Protein AF-0000000086188823 (afdb_homodimer)

pLDDT: mean 97.51, std 2.46, range [82.12, 98.94]

Sequence (562 aa):
MTLRVPFAPLPIDQSDVDYDLGPDSFVRPGVPAGRTVEFTIDDPAAYPGTTRTVWVHLPAQPGSKPLSCMVFQDGWWYLDPDASVRGAIVLDNLIHDGAIPPMVGVFVDPGVFPDRSDPTARKNRNAEYDAADSRYADFLVDEVLPRVSEFAKLSGDPRRRGLCGGSSGGNGSFTAAWQRPDAFGRVLALVSSFAQMPGGNPYPRLLAAGERRPLRIFLQASHRDLGWNEPEDNWLAENLEVAAALARSGADFRFVLGDGGHASDHGAALLPDALRWLWRAMTLRVPFAPLPIDQSDVDYDLGPDSFVRPGVPAGRTVEFTIDDPAAYPGTTRTVWVHLPAQPGSKPLSCMVFQDGWWYLDPDASVRGAIVLDNLIHDGAIPPMVGVFVDPGVFPDRSDPTARKNRNAEYDAADSRYADFLVDEVLPRVSEFAKLSGDPRRRGLCGGSSGGNGSFTAAWQRPDAFGRVLALVSSFAQMPGGNPYPRLLAAGERRPLRIFLQASHRDLGWNEPEDNWLAENLEVAAALARSGADFRFVLGDGGHASDHGAALLPDALRWLWRA

Organism: NCBI:txid1656884

Secondary structure (DSSP, 8-state):
-PEEEPP-PPPS--SSEEE---GGGS--TTPPP-EEEEEEEES-SSSTT-EEEEEEEE-S---SSPBEEEEEESHHHHH-TTSS--HHHHHHHHHHTTSS-SEEEEEEPPPB-TT-SSHHHHB-HHHHHS-SSSHHHHHIIIIIHHHHTTTSPBP--GGGEEEEEETHHHHHHHHHHHH-TTT--EEEEES--GGGSTT---HHHHHHTT---S-EEEEEEETT-TTTTSSSS-HHHHHHHHHHHHHHHT-EEEEEEESSSS-SHHHHHHHHHHHHHHT--/-PEEEPP-PPPS--SSEEE---GGGS--TTPPP-EEEEEEEES-SSSTT-EEEEEEEE-S---SSPBEEEEEESHHHHH-TTSS--HHHHHHHHHHTTSS--EEEEEEPPPB-TT-SSHHHHB-HHHHHS-SSSHHHHHIIIIIHHHHTTTSPBP--GGGEEEEEETHHHHHHHHHHHH-TTT--EEEEES--GGGSTT---HHHHHHTT---S-EEEEEEETT-TTTTSSSS-HHHHHHHHHHHHHHHT-EEEEEEESSSS-SHHHHHHHHHHHHHHT--

Foldseek 3Di:
DDDDDDDDDDDPDQADDFDDADPLLDADPPQDAWDKDKDKDAQDPLDGQWIWMKIKTAAPDQDDDAAFEEEEEQQVQCCDSPHQQVPRSNLSSCCSVVLFPGHMYMRIYFIFRPVDPDPVNGGCLLVQQQEQAQSNLCCCQPPVVVVNVVVGGHDQQQLRYAYEYEASSLSSRVNNCLHPVSRHAEYEHELYQQLSHVVHNCQLVCLVVQDDGNHAYEYEHECAEPCNPPPGSRSRVSSVSNVVSCVVNVHNYHYYYHGHYRDCRVVSNCVNVSNSSRRPD/DDDDDDDDDDDPDQADDFDDADPLLDADPPQDAWDKDKDKDAQDPLDGQWIWMKIKTAAPDQDDDAAFEEEEEQQVQCCDSPHQQVPRSNLSSCCRVVLFPGHMYMRIYFIFRPPDPDPVNGGCLLVQLQEQAQSNLCCCVPPVVVVNVVVGGHDQQQLRYAYEYEASSLSSRVNNCLHPVSRHAEYEHELYQQLSHVVHNCQLVCLVVQDDGNHAYEYEHECAEPCNPPPGSRSRVSSVSNVVSCVVNVHNYHYYYHGHYRDCRVVSNCVNVSNSSRRPD

InterPro domains:
  IPR000801 Esterase-like [PF00756] (48-191)
  IPR029058 Alpha/Beta hydrolase fold [G3DSA:3.40.50.1820] (23-281)
  IPR029058 Alpha/Beta hydrolase fold [SSF53474] (26-280)
  IPR050583 Mycobacterial A85 antigen [PTHR48098] (28-280)

Structure (mmCIF, N/CA/C/O backbone):
data_AF-0000000086188823-model_v1
#
loop_
_entity.id
_entity.type
_entity.pdbx_description
1 polymer 'Esterase family protein'
#
loop_
_atom_site.group_PDB
_atom_site.id
_atom_site.type_symbol
_atom_site.label_atom_id
_atom_site.label_alt_id
_atom_site.label_comp_id
_atom_site.label_asym_id
_atom_site.label_entity_id
_atom_site.label_seq_id
_atom_site.pdbx_PDB_ins_code
_atom_site.Cartn_x
_atom_site.Cartn_y
_atom_site.Cartn_z
_atom_site.occupancy
_atom_site.B_iso_or_equiv
_atom_site.auth_seq_id
_atom_site.auth_comp_id
_atom_site.auth_asym_id
_atom_site.auth_atom_id
_atom_site.pdbx_PDB_model_num
ATOM 1 N N . MET A 1 1 ? -15.477 -8.453 15.969 1 82.12 1 MET A N 1
ATOM 2 C CA . MET A 1 1 ? -16.203 -8.602 14.703 1 82.12 1 MET A CA 1
ATOM 3 C C . MET A 1 1 ? -15.273 -8.344 13.516 1 82.12 1 MET A C 1
ATOM 5 O O . MET A 1 1 ? -14.453 -7.426 13.555 1 82.12 1 MET A O 1
ATOM 9 N N . THR A 1 2 ? -15.375 -9.141 12.477 1 89.69 2 THR A N 1
ATOM 10 C CA . THR A 1 2 ? -14.578 -8.992 11.266 1 89.69 2 THR A CA 1
ATOM 11 C C . THR A 1 2 ? -15.055 -7.801 10.445 1 89.69 2 THR A C 1
ATOM 13 O O . THR A 1 2 ? -16.25 -7.648 10.203 1 89.69 2 THR A O 1
ATOM 16 N N . LEU A 1 3 ? -14.18 -6.852 10.203 1 93.5 3 LEU A N 1
ATOM 17 C CA . LEU A 1 3 ? -14.516 -5.727 9.336 1 93.5 3 LEU A CA 1
ATOM 18 C C . LEU A 1 3 ? -14.406 -6.121 7.871 1 93.5 3 LEU A C 1
ATOM 20 O O . LEU A 1 3 ? -13.383 -6.656 7.438 1 93.5 3 LEU A O 1
ATOM 24 N N . ARG A 1 4 ? -15.375 -5.875 7.133 1 94.19 4 ARG A N 1
ATOM 25 C CA . ARG A 1 4 ? -15.398 -6.199 5.707 1 94.19 4 ARG A CA 1
ATOM 26 C C . ARG A 1 4 ? -15.102 -4.961 4.863 1 94.19 4 ARG A C 1
ATOM 28 O O . ARG A 1 4 ? -15.711 -3.906 5.07 1 94.19 4 ARG A O 1
ATOM 35 N N . VAL A 1 5 ? -14.172 -5.027 4.066 1 95.31 5 VAL A N 1
ATOM 36 C CA . VAL A 1 5 ? -13.883 -3.984 3.086 1 95.31 5 VAL A CA 1
ATOM 37 C C . VAL A 1 5 ? -14.609 -4.285 1.778 1 95.31 5 VAL A C 1
ATOM 39 O O . VAL A 1 5 ? -14.383 -5.332 1.163 1 95.31 5 VAL A O 1
ATOM 42 N N . PRO A 1 6 ? -15.461 -3.377 1.305 1 94.69 6 PRO A N 1
ATOM 43 C CA . PRO A 1 6 ? -16.172 -3.637 0.054 1 94.69 6 PRO A CA 1
ATOM 44 C C . PRO A 1 6 ? -15.242 -3.742 -1.149 1 94.69 6 PRO A C 1
ATOM 46 O O . PRO A 1 6 ? -14.188 -3.102 -1.175 1 94.69 6 PRO A O 1
ATOM 49 N N . PHE A 1 7 ? -15.719 -4.559 -2.084 1 94.56 7 PHE A N 1
ATOM 50 C CA . PHE A 1 7 ? -14.945 -4.711 -3.311 1 94.56 7 PHE A CA 1
ATOM 51 C C . PHE A 1 7 ? -14.875 -3.393 -4.074 1 94.56 7 PHE A C 1
ATOM 53 O O . PHE A 1 7 ? -15.891 -2.707 -4.234 1 94.56 7 PHE A O 1
ATOM 60 N N . ALA A 1 8 ? -13.711 -3.01 -4.512 1 93.06 8 ALA A N 1
ATOM 61 C CA . ALA A 1 8 ? -13.453 -1.948 -5.477 1 93.06 8 ALA A CA 1
ATOM 62 C C . ALA A 1 8 ? -12.461 -2.41 -6.543 1 93.06 8 ALA A C 1
ATOM 64 O O . ALA A 1 8 ? -11.398 -2.945 -6.219 1 93.06 8 ALA A O 1
ATOM 65 N N . PRO A 1 9 ? -12.812 -2.162 -7.824 1 94.12 9 PRO A N 1
ATOM 66 C CA . PRO A 1 9 ? -11.883 -2.596 -8.867 1 94.12 9 PRO A CA 1
ATOM 67 C C . PRO A 1 9 ? -10.555 -1.844 -8.82 1 94.12 9 PRO A C 1
ATOM 69 O O . PRO A 1 9 ? -10.531 -0.653 -8.5 1 94.12 9 PRO A O 1
ATOM 72 N N . LEU A 1 10 ? -9.469 -2.523 -9.125 1 95.38 10 LEU A N 1
ATOM 73 C CA . LEU A 1 10 ? -8.156 -1.907 -9.281 1 95.38 10 LEU A CA 1
ATOM 74 C C . LEU A 1 10 ? -8.008 -1.262 -10.656 1 95.38 10 LEU A C 1
ATOM 76 O O . LEU A 1 10 ? -8.352 -1.873 -11.672 1 95.38 10 LEU A O 1
ATOM 80 N N . PRO A 1 11 ? -7.543 -0.025 -10.672 1 95.31 11 PRO A N 1
ATOM 81 C CA . PRO A 1 11 ? -7.23 0.528 -11.992 1 95.31 11 PRO A CA 1
ATOM 82 C C . PRO A 1 11 ? -6.141 -0.253 -12.711 1 95.31 11 PRO A C 1
ATOM 84 O O . PRO A 1 11 ? -5.078 -0.518 -12.141 1 95.31 11 PRO A O 1
ATOM 87 N N . ILE A 1 12 ? -6.363 -0.621 -13.93 1 94.81 12 ILE A N 1
ATOM 88 C CA . ILE A 1 12 ? -5.352 -1.32 -14.711 1 94.81 12 ILE A CA 1
ATOM 89 C C . ILE A 1 12 ? -4.32 -0.321 -15.234 1 94.81 12 ILE A C 1
ATOM 91 O O . ILE A 1 12 ? -3.113 -0.542 -15.109 1 94.81 12 ILE A O 1
ATOM 95 N N . ASP A 1 13 ? -4.777 0.768 -15.766 1 94.19 13 ASP A N 1
ATOM 96 C CA . ASP A 1 13 ? -3.932 1.894 -16.156 1 94.19 13 ASP A CA 1
ATOM 97 C C . ASP A 1 13 ? -3.814 2.906 -15.016 1 94.19 13 ASP A C 1
ATOM 99 O O . ASP A 1 13 ? -4.82 3.471 -14.57 1 94.19 13 ASP A O 1
ATOM 103 N N . GLN A 1 14 ? -2.604 3.139 -14.531 1 95.25 14 GLN A N 1
ATOM 104 C CA . GLN A 1 14 ? -2.383 3.977 -13.352 1 95.25 14 GLN A CA 1
ATOM 105 C C . GLN A 1 14 ? -1.943 5.383 -13.75 1 95.25 14 GLN A C 1
ATOM 107 O O . GLN A 1 14 ? -1.54 6.176 -12.906 1 95.25 14 GLN A O 1
ATOM 112 N N . SER A 1 15 ? -2 5.762 -15.062 1 92.19 15 SER A N 1
ATOM 113 C CA . SER A 1 15 ? -1.448 7.031 -15.523 1 92.19 15 SER A CA 1
ATOM 114 C C . SER A 1 15 ? -2.336 8.203 -15.117 1 92.19 15 SER A C 1
ATOM 116 O O . SER A 1 15 ? -1.861 9.336 -14.977 1 92.19 15 SER A O 1
ATOM 118 N N . ASP A 1 16 ? -3.6 7.977 -14.992 1 94.19 16 ASP A N 1
ATOM 119 C CA . ASP A 1 16 ? -4.559 9.016 -14.641 1 94.19 16 ASP A CA 1
ATOM 120 C C . ASP A 1 16 ? -5.66 8.469 -13.742 1 94.19 16 ASP A C 1
ATOM 122 O O . ASP A 1 16 ? -6.734 8.094 -14.219 1 94.19 16 ASP A O 1
ATOM 126 N N . VAL A 1 17 ? -5.422 8.422 -12.445 1 96.62 17 VAL A N 1
ATOM 127 C CA . VAL A 1 17 ? -6.32 7.848 -11.445 1 96.62 17 VAL A CA 1
ATOM 128 C C . VAL A 1 17 ? -6.773 8.938 -10.477 1 96.62 17 VAL A C 1
ATOM 130 O O . VAL A 1 17 ? -5.957 9.734 -10 1 96.62 17 VAL A O 1
ATOM 133 N N . ASP A 1 18 ? -8.055 9.047 -10.219 1 95.31 18 ASP A N 1
ATOM 134 C CA . ASP A 1 18 ? -8.641 9.938 -9.227 1 95.31 18 ASP A CA 1
ATOM 135 C C . ASP A 1 18 ? -9.492 9.156 -8.219 1 95.31 18 ASP A C 1
ATOM 137 O O . ASP A 1 18 ? -10.125 8.156 -8.578 1 95.31 18 ASP A O 1
ATOM 141 N N . TYR A 1 19 ? -9.492 9.586 -7.027 1 97 19 TYR A N 1
ATOM 142 C CA . TYR A 1 19 ? -10.258 8.93 -5.973 1 97 19 TYR A CA 1
ATOM 143 C C . TYR A 1 19 ? -11.484 9.75 -5.602 1 97 19 TYR A C 1
ATOM 145 O O . TYR A 1 19 ? -11.398 10.969 -5.426 1 97 19 TYR A O 1
ATOM 153 N N . ASP A 1 20 ? -12.602 9.086 -5.488 1 96.94 20 ASP A N 1
ATOM 154 C CA . ASP A 1 20 ? -13.82 9.758 -5.047 1 96.94 20 ASP A CA 1
ATOM 155 C C . ASP A 1 20 ? -13.773 10.055 -3.551 1 96.94 20 ASP A C 1
ATOM 157 O O . ASP A 1 20 ? -13.297 9.242 -2.764 1 96.94 20 ASP A O 1
ATOM 161 N N . LEU A 1 21 ? -14.242 11.266 -3.232 1 98 21 LEU A N 1
ATOM 162 C CA . LEU A 1 21 ? -14.367 11.625 -1.827 1 98 21 LEU A CA 1
ATOM 163 C C . LEU A 1 21 ? -15.539 10.891 -1.182 1 98 21 LEU A C 1
ATOM 165 O O . LEU A 1 21 ? -16.484 10.484 -1.87 1 98 21 LEU A O 1
ATOM 169 N N . GLY A 1 22 ? -15.445 10.664 0.105 1 97.44 22 GLY A N 1
ATOM 170 C CA . GLY A 1 22 ? -16.547 10.109 0.884 1 97.44 22 GLY A CA 1
ATOM 171 C C . GLY A 1 22 ? -17.453 11.164 1.478 1 97.44 22 GLY A C 1
ATOM 172 O O . GLY A 1 22 ? -17.219 12.359 1.298 1 97.44 22 GLY A O 1
ATOM 173 N N . PRO A 1 23 ? -18.438 10.773 2.176 1 97.69 23 PRO A N 1
ATOM 174 C CA . PRO A 1 23 ? -19.453 11.703 2.67 1 97.69 23 PRO A CA 1
ATOM 175 C C . PRO A 1 23 ? -18.906 12.703 3.682 1 97.69 23 PRO A C 1
ATOM 177 O O . PRO A 1 23 ? -19.422 13.812 3.799 1 97.69 23 PRO A O 1
ATOM 180 N N . ASP A 1 24 ? -17.859 12.375 4.395 1 98.56 24 ASP A N 1
ATOM 181 C CA . ASP A 1 24 ? -17.344 13.227 5.461 1 98.56 24 ASP A CA 1
ATOM 182 C C . ASP A 1 24 ? -16.531 14.391 4.895 1 98.56 24 ASP A C 1
ATOM 184 O O . ASP A 1 24 ? -16.109 15.281 5.641 1 98.56 24 ASP A O 1
ATOM 188 N N . SER A 1 25 ? -16.359 14.414 3.572 1 98.69 25 SER A N 1
ATOM 189 C CA . SER A 1 25 ? -15.609 15.484 2.934 1 98.69 25 SER A CA 1
ATOM 190 C C . SER A 1 25 ? -16.547 16.578 2.408 1 98.69 25 SER A C 1
ATOM 192 O O . SER A 1 25 ? -16.094 17.531 1.777 1 98.69 25 SER A O 1
ATOM 194 N N . PHE A 1 26 ? -17.812 16.406 2.66 1 98.62 26 PHE A N 1
ATOM 195 C CA . PHE A 1 26 ? -18.812 17.375 2.209 1 98.62 26 PHE A CA 1
ATOM 196 C C . PHE A 1 26 ? -19.609 17.938 3.387 1 98.62 26 PHE A C 1
ATOM 198 O O . PHE A 1 26 ? -19.734 17.266 4.418 1 98.62 26 PHE A O 1
ATOM 205 N N . VAL A 1 27 ? -20.047 19.172 3.156 1 98.5 27 VAL A N 1
ATOM 206 C CA . VAL A 1 27 ? -20.922 19.75 4.168 1 98.5 27 VAL A CA 1
ATOM 207 C C . VAL A 1 27 ? -22.141 18.844 4.371 1 98.5 27 VAL A C 1
ATOM 209 O O . VAL A 1 27 ? -22.766 18.406 3.402 1 98.5 27 VAL A O 1
ATOM 212 N N . ARG A 1 28 ? -22.469 18.531 5.625 1 98.19 28 ARG A N 1
ATOM 213 C CA . ARG A 1 28 ? -23.594 17.672 5.969 1 98.19 28 ARG A CA 1
ATOM 214 C C . ARG A 1 28 ? -24.703 18.469 6.652 1 98.19 28 ARG A C 1
ATOM 216 O O . ARG A 1 28 ? -24.422 19.297 7.535 1 98.19 28 ARG A O 1
ATOM 223 N N . PRO A 1 29 ? -25.922 18.125 6.242 1 97.12 29 PRO A N 1
ATOM 224 C CA . PRO A 1 29 ? -27.031 18.766 6.957 1 97.12 29 PRO A CA 1
ATOM 225 C C . PRO A 1 29 ? -27.031 18.453 8.453 1 97.12 29 PRO A C 1
ATOM 227 O O . PRO A 1 29 ? -26.781 17.312 8.844 1 97.12 29 PRO A O 1
ATOM 230 N N . GLY A 1 30 ? -27.172 19.5 9.258 1 97.25 30 GLY A N 1
ATOM 231 C CA . GLY A 1 30 ? -27.281 19.297 10.695 1 97.25 30 GLY A CA 1
ATOM 232 C C . GLY A 1 30 ? -25.953 19.422 11.414 1 97.25 30 GLY A C 1
ATOM 233 O O . GLY A 1 30 ? -25.906 19.516 12.641 1 97.25 30 GLY A O 1
ATOM 234 N N . VAL A 1 31 ? -24.875 19.453 10.68 1 98.12 31 VAL A N 1
ATOM 235 C CA . VAL A 1 31 ? -23.562 19.641 11.305 1 98.12 31 VAL A CA 1
ATOM 236 C C . VAL A 1 31 ? -23.25 21.125 11.422 1 98.12 31 VAL A C 1
ATOM 238 O O . VAL A 1 31 ? -23.156 21.828 10.406 1 98.12 31 VAL A O 1
ATOM 241 N N . PRO A 1 32 ? -23.125 21.594 12.648 1 97.75 32 PRO A N 1
ATOM 242 C CA . PRO A 1 32 ? -22.766 23.016 12.781 1 97.75 32 PRO A CA 1
ATOM 243 C C . PRO A 1 32 ? -21.391 23.328 12.227 1 97.75 32 PRO A C 1
ATOM 245 O O . PRO A 1 32 ? -20.438 22.578 12.469 1 97.75 32 PRO A O 1
ATOM 248 N N . ALA A 1 33 ? -21.297 24.344 11.484 1 97.62 33 ALA A N 1
ATOM 249 C CA . ALA A 1 33 ? -20.016 24.781 10.945 1 97.62 33 ALA A CA 1
ATOM 250 C C . ALA A 1 33 ? -19.203 25.516 11.992 1 97.62 33 ALA A C 1
ATOM 252 O O . ALA A 1 33 ? -19.734 26.312 12.758 1 97.62 33 ALA A O 1
ATOM 253 N N . GLY A 1 34 ? -17.875 25.203 12.031 1 98.31 34 GLY A N 1
ATOM 254 C CA . GLY A 1 34 ? -16.969 26.031 12.82 1 98.31 34 GLY A CA 1
ATOM 255 C C . GLY A 1 34 ? -16.766 27.422 12.227 1 98.31 34 GLY A C 1
ATOM 256 O O . GLY A 1 34 ? -17.438 27.781 11.258 1 98.31 34 GLY A O 1
ATOM 257 N N . ARG A 1 35 ? -15.953 28.188 12.922 1 97.81 35 ARG A N 1
ATOM 258 C CA . ARG A 1 35 ? -15.602 29.531 12.484 1 97.81 35 ARG A CA 1
ATOM 259 C C . ARG A 1 35 ? -14.109 29.641 12.188 1 97.81 35 ARG A C 1
ATOM 261 O O . ARG A 1 35 ? -13.281 29.156 12.953 1 97.81 35 ARG A O 1
ATOM 268 N N . THR A 1 36 ? -13.875 30.266 11.031 1 98.69 36 THR A N 1
ATOM 269 C CA . THR A 1 36 ? -12.484 30.438 10.641 1 98.69 36 THR A CA 1
ATOM 270 C C . THR A 1 36 ? -12.055 31.891 10.742 1 98.69 36 THR A C 1
ATOM 272 O O . THR A 1 36 ? -12.766 32.781 10.289 1 98.69 36 THR A O 1
ATOM 275 N N . VAL A 1 37 ? -10.93 32.188 11.391 1 98.56 37 VAL A N 1
ATOM 276 C CA . VAL A 1 37 ? -10.305 33.5 11.438 1 98.56 37 VAL A CA 1
ATOM 277 C C . VAL A 1 37 ? -8.922 33.438 10.797 1 98.56 37 VAL A C 1
ATOM 279 O O . VAL A 1 37 ? -8.367 32.344 10.602 1 98.56 37 VAL A O 1
ATOM 282 N N . GLU A 1 38 ? -8.422 34.5 10.344 1 98.44 38 GLU A N 1
ATOM 283 C CA . GLU A 1 38 ? -7.125 34.562 9.68 1 98.44 38 GLU A CA 1
ATOM 284 C C . GLU A 1 38 ? -6.223 35.594 10.312 1 98.44 38 GLU A C 1
ATOM 286 O O . GLU A 1 38 ? -6.703 36.625 10.828 1 98.44 38 GLU A O 1
ATOM 291 N N . PHE A 1 39 ? -4.973 35.406 10.305 1 98.56 39 PHE A N 1
ATOM 292 C CA . PHE A 1 39 ? -3.963 36.406 10.641 1 98.56 39 PHE A CA 1
ATOM 293 C C . PHE A 1 39 ? -2.703 36.188 9.805 1 98.56 39 PHE A C 1
ATOM 295 O O . PHE A 1 39 ? -2.557 35.156 9.141 1 98.56 39 PHE A O 1
ATOM 302 N N . THR A 1 40 ? -1.885 37.219 9.781 1 98.5 40 THR A N 1
ATOM 303 C CA . THR A 1 40 ? -0.612 37.156 9.07 1 98.5 40 THR A CA 1
ATOM 304 C C . THR A 1 40 ? 0.556 37.156 10.055 1 98.5 40 THR A C 1
ATOM 306 O O . THR A 1 40 ? 0.471 37.781 11.117 1 98.5 40 THR A O 1
ATOM 309 N N . ILE A 1 41 ? 1.535 36.438 9.734 1 98.5 41 ILE A N 1
ATOM 310 C CA . ILE A 1 41 ? 2.811 36.531 10.438 1 98.5 41 ILE A CA 1
ATOM 311 C C . ILE A 1 41 ? 3.865 37.156 9.516 1 98.5 41 ILE A C 1
ATOM 313 O O . ILE A 1 41 ? 4.242 36.562 8.508 1 98.5 41 ILE A O 1
ATOM 317 N N . ASP A 1 42 ? 4.305 38.312 9.93 1 98.06 42 ASP A N 1
ATOM 318 C CA . ASP A 1 42 ? 5.312 39.031 9.164 1 98.06 42 ASP A CA 1
ATOM 319 C C . ASP A 1 42 ? 6.68 38.938 9.844 1 98.06 42 ASP A C 1
ATOM 321 O O . ASP A 1 42 ? 6.785 39.094 11.055 1 98.06 42 ASP A O 1
ATOM 325 N N . ASP A 1 43 ? 7.598 38.656 9.07 1 98.06 43 ASP A N 1
ATOM 326 C CA . ASP A 1 43 ? 8.992 38.656 9.492 1 98.06 43 ASP A CA 1
ATOM 327 C C . ASP A 1 43 ? 9.195 37.812 10.758 1 98.06 43 ASP A C 1
ATOM 329 O O . ASP A 1 43 ? 9.727 38.312 11.75 1 98.06 43 ASP A O 1
ATOM 333 N N . PRO A 1 44 ? 8.688 36.625 10.711 1 98.19 44 PRO A N 1
ATOM 334 C CA . PRO A 1 44 ? 8.93 35.781 11.883 1 98.19 44 PRO A CA 1
ATOM 335 C C . PRO A 1 44 ? 10.414 35.594 12.172 1 98.19 44 PRO A C 1
ATOM 337 O O . PRO A 1 44 ? 11.234 35.594 11.25 1 98.19 44 PRO A O 1
ATOM 340 N N . ALA A 1 45 ? 10.766 35.375 13.445 1 98.44 45 ALA A N 1
ATOM 341 C CA . ALA A 1 45 ? 12.148 35.156 13.867 1 98.44 45 ALA A CA 1
ATOM 342 C C . ALA A 1 45 ? 12.758 33.969 13.164 1 98.44 45 ALA A C 1
ATOM 344 O O . ALA A 1 45 ? 13.93 34 12.773 1 98.44 45 ALA A O 1
ATOM 345 N N . ALA A 1 46 ? 12.039 32.906 12.953 1 98.31 46 ALA A N 1
ATOM 346 C CA . ALA A 1 46 ? 12.539 31.656 12.367 1 98.31 46 ALA A CA 1
ATOM 347 C C . ALA A 1 46 ? 12.852 31.859 10.883 1 98.31 46 ALA A C 1
ATOM 349 O O . ALA A 1 46 ? 13.766 31.219 10.352 1 98.31 46 ALA A O 1
ATOM 350 N N . TYR A 1 47 ? 12.086 32.656 10.227 1 98.31 47 TYR A N 1
ATOM 351 C CA . TYR A 1 47 ? 12.258 32.875 8.789 1 98.31 47 TYR A CA 1
ATOM 352 C C . TYR A 1 47 ? 12.203 34.375 8.461 1 98.31 47 TYR A C 1
ATOM 354 O O . TYR A 1 47 ? 11.266 34.812 7.797 1 98.31 47 TYR A O 1
ATOM 362 N N . PRO A 1 48 ? 13.289 35.031 8.758 1 97.94 48 PRO A N 1
ATOM 363 C CA . PRO A 1 48 ? 13.297 36.469 8.578 1 97.94 48 PRO A CA 1
ATOM 364 C C . PRO A 1 48 ? 13.023 36.906 7.133 1 97.94 48 PRO A C 1
ATOM 366 O O . PRO A 1 48 ? 13.508 36.25 6.199 1 97.94 48 PRO A O 1
ATOM 369 N N . GLY A 1 49 ? 12.203 37.906 7.012 1 97.5 49 GLY A N 1
ATOM 370 C CA . GLY A 1 49 ? 11.914 38.5 5.711 1 97.5 49 GLY A CA 1
ATOM 371 C C . GLY A 1 49 ? 10.703 37.875 5.035 1 97.5 49 GLY A C 1
ATOM 372 O O . GLY A 1 49 ? 10.188 38.406 4.059 1 97.5 49 GLY A O 1
ATOM 373 N N . THR A 1 50 ? 10.188 36.781 5.594 1 98.38 50 THR A N 1
ATOM 374 C CA . THR A 1 50 ? 9.047 36.125 4.984 1 98.38 50 THR A CA 1
ATOM 375 C C . THR A 1 50 ? 7.738 36.625 5.605 1 98.38 50 THR A C 1
ATOM 377 O O . THR A 1 50 ? 7.75 37.219 6.676 1 98.38 50 THR A O 1
ATOM 380 N N . THR A 1 51 ? 6.711 36.5 4.895 1 98.12 51 THR A N 1
ATOM 381 C CA . THR A 1 51 ? 5.348 36.656 5.383 1 98.12 51 THR A CA 1
ATOM 382 C C . THR A 1 51 ? 4.484 35.438 5.027 1 98.12 51 THR A C 1
ATOM 384 O O . THR A 1 51 ? 4.793 34.719 4.086 1 98.12 51 THR A O 1
ATOM 387 N N . ARG A 1 52 ? 3.543 35.156 5.859 1 98.44 52 ARG A N 1
ATOM 388 C CA . ARG A 1 52 ? 2.611 34.062 5.543 1 98.44 52 ARG A CA 1
ATOM 389 C C . ARG A 1 52 ? 1.259 34.312 6.207 1 98.44 52 ARG A C 1
ATOM 391 O O . ARG A 1 52 ? 1.153 35.094 7.156 1 98.44 52 ARG A O 1
ATOM 398 N N . THR A 1 53 ? 0.3 33.719 5.652 1 98.69 53 THR A N 1
ATOM 399 C CA . THR A 1 53 ? -1.05 33.719 6.207 1 98.69 53 THR A CA 1
ATOM 400 C C . THR A 1 53 ? -1.31 32.469 7.004 1 98.69 53 THR A C 1
ATOM 402 O O . THR A 1 53 ? -0.837 31.375 6.633 1 98.69 53 THR A O 1
ATOM 405 N N . VAL A 1 54 ? -1.999 32.562 8.133 1 98.88 54 VAL A N 1
ATOM 406 C CA . VAL A 1 54 ? -2.477 31.453 8.945 1 98.88 54 VAL A CA 1
ATOM 407 C C . VAL A 1 54 ? -3.982 31.578 9.164 1 98.88 54 VAL A C 1
ATOM 409 O O . VAL A 1 54 ? -4.484 32.656 9.477 1 98.88 54 VAL A O 1
ATOM 412 N N . TRP A 1 55 ? -4.711 30.516 8.891 1 98.94 55 TRP A N 1
ATOM 413 C CA . TRP A 1 55 ? -6.133 30.438 9.211 1 98.94 55 TRP A CA 1
ATOM 414 C C . TRP A 1 55 ? -6.371 29.516 10.406 1 98.94 55 TRP A C 1
ATOM 416 O O . TRP A 1 55 ? -5.734 28.469 10.523 1 98.94 55 TRP A O 1
ATOM 426 N N . VAL A 1 56 ? -7.195 29.953 11.32 1 98.88 56 VAL A N 1
ATOM 427 C CA . VAL A 1 56 ? -7.578 29.188 12.5 1 98.88 56 VAL A CA 1
ATOM 428 C C . VAL A 1 56 ? -9.062 28.828 12.422 1 98.88 56 VAL A C 1
ATOM 430 O O . VAL A 1 56 ? -9.922 29.703 12.438 1 98.88 56 VAL A O 1
ATOM 433 N N . HIS A 1 57 ? -9.32 27.547 12.297 1 98.88 57 HIS A N 1
ATOM 434 C CA . HIS A 1 57 ? -10.688 27.031 12.258 1 98.88 57 HIS A CA 1
ATOM 435 C C . HIS A 1 57 ? -11.125 26.516 13.625 1 98.88 57 HIS A C 1
ATOM 437 O O . HIS A 1 57 ? -10.625 25.484 14.078 1 98.88 57 HIS A O 1
ATOM 443 N N . LEU A 1 58 ? -12.008 27.203 14.258 1 98.56 58 LEU A N 1
ATOM 444 C CA . LEU A 1 58 ? -12.516 26.875 15.586 1 98.56 58 LEU A CA 1
ATOM 445 C C . LEU A 1 58 ? -13.75 25.984 15.484 1 98.56 58 LEU A C 1
ATOM 447 O O . LEU A 1 58 ? -14.609 26.203 14.625 1 98.56 58 LEU A O 1
ATOM 451 N N . PRO A 1 59 ? -13.781 24.906 16.312 1 98.12 59 PRO A N 1
ATOM 452 C CA . PRO A 1 59 ? -14.992 24.078 16.297 1 98.12 59 PRO A CA 1
ATOM 453 C C . PRO A 1 59 ? -16.234 24.844 16.75 1 98.12 59 PRO A C 1
ATOM 455 O O . PRO A 1 59 ? -16.125 25.812 17.5 1 98.12 59 PRO A O 1
ATOM 458 N N . ALA A 1 60 ? -17.359 24.422 16.328 1 96.69 60 ALA A N 1
ATOM 459 C CA . ALA A 1 60 ? -18.625 25.109 16.609 1 96.69 60 ALA A CA 1
ATOM 460 C C . ALA A 1 60 ? -18.906 25.141 18.109 1 96.69 60 ALA A C 1
ATOM 462 O O . ALA A 1 60 ? -19.438 26.125 18.625 1 96.69 60 ALA A O 1
ATOM 463 N N . GLN A 1 61 ? -18.5 24.078 18.812 1 90.62 61 GLN A N 1
ATOM 464 C CA . GLN A 1 61 ? -18.719 23.969 20.25 1 90.62 61 GLN A CA 1
ATOM 465 C C . GLN A 1 61 ? -17.422 23.562 20.969 1 90.62 61 GLN A C 1
ATOM 467 O O . GLN A 1 61 ? -17.266 22.422 21.375 1 90.62 61 GLN A O 1
ATOM 472 N N . PRO A 1 62 ? -16.5 24.484 21.109 1 85.94 62 PRO A N 1
ATOM 473 C CA . PRO A 1 62 ? -15.188 24.156 21.656 1 85.94 62 PRO A CA 1
ATOM 474 C C . PRO A 1 62 ? -15.258 23.703 23.109 1 85.94 62 PRO A C 1
ATOM 476 O O . PRO A 1 62 ? -14.375 22.969 23.578 1 85.94 62 PRO A O 1
ATOM 479 N N . GLY A 1 63 ? -16.219 23.938 23.812 1 85.81 63 GLY A N 1
ATOM 480 C CA . GLY A 1 63 ? -16.281 23.609 25.219 1 85.81 63 GLY A CA 1
ATOM 481 C C . GLY A 1 63 ? -15.312 24.422 26.062 1 85.81 63 GLY A C 1
ATOM 482 O O . GLY A 1 63 ? -14.844 25.484 25.625 1 85.81 63 GLY A O 1
ATOM 483 N N . SER A 1 64 ? -15.039 23.953 27.391 1 89.44 64 SER A N 1
ATOM 484 C CA . SER A 1 64 ? -14.242 24.734 28.328 1 89.44 64 SER A CA 1
ATOM 485 C C . SER A 1 64 ? -12.836 24.156 28.484 1 89.44 64 SER A C 1
ATOM 487 O O . SER A 1 64 ? -11.938 24.828 29 1 89.44 64 SER A O 1
ATOM 489 N N . LYS A 1 65 ? -12.68 22.953 28 1 92.38 65 LYS A N 1
ATOM 490 C CA . LYS A 1 65 ? -11.383 22.297 28.141 1 92.38 65 LYS A CA 1
ATOM 491 C C . LYS A 1 65 ? -10.438 22.719 27.016 1 92.38 65 LYS A C 1
ATOM 493 O O . LYS A 1 65 ? -10.883 23.109 25.938 1 92.38 65 LYS A O 1
ATOM 498 N N . PRO A 1 66 ? -9.133 22.703 27.328 1 97.81 66 PRO A N 1
ATOM 499 C CA . PRO A 1 66 ? -8.188 22.969 26.25 1 97.81 66 PRO A CA 1
ATOM 500 C C . PRO A 1 66 ? -8.406 22.062 25.031 1 97.81 66 PRO A C 1
ATOM 502 O O . PRO A 1 66 ? -8.68 20.859 25.203 1 97.81 66 PRO A O 1
ATOM 505 N N . LEU A 1 67 ? -8.281 22.641 23.922 1 98.5 67 LEU A N 1
ATOM 506 C CA . LEU A 1 67 ? -8.609 21.953 22.688 1 98.5 67 LEU A CA 1
ATOM 507 C C . LEU A 1 67 ? -7.387 21.25 22.109 1 98.5 67 LEU A C 1
ATOM 509 O O . LEU A 1 67 ? -6.262 21.734 22.266 1 98.5 67 LEU A O 1
ATOM 513 N N . SER A 1 68 ? -7.602 20.109 21.484 1 98.5 68 SER A N 1
ATOM 514 C CA . SER A 1 68 ? -6.602 19.547 20.578 1 98.5 68 SER A CA 1
ATOM 515 C C . SER A 1 68 ? -6.402 20.438 19.359 1 98.5 68 SER A C 1
ATOM 517 O O . SER A 1 68 ? -7.18 21.359 19.125 1 98.5 68 SER A O 1
ATOM 519 N N . CYS A 1 69 ? -5.293 20.188 18.625 1 97.94 69 CYS A N 1
ATOM 520 C CA . CYS A 1 69 ? -5.051 20.984 17.438 1 97.94 69 CYS A CA 1
ATOM 521 C C . CYS A 1 69 ? -4.422 20.141 16.328 1 97.94 69 CYS A C 1
ATOM 523 O O . CYS A 1 69 ? -3.625 19.25 16.609 1 97.94 69 CYS A O 1
ATOM 525 N N . MET A 1 70 ? -4.859 20.375 15.172 1 98.75 70 MET A N 1
ATOM 526 C CA . MET A 1 70 ? -4.27 19.812 13.953 1 98.75 70 MET A CA 1
ATOM 527 C C . MET A 1 70 ? -3.752 20.938 13.047 1 98.75 70 MET A C 1
ATOM 529 O O . MET A 1 70 ? -4.52 21.797 12.625 1 98.75 70 MET A O 1
ATOM 533 N N . VAL A 1 71 ? -2.463 20.906 12.766 1 98.94 71 VAL A N 1
ATOM 534 C CA . VAL A 1 71 ? -1.855 21.906 11.875 1 98.94 71 VAL A CA 1
ATOM 535 C C . VAL A 1 71 ? -1.765 21.328 10.461 1 98.94 71 VAL A C 1
ATOM 537 O O . VAL A 1 71 ? -1.21 20.25 10.25 1 98.94 71 VAL A O 1
ATOM 540 N N . PHE A 1 72 ? -2.342 22.047 9.562 1 98.94 72 PHE A N 1
ATOM 541 C CA . PHE A 1 72 ? -2.295 21.688 8.148 1 98.94 72 PHE A CA 1
ATOM 542 C C . PHE A 1 72 ? -1.316 22.594 7.395 1 98.94 72 PHE A C 1
ATOM 544 O O . PHE A 1 72 ? -1.423 23.812 7.449 1 98.94 72 PHE A O 1
ATOM 551 N N . GLN A 1 73 ? -0.368 21.922 6.695 1 98.88 73 GLN A N 1
ATOM 552 C CA . GLN A 1 73 ? 0.52 22.672 5.816 1 98.88 73 GLN A CA 1
ATOM 553 C C . GLN A 1 73 ? -0.185 23.062 4.516 1 98.88 73 GLN A C 1
ATOM 555 O O . GLN A 1 73 ? -1.202 22.453 4.16 1 98.88 73 GLN A O 1
ATOM 560 N N . ASP A 1 74 ? 0.408 24.125 3.861 1 98.69 74 ASP A N 1
ATOM 561 C CA . ASP A 1 74 ? -0.254 24.656 2.676 1 98.69 74 ASP A CA 1
ATOM 562 C C . ASP A 1 74 ? -1.705 25.016 2.977 1 98.69 74 ASP A C 1
ATOM 564 O O . ASP A 1 74 ? -2.623 24.547 2.305 1 98.69 74 ASP A O 1
ATOM 568 N N . GLY A 1 75 ? -1.843 25.984 3.91 1 98.69 75 GLY A N 1
ATOM 569 C CA . GLY A 1 75 ? -3.133 26.266 4.512 1 98.69 75 GLY A CA 1
ATOM 570 C C . GLY A 1 75 ? -4.188 26.672 3.498 1 98.69 75 GLY A C 1
ATOM 571 O O . GLY A 1 75 ? -5.332 26.219 3.574 1 98.69 75 GLY A O 1
ATOM 572 N N . TRP A 1 76 ? -3.809 27.453 2.549 1 97.25 76 TRP A N 1
ATOM 573 C CA . TRP A 1 76 ? -4.754 27.953 1.553 1 97.25 76 TRP A CA 1
ATOM 574 C C . TRP A 1 76 ? -5.426 26.797 0.821 1 97.25 76 TRP A C 1
ATOM 576 O O . TRP A 1 76 ? -6.633 26.828 0.566 1 97.25 76 TRP A O 1
ATOM 586 N N . TRP A 1 77 ? -4.652 25.828 0.496 1 97.62 77 TRP A N 1
ATOM 587 C CA . TRP A 1 77 ? -5.141 24.703 -0.299 1 97.62 77 TRP A CA 1
ATOM 588 C C . TRP A 1 77 ? -5.926 23.719 0.566 1 97.62 77 TRP A C 1
ATOM 590 O O . TRP A 1 77 ? -6.98 23.234 0.157 1 97.62 77 TRP A O 1
ATOM 600 N N . TYR A 1 78 ? -5.504 23.438 1.754 1 98.69 78 TYR A N 1
ATOM 601 C CA . TYR A 1 78 ? -6.109 22.438 2.623 1 98.69 78 TYR A CA 1
ATOM 602 C C . TYR A 1 78 ? -7.402 22.953 3.242 1 98.69 78 TYR A C 1
ATOM 604 O O . TYR A 1 78 ? -8.266 22.172 3.637 1 98.69 78 TYR A O 1
ATOM 612 N N . LEU A 1 79 ? -7.527 24.281 3.283 1 98.75 79 LEU A N 1
ATOM 613 C CA . LEU A 1 79 ? -8.719 24.906 3.844 1 98.75 79 LEU A CA 1
ATOM 614 C C . LEU A 1 79 ? -9.797 25.078 2.775 1 98.75 79 LEU A C 1
ATOM 616 O O . LEU A 1 79 ? -10.992 25.062 3.08 1 98.75 79 LEU A O 1
ATOM 620 N N . ASP A 1 80 ? -9.445 25.281 1.525 1 98.5 80 ASP A N 1
ATOM 621 C CA . ASP A 1 80 ? -10.359 25.594 0.437 1 98.5 80 ASP A CA 1
ATOM 622 C C . ASP A 1 80 ? -11.484 24.562 0.34 1 98.5 80 ASP A C 1
ATOM 624 O O . ASP A 1 80 ? -11.234 23.391 0.049 1 98.5 80 ASP A O 1
ATOM 628 N N . PRO A 1 81 ? -12.766 25 0.554 1 97.44 81 PRO A N 1
ATOM 629 C CA . PRO A 1 81 ? -13.891 24.078 0.509 1 97.44 81 PRO A CA 1
ATOM 630 C C . PRO A 1 81 ? -14.156 23.531 -0.895 1 97.44 81 PRO A C 1
ATOM 632 O O . PRO A 1 81 ? -14.93 22.594 -1.061 1 97.44 81 PRO A O 1
ATOM 635 N N . ASP A 1 82 ? -13.5 24.125 -1.875 1 97.12 82 ASP A N 1
ATOM 636 C CA . ASP A 1 82 ? -13.711 23.719 -3.26 1 97.12 82 ASP A CA 1
ATOM 637 C C . ASP A 1 82 ? -12.539 22.891 -3.779 1 97.12 82 ASP A C 1
ATOM 639 O O . ASP A 1 82 ? -12.57 22.391 -4.906 1 97.12 82 ASP A O 1
ATOM 643 N N . ALA A 1 83 ? -11.492 22.75 -2.961 1 96.75 83 ALA A N 1
ATOM 644 C CA . ALA A 1 83 ? -10.336 21.938 -3.332 1 96.75 83 ALA A CA 1
ATOM 645 C C . ALA A 1 83 ? -10.492 20.5 -2.83 1 96.75 83 ALA A C 1
ATOM 647 O O . ALA A 1 83 ? -11.57 20.094 -2.396 1 96.75 83 ALA A O 1
ATOM 648 N N . SER A 1 84 ? -9.508 19.734 -2.955 1 95.44 84 SER A N 1
ATOM 649 C CA . SER A 1 84 ? -9.609 18.297 -2.74 1 95.44 84 SER A CA 1
ATOM 650 C C . SER A 1 84 ? -9.68 17.953 -1.253 1 95.44 84 SER A C 1
ATOM 652 O O . SER A 1 84 ? -10.477 17.109 -0.837 1 95.44 84 SER A O 1
ATOM 654 N N . VAL A 1 85 ? -8.953 18.656 -0.364 1 97.06 85 VAL A N 1
ATOM 655 C CA . VAL A 1 85 ? -8.711 18.203 1 1 97.06 85 VAL A CA 1
ATOM 656 C C . VAL A 1 85 ? -9.859 18.641 1.905 1 97.06 85 VAL A C 1
ATOM 658 O O . VAL A 1 85 ? -10.352 17.859 2.723 1 97.06 85 VAL A O 1
ATOM 661 N N . ARG A 1 86 ? -10.297 19.922 1.818 1 98.56 86 ARG A N 1
ATOM 662 C CA . ARG A 1 86 ? -11.469 20.453 2.494 1 98.56 86 ARG A CA 1
ATOM 663 C C . ARG A 1 86 ? -11.375 20.25 4.004 1 98.56 86 ARG A C 1
ATOM 665 O O . ARG A 1 86 ? -12.328 19.781 4.629 1 98.56 86 ARG A O 1
ATOM 672 N N . GLY A 1 87 ? -10.211 20.625 4.578 1 98.81 87 GLY A N 1
ATOM 673 C CA . GLY A 1 87 ? -9.828 20.297 5.941 1 98.81 87 GLY A CA 1
ATOM 674 C C . GLY A 1 87 ? -10.844 20.75 6.973 1 98.81 87 GLY A C 1
ATOM 675 O O . GLY A 1 87 ? -11.195 20 7.883 1 98.81 87 GLY A O 1
ATOM 676 N N . ALA A 1 88 ? -11.383 21.969 6.828 1 98.88 88 ALA A N 1
ATOM 677 C CA . ALA A 1 88 ? -12.32 22.5 7.812 1 98.88 88 ALA A CA 1
ATOM 678 C C . ALA A 1 88 ? -13.633 21.703 7.812 1 98.88 88 ALA A C 1
ATOM 680 O O . ALA A 1 88 ? -14.188 21.422 8.875 1 98.88 88 ALA A O 1
ATOM 681 N N . ILE A 1 89 ? -14.141 21.344 6.641 1 98.88 89 ILE A N 1
ATOM 682 C CA . ILE A 1 89 ? -15.375 20.578 6.508 1 98.88 89 ILE A CA 1
ATOM 683 C C . ILE A 1 89 ? -15.211 19.203 7.152 1 98.88 89 ILE A C 1
ATOM 685 O O . ILE A 1 89 ? -16.078 18.75 7.902 1 98.88 89 ILE A O 1
ATOM 689 N N . VAL A 1 90 ? -14.117 18.562 6.895 1 98.94 90 VAL A N 1
ATOM 690 C CA . VAL A 1 90 ? -13.836 17.234 7.441 1 98.94 90 VAL A CA 1
ATOM 691 C C . VAL A 1 90 ? -13.773 17.312 8.969 1 98.94 90 VAL A C 1
ATOM 693 O O . VAL A 1 90 ? -14.367 16.484 9.656 1 98.94 90 VAL A O 1
ATOM 696 N N . LEU A 1 91 ? -13.07 18.344 9.516 1 98.88 91 LEU A N 1
ATOM 697 C CA . LEU A 1 91 ? -12.977 18.5 10.961 1 98.88 91 LEU A CA 1
ATOM 698 C C . LEU A 1 91 ? -14.352 18.719 11.578 1 98.88 91 LEU A C 1
ATOM 700 O O . LEU A 1 91 ? -14.688 18.078 12.578 1 98.88 91 LEU A O 1
ATOM 704 N N . ASP A 1 92 ? -15.164 19.578 10.977 1 98.81 92 ASP A N 1
ATOM 705 C CA . ASP A 1 92 ? -16.5 19.828 11.5 1 98.81 92 ASP A CA 1
ATOM 706 C C . ASP A 1 92 ? -17.312 18.547 11.578 1 98.81 92 ASP A C 1
ATOM 708 O O . ASP A 1 92 ? -17.938 18.25 12.594 1 98.81 92 ASP A O 1
ATOM 712 N N . ASN A 1 93 ? -17.281 17.797 10.484 1 98.81 93 ASN A N 1
ATOM 713 C CA . ASN A 1 93 ? -18.047 16.562 10.422 1 98.81 93 ASN A CA 1
ATOM 714 C C . ASN A 1 93 ? -17.594 15.562 11.484 1 98.81 93 ASN A C 1
ATOM 716 O O . ASN A 1 93 ? -18.422 14.984 12.195 1 98.81 93 ASN A O 1
ATOM 720 N N . LEU A 1 94 ? -16.312 15.344 11.617 1 98.75 94 LEU A N 1
ATOM 721 C CA . LEU A 1 94 ? -15.781 14.32 12.516 1 98.75 94 LEU A CA 1
ATOM 722 C C . LEU A 1 94 ? -15.961 14.734 13.969 1 98.75 94 LEU A C 1
ATOM 724 O O . LEU A 1 94 ? -16.219 13.891 14.836 1 98.75 94 LEU A O 1
ATOM 728 N N . ILE A 1 95 ? -15.773 16.047 14.281 1 98.38 95 ILE A N 1
ATOM 729 C CA . ILE A 1 95 ? -15.992 16.531 15.633 1 98.38 95 ILE A CA 1
ATOM 730 C C . ILE A 1 95 ? -17.453 16.359 16.031 1 98.38 95 ILE A C 1
ATOM 732 O O . ILE A 1 95 ? -17.766 15.891 17.125 1 98.38 95 ILE A O 1
ATOM 736 N N . HIS A 1 96 ? -18.375 16.672 15.109 1 98.12 96 HIS A N 1
ATOM 737 C CA . HIS A 1 96 ? -19.797 16.531 15.367 1 98.12 96 HIS A CA 1
ATOM 738 C C . HIS A 1 96 ? -20.172 15.094 15.68 1 98.12 96 HIS A C 1
ATOM 740 O O . HIS A 1 96 ? -21 14.836 16.562 1 98.12 96 HIS A O 1
ATOM 746 N N . ASP A 1 97 ? -19.562 14.133 14.992 1 97.69 97 ASP A N 1
ATOM 747 C CA . ASP A 1 97 ? -19.859 12.711 15.156 1 97.69 97 ASP A CA 1
ATOM 748 C C . ASP A 1 97 ? -19.172 12.156 16.406 1 97.69 97 ASP A C 1
ATOM 750 O O . ASP A 1 97 ? -19.391 11 16.781 1 97.69 97 ASP A O 1
ATOM 754 N N . GLY A 1 98 ? -18.312 12.93 17.047 1 97.25 98 GLY A N 1
ATOM 755 C CA . GLY A 1 98 ? -17.531 12.43 18.172 1 97.25 98 GLY A CA 1
ATOM 756 C C . GLY A 1 98 ? -16.453 11.461 17.766 1 97.25 98 GLY A C 1
ATOM 757 O O . GLY A 1 98 ? -15.953 10.688 18.594 1 97.25 98 GLY A O 1
ATOM 758 N N . ALA A 1 99 ? -16.125 11.469 16.453 1 97.75 99 ALA A N 1
ATOM 759 C CA . ALA A 1 99 ? -15.133 10.539 15.906 1 97.75 99 ALA A CA 1
ATOM 760 C C . ALA A 1 99 ? -13.711 10.984 16.234 1 97.75 99 ALA A C 1
ATOM 762 O O . ALA A 1 99 ? -12.781 10.18 16.25 1 97.75 99 ALA A O 1
ATOM 763 N N . ILE A 1 100 ? -13.5 12.305 16.422 1 98.25 100 ILE A N 1
ATOM 764 C CA . ILE A 1 100 ? -12.266 12.906 16.922 1 98.25 100 ILE A CA 1
ATOM 765 C C . ILE A 1 100 ? -12.586 13.906 18.031 1 98.25 100 ILE A C 1
ATOM 767 O O . ILE A 1 100 ? -13.734 14.336 18.172 1 98.25 100 ILE A O 1
ATOM 771 N N . PRO A 1 101 ? -11.586 14.227 18.875 1 97.44 101 PRO A N 1
ATOM 772 C CA . PRO A 1 101 ? -11.867 15.219 19.922 1 97.44 101 PRO A CA 1
ATOM 773 C C . PRO A 1 101 ? -12.117 16.609 19.344 1 97.44 101 PRO A C 1
ATOM 775 O O . PRO A 1 101 ? -11.734 16.891 18.203 1 97.44 101 PRO A O 1
ATOM 778 N N . PRO A 1 102 ? -12.859 17.391 20.156 1 97.38 102 PRO A N 1
ATOM 779 C CA . PRO A 1 102 ? -12.891 18.797 19.734 1 97.38 102 PRO A CA 1
ATOM 780 C C . PRO A 1 102 ? -11.492 19.375 19.5 1 97.38 102 PRO A C 1
ATOM 782 O O . PRO A 1 102 ? -10.594 19.172 20.312 1 97.38 102 PRO A O 1
ATOM 785 N N . MET A 1 103 ? -11.367 20.047 18.344 1 98.19 103 MET A N 1
ATOM 786 C CA . MET A 1 103 ? -10.023 20.531 18.047 1 98.19 103 MET A CA 1
ATOM 787 C C . MET A 1 103 ? -10.078 21.781 17.156 1 98.19 103 MET A C 1
ATOM 789 O O . MET A 1 103 ? -11.078 22.016 16.469 1 98.19 103 MET A O 1
ATOM 793 N N . VAL A 1 104 ? -8.969 22.531 17.203 1 98.75 104 VAL A N 1
ATOM 794 C CA . VAL A 1 104 ? -8.719 23.641 16.297 1 98.75 104 VAL A CA 1
ATOM 795 C C . VAL A 1 104 ? -7.945 23.156 15.078 1 98.75 104 VAL A C 1
ATOM 797 O O . VAL A 1 104 ? -6.969 22.422 15.203 1 98.75 104 VAL A O 1
ATOM 800 N N . GLY A 1 105 ? -8.508 23.484 13.875 1 98.88 105 GLY A N 1
ATOM 801 C CA . GLY A 1 105 ? -7.684 23.359 12.68 1 98.88 105 GLY A CA 1
ATOM 802 C C . GLY A 1 105 ? -6.828 24.594 12.422 1 98.88 105 GLY A C 1
ATOM 803 O O . GLY A 1 105 ? -7.34 25.719 12.375 1 98.88 105 GLY A O 1
ATOM 804 N N . VAL A 1 106 ? -5.516 24.422 12.328 1 98.94 106 VAL A N 1
ATOM 805 C CA . VAL A 1 106 ? -4.59 25.516 12.023 1 98.94 106 VAL A CA 1
ATOM 806 C C . VAL A 1 106 ? -4.02 25.328 10.617 1 98.94 106 VAL A C 1
ATOM 808 O O . VAL A 1 106 ? -3.295 24.359 10.359 1 98.94 106 VAL A O 1
ATOM 811 N N . PHE A 1 107 ? -4.359 26.203 9.75 1 98.94 107 PHE A N 1
ATOM 812 C CA . PHE A 1 107 ? -3.932 26.141 8.359 1 98.94 107 PHE A CA 1
ATOM 813 C C . PHE A 1 107 ? -2.846 27.156 8.07 1 98.94 107 PHE A C 1
ATOM 815 O O . PHE A 1 107 ? -3.113 28.359 8.047 1 98.94 107 PHE A O 1
ATOM 822 N N . VAL A 1 108 ? -1.64 26.672 7.805 1 98.94 108 VAL A N 1
ATOM 823 C CA . VAL A 1 108 ? -0.471 27.531 7.738 1 98.94 108 VAL A CA 1
ATOM 824 C C . VAL A 1 108 ? 0.077 27.562 6.312 1 98.94 108 VAL A C 1
ATOM 826 O O . VAL A 1 108 ? 0.407 26.516 5.75 1 98.94 108 VAL A O 1
ATOM 829 N N . ASP A 1 109 ? 0.223 28.703 5.746 1 98.75 109 ASP A N 1
ATOM 830 C CA . ASP A 1 109 ? 0.914 28.844 4.469 1 98.75 109 ASP A CA 1
ATOM 831 C C . ASP A 1 109 ? 2.43 28.859 4.66 1 98.75 109 ASP A C 1
ATOM 833 O O . ASP A 1 109 ? 2.926 29.312 5.695 1 98.75 109 ASP A O 1
ATOM 837 N N . PRO A 1 110 ? 3.125 28.375 3.609 1 98.5 110 PRO A N 1
ATOM 838 C CA . PRO A 1 110 ? 4.566 28.625 3.646 1 98.5 110 PRO A CA 1
ATOM 839 C C . PRO A 1 110 ? 4.902 30.109 3.461 1 98.5 110 PRO A C 1
ATOM 841 O O . PRO A 1 110 ? 4.066 30.875 2.982 1 98.5 110 PRO A O 1
ATOM 844 N N . GLY A 1 111 ? 6.164 30.422 3.861 1 98.25 111 GLY A N 1
ATOM 845 C CA . GLY A 1 111 ? 6.59 31.812 3.758 1 98.25 111 GLY A CA 1
ATOM 846 C C . GLY A 1 111 ? 6.844 32.25 2.328 1 98.25 111 GLY A C 1
ATOM 847 O O . GLY A 1 111 ? 7.184 31.438 1.472 1 98.25 111 GLY A O 1
ATOM 848 N N . VAL A 1 112 ? 6.578 33.5 2.139 1 97.75 112 VAL A N 1
ATOM 849 C CA . VAL A 1 112 ? 6.977 34.125 0.887 1 97.75 112 VAL A CA 1
ATOM 850 C C . VAL A 1 112 ? 7.824 35.375 1.183 1 97.75 112 VAL A C 1
ATOM 852 O O . VAL A 1 112 ? 7.605 36.031 2.188 1 97.75 112 VAL A O 1
ATOM 855 N N . PHE A 1 113 ? 8.805 35.625 0.317 1 97.75 113 PHE A N 1
ATOM 856 C CA . PHE A 1 113 ? 9.57 36.875 0.341 1 97.75 113 PHE A CA 1
ATOM 857 C C . PHE A 1 113 ? 8.93 37.906 -0.558 1 97.75 113 PHE A C 1
ATOM 859 O O . PHE A 1 113 ? 9.18 37.938 -1.764 1 97.75 113 PHE A O 1
ATOM 866 N N . PRO A 1 114 ? 8.234 38.812 0.066 1 94.5 114 PRO A N 1
ATOM 867 C CA . PRO A 1 114 ? 7.48 39.75 -0.77 1 94.5 114 PRO A CA 1
ATOM 868 C C . PRO A 1 114 ? 8.383 40.688 -1.571 1 94.5 114 PRO A C 1
ATOM 870 O O . PRO A 1 114 ? 7.957 41.219 -2.59 1 94.5 114 PRO A O 1
ATOM 873 N N . ASP A 1 115 ? 9.586 40.875 -1.165 1 93.44 115 ASP A N 1
ATOM 874 C CA . ASP A 1 115 ? 10.469 41.875 -1.77 1 93.44 115 ASP A CA 1
ATOM 875 C C . ASP A 1 115 ? 11.219 41.281 -2.959 1 93.44 115 ASP A C 1
ATOM 877 O O . ASP A 1 115 ? 11.93 42 -3.666 1 93.44 115 ASP A O 1
ATOM 881 N N . ARG A 1 116 ? 11.047 40 -3.107 1 93.5 116 ARG A N 1
ATOM 882 C CA . ARG A 1 116 ? 11.742 39.344 -4.227 1 93.5 116 ARG A CA 1
ATOM 883 C C . ARG A 1 116 ? 10.922 39.438 -5.508 1 93.5 116 ARG A C 1
ATOM 885 O O . ARG A 1 116 ? 9.703 39.219 -5.488 1 93.5 116 ARG A O 1
ATOM 892 N N . SER A 1 117 ? 11.57 39.938 -6.629 1 90.38 117 SER A N 1
ATOM 893 C CA . SER A 1 117 ? 10.883 40.156 -7.895 1 90.38 117 SER A CA 1
ATOM 894 C C . SER A 1 117 ? 10.617 38.844 -8.617 1 90.38 117 SER A C 1
ATOM 896 O O . SER A 1 117 ? 9.555 38.656 -9.211 1 90.38 117 SER A O 1
ATOM 898 N N . ASP A 1 118 ? 11.531 37.969 -8.5 1 91.62 118 ASP A N 1
ATOM 899 C CA . ASP A 1 118 ? 11.391 36.656 -9.125 1 91.62 118 ASP A CA 1
ATOM 900 C C . ASP A 1 118 ? 10.375 35.781 -8.383 1 91.62 118 ASP A C 1
ATOM 902 O O . ASP A 1 118 ? 10.578 35.469 -7.207 1 91.6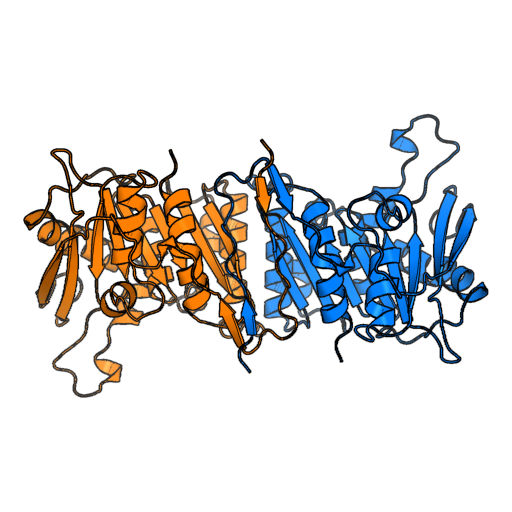2 118 ASP A O 1
ATOM 906 N N . PRO A 1 119 ? 9.312 35.469 -9.047 1 88 119 PRO A N 1
ATOM 907 C CA . PRO A 1 119 ? 8.273 34.688 -8.375 1 88 119 PRO A CA 1
ATOM 908 C C . PRO A 1 119 ? 8.812 33.375 -7.773 1 88 119 PRO A C 1
ATOM 910 O O . PRO A 1 119 ? 8.352 32.969 -6.711 1 88 119 PRO A O 1
ATOM 913 N N . THR A 1 120 ? 9.656 32.719 -8.453 1 87.88 120 THR A N 1
ATOM 914 C CA . THR A 1 120 ? 10.234 31.484 -7.953 1 87.88 120 THR A CA 1
ATOM 915 C C . THR A 1 120 ? 11.086 31.734 -6.711 1 87.88 120 THR A C 1
ATOM 917 O O . THR A 1 120 ? 11.078 30.953 -5.77 1 87.88 120 THR A O 1
ATOM 920 N N . ALA A 1 121 ? 11.711 32.812 -6.695 1 89 121 ALA A N 1
ATOM 921 C CA . ALA A 1 121 ? 12.586 33.188 -5.578 1 89 121 ALA A CA 1
ATOM 922 C C . ALA A 1 121 ? 11.773 33.688 -4.391 1 89 121 ALA A C 1
ATOM 924 O O . ALA A 1 121 ? 12.273 33.75 -3.268 1 89 121 ALA A O 1
ATOM 925 N N . ARG A 1 122 ? 10.547 33.938 -4.652 1 92.69 122 ARG A N 1
ATOM 926 C CA . ARG A 1 122 ? 9.68 34.438 -3.592 1 92.69 122 ARG A CA 1
ATOM 927 C C . ARG A 1 122 ? 9.219 33.312 -2.686 1 92.69 122 ARG A C 1
ATOM 929 O O . ARG A 1 122 ? 8.93 33.531 -1.508 1 92.69 122 ARG A O 1
ATOM 936 N N . LYS A 1 123 ? 9.117 32.188 -3.27 1 95.75 123 LYS A N 1
ATOM 937 C CA . LYS A 1 123 ? 8.555 31.062 -2.523 1 95.75 123 LYS A CA 1
ATOM 938 C C . LYS A 1 123 ? 9.586 30.484 -1.561 1 95.75 123 LYS A C 1
ATOM 940 O O . LYS A 1 123 ? 10.711 30.156 -1.96 1 95.75 123 LYS A O 1
ATOM 945 N N . ASN A 1 124 ? 9.227 30.328 -0.32 1 97.75 124 ASN A N 1
ATOM 946 C CA . ASN A 1 124 ? 10.125 29.75 0.678 1 97.75 124 ASN A CA 1
ATOM 947 C C . ASN A 1 124 ? 9.688 28.344 1.077 1 97.75 124 ASN A C 1
ATOM 949 O O . ASN A 1 124 ? 10.266 27.734 1.984 1 97.75 124 ASN A O 1
ATOM 953 N N . ARG A 1 125 ? 8.742 27.734 0.437 1 98.06 125 ARG A N 1
ATOM 954 C CA . ARG A 1 125 ? 8.047 26.5 0.791 1 98.06 125 ARG A CA 1
ATOM 955 C C . ARG A 1 125 ? 9.023 25.344 0.946 1 98.06 125 ARG A C 1
ATOM 957 O O . ARG A 1 125 ? 9.078 24.703 2.002 1 98.06 125 ARG A O 1
ATOM 964 N N . ASN A 1 126 ? 9.812 25.109 -0.073 1 97.12 126 ASN A N 1
ATOM 965 C CA . ASN A 1 126 ? 10.711 23.953 -0.025 1 97.12 126 ASN A CA 1
ATOM 966 C C . ASN A 1 126 ? 11.828 24.156 0.996 1 97.12 126 ASN A C 1
ATOM 968 O O . ASN A 1 126 ? 12.273 23.203 1.632 1 97.12 126 ASN A O 1
ATOM 972 N N . ALA A 1 127 ? 12.289 25.391 1.123 1 96.94 127 ALA A N 1
ATOM 973 C CA . ALA A 1 127 ? 13.312 25.703 2.119 1 96.94 127 ALA A CA 1
ATOM 974 C C . ALA A 1 127 ? 12.812 25.422 3.531 1 96.94 127 ALA A C 1
ATOM 976 O O . ALA A 1 127 ? 13.578 25 4.402 1 96.94 127 ALA A O 1
ATOM 977 N N . GLU A 1 128 ? 11.562 25.625 3.738 1 98.56 128 GLU A N 1
ATOM 978 C CA . GLU A 1 128 ? 10.953 25.406 5.047 1 98.56 128 GLU A CA 1
ATOM 979 C C . GLU A 1 128 ? 10.578 23.938 5.238 1 98.56 128 GLU A C 1
ATOM 981 O O . GLU A 1 128 ? 10.969 23.328 6.234 1 98.56 128 GLU A O 1
ATOM 986 N N . TYR A 1 129 ? 9.891 23.344 4.266 1 98.75 129 TYR A N 1
ATOM 987 C CA . TYR A 1 129 ? 9.219 22.062 4.445 1 98.75 129 TYR A CA 1
ATOM 988 C C . TYR A 1 129 ? 10.188 20.906 4.223 1 98.75 129 TYR A C 1
ATOM 990 O O . TYR A 1 129 ? 10.031 19.828 4.809 1 98.75 129 TYR A O 1
ATOM 998 N N . ASP A 1 130 ? 11.211 21.062 3.426 1 98.44 130 ASP A N 1
ATOM 999 C CA . ASP A 1 130 ? 12.047 19.922 3.047 1 98.44 130 ASP A CA 1
ATOM 1000 C C . ASP A 1 130 ? 13.344 19.906 3.85 1 98.44 130 ASP A C 1
ATOM 1002 O O . ASP A 1 130 ? 14.172 19.016 3.682 1 98.44 130 ASP A O 1
ATOM 1006 N N . ALA A 1 131 ? 13.523 20.875 4.773 1 97.94 131 ALA A N 1
ATOM 1007 C CA . ALA A 1 131 ? 14.727 20.922 5.598 1 97.94 131 ALA A CA 1
ATOM 1008 C C . ALA A 1 131 ? 14.781 19.75 6.566 1 97.94 131 ALA A C 1
ATOM 1010 O O . ALA A 1 131 ? 13.742 19.281 7.047 1 97.94 131 ALA A O 1
ATOM 1011 N N . ALA A 1 132 ? 15.984 19.297 6.891 1 97.25 132 ALA A N 1
ATOM 1012 C CA . ALA A 1 132 ? 16.203 18.203 7.836 1 97.25 132 ALA A CA 1
ATOM 1013 C C . ALA A 1 132 ? 16.609 18.734 9.203 1 97.25 132 ALA A C 1
ATOM 1015 O O . ALA A 1 132 ? 17.594 18.266 9.797 1 97.25 132 ALA A O 1
ATOM 1016 N N . ASP A 1 133 ? 15.93 19.734 9.664 1 97.94 133 ASP A N 1
ATOM 1017 C CA . ASP A 1 133 ? 16.25 20.312 10.961 1 97.94 133 ASP A CA 1
ATOM 1018 C C . ASP A 1 133 ? 14.984 20.75 11.695 1 97.94 133 ASP A C 1
ATOM 1020 O O . ASP A 1 133 ? 13.875 20.453 11.258 1 97.94 133 ASP A O 1
ATOM 1024 N N . SER A 1 134 ? 15.109 21.375 12.859 1 98.5 134 SER A N 1
ATOM 1025 C CA . SER A 1 134 ? 13.984 21.672 13.734 1 98.5 134 SER A CA 1
ATOM 1026 C C . SER A 1 134 ? 13.406 23.047 13.445 1 98.5 134 SER A C 1
ATOM 1028 O O . SER A 1 134 ? 12.398 23.438 14.039 1 98.5 134 SER A O 1
ATOM 1030 N N . ARG A 1 135 ? 13.93 23.781 12.516 1 98.75 135 ARG A N 1
ATOM 1031 C CA . ARG A 1 135 ? 13.586 25.188 12.352 1 98.75 135 ARG A CA 1
ATOM 1032 C C . ARG A 1 135 ? 12.094 25.375 12.109 1 98.75 135 ARG A C 1
ATOM 1034 O O . ARG A 1 135 ? 11.461 26.234 12.711 1 98.75 135 ARG A O 1
ATOM 1041 N N . TYR A 1 136 ? 11.57 24.609 11.242 1 98.88 136 TYR A N 1
ATOM 1042 C CA . TYR A 1 136 ? 10.148 24.734 10.938 1 98.88 136 TYR A CA 1
ATOM 1043 C C . TYR A 1 136 ? 9.297 24.359 12.148 1 98.88 136 TYR A C 1
ATOM 1045 O O . TYR A 1 136 ? 8.297 25.016 12.438 1 98.88 136 TYR A O 1
ATOM 1053 N N . ALA A 1 137 ? 9.672 23.281 12.828 1 98.81 137 ALA A N 1
ATOM 1054 C CA . ALA A 1 137 ? 8.961 22.891 14.047 1 98.81 137 ALA A CA 1
ATOM 1055 C C . ALA A 1 137 ? 9.008 24.016 15.086 1 98.81 137 ALA A C 1
ATOM 1057 O O . ALA A 1 137 ? 8 24.312 15.727 1 98.81 137 ALA A O 1
ATOM 1058 N N . ASP A 1 138 ? 10.164 24.594 15.227 1 98.81 138 ASP A N 1
ATOM 1059 C CA . ASP A 1 138 ? 10.32 25.703 16.172 1 98.81 138 ASP A CA 1
ATOM 1060 C C . ASP A 1 138 ? 9.43 26.875 15.781 1 98.81 138 ASP A C 1
ATOM 1062 O O . ASP A 1 138 ? 8.812 27.5 16.641 1 98.81 138 ASP A O 1
ATOM 1066 N N . PHE A 1 139 ? 9.383 27.156 14.516 1 98.88 139 PHE A N 1
ATOM 1067 C CA . PHE A 1 139 ? 8.508 28.203 14.016 1 98.88 139 PHE A CA 1
ATOM 1068 C C . PHE A 1 139 ? 7.059 27.938 14.391 1 98.88 139 PHE A C 1
ATOM 1070 O O . PHE A 1 139 ? 6.371 28.828 14.906 1 98.88 139 PHE A O 1
ATOM 1077 N N . LEU A 1 140 ? 6.586 26.703 14.203 1 98.94 140 LEU A N 1
ATOM 1078 C CA . LEU A 1 140 ? 5.211 26.344 14.539 1 98.94 140 LEU A CA 1
ATOM 1079 C C . LEU A 1 140 ? 4.957 26.484 16.031 1 98.94 140 LEU A C 1
ATOM 1081 O O . LEU A 1 140 ? 3.951 27.062 16.453 1 98.94 140 LEU A O 1
ATOM 1085 N N . VAL A 1 141 ? 5.891 26.047 16.859 1 98.75 141 VAL A N 1
ATOM 1086 C CA . VAL A 1 141 ? 5.703 25.922 18.297 1 98.75 141 VAL A CA 1
ATOM 1087 C C . VAL A 1 141 ? 5.855 27.297 18.953 1 98.75 141 VAL A C 1
ATOM 1089 O O . VAL A 1 141 ? 5.09 27.656 19.859 1 98.75 141 VAL A O 1
ATOM 1092 N N . ASP A 1 142 ? 6.805 28.047 18.438 1 98.56 142 ASP A N 1
ATOM 1093 C CA . ASP A 1 142 ? 7.191 29.25 19.172 1 98.56 142 ASP A CA 1
ATOM 1094 C C . ASP A 1 142 ? 6.508 30.5 18.594 1 98.56 142 ASP A C 1
ATOM 1096 O O . ASP A 1 142 ? 6.402 31.516 19.266 1 98.56 142 ASP A O 1
ATOM 1100 N N . GLU A 1 143 ? 6.051 30.375 17.344 1 98.81 143 GLU A N 1
ATOM 1101 C CA . GLU A 1 143 ? 5.566 31.625 16.734 1 98.81 143 GLU A CA 1
ATOM 1102 C C . GLU A 1 143 ? 4.145 31.453 16.203 1 98.81 143 GLU A C 1
ATOM 1104 O O . GLU A 1 143 ? 3.352 32.406 16.25 1 98.81 143 GLU A O 1
ATOM 1109 N N . VAL A 1 144 ? 3.764 30.297 15.758 1 98.88 144 VAL A N 1
ATOM 1110 C CA . VAL A 1 144 ? 2.43 30.109 15.195 1 98.88 144 VAL A CA 1
ATOM 1111 C C . VAL A 1 144 ? 1.44 29.781 16.312 1 98.88 144 VAL A C 1
ATOM 1113 O O . VAL A 1 144 ? 0.439 30.484 16.484 1 98.88 144 VAL A O 1
ATOM 1116 N N . LEU A 1 145 ? 1.716 28.766 17.141 1 98.75 145 LEU A N 1
ATOM 1117 C CA . LEU A 1 145 ? 0.769 28.234 18.125 1 98.75 145 LEU A CA 1
ATOM 1118 C C . LEU A 1 145 ? 0.466 29.281 19.203 1 98.75 145 LEU A C 1
ATOM 1120 O O . LEU A 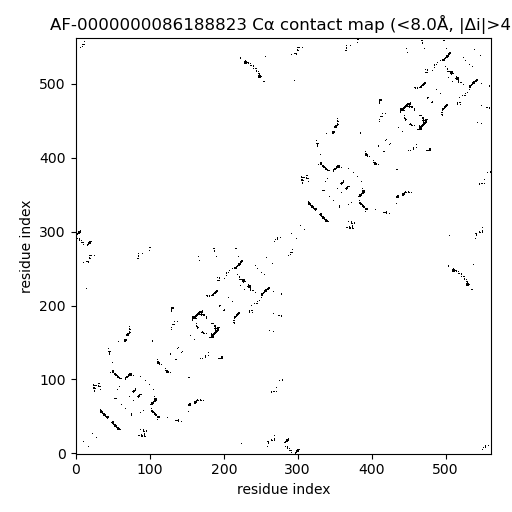1 145 ? -0.674 29.406 19.656 1 98.75 145 LEU A O 1
ATOM 1124 N N . PRO A 1 146 ? 1.466 30.109 19.609 1 98.5 146 PRO A N 1
ATOM 1125 C CA . PRO A 1 146 ? 1.117 31.172 20.562 1 98.5 146 PRO A CA 1
ATOM 1126 C C . PRO A 1 146 ? 0.098 32.156 19.984 1 98.5 146 PRO A C 1
ATOM 1128 O O . PRO A 1 146 ? -0.796 32.625 20.703 1 98.5 146 PRO A O 1
ATOM 1131 N N . ARG A 1 147 ? 0.22 32.531 18.688 1 98.56 147 ARG A N 1
ATOM 1132 C CA . ARG A 1 147 ? -0.767 33.375 18.062 1 98.56 147 ARG A CA 1
ATOM 1133 C C . ARG A 1 147 ? -2.129 32.719 17.984 1 98.56 147 ARG A C 1
ATOM 1135 O O . ARG A 1 147 ? -3.162 33.344 18.188 1 98.56 147 ARG A O 1
ATOM 1142 N N . VAL A 1 148 ? -2.164 31.406 17.672 1 98.69 148 VAL A N 1
ATOM 1143 C CA . VAL A 1 148 ? -3.402 30.641 17.609 1 98.69 148 VAL A CA 1
ATOM 1144 C C . VAL A 1 148 ? -4.07 30.625 18.984 1 98.69 148 VAL A C 1
ATOM 1146 O O . VAL A 1 148 ? -5.297 30.688 19.094 1 98.69 148 VAL A O 1
ATOM 1149 N N . SER A 1 149 ? -3.318 30.609 20.031 1 97.75 149 SER A N 1
ATOM 1150 C CA . SER A 1 149 ? -3.811 30.5 21.406 1 97.75 149 SER A CA 1
ATOM 1151 C C . SER A 1 149 ? -4.543 31.766 21.828 1 97.75 149 SER A C 1
ATOM 1153 O O . SER A 1 149 ? -5.227 31.781 22.859 1 97.75 149 SER A O 1
ATOM 1155 N N . GLU A 1 150 ? -4.371 32.812 21.062 1 97.25 150 GLU A N 1
ATOM 1156 C CA . GLU A 1 150 ? -5.137 34.031 21.312 1 97.25 150 GLU A CA 1
ATOM 1157 C C . GLU A 1 150 ? -6.609 33.844 20.969 1 97.25 150 GLU A C 1
ATOM 1159 O O . GLU A 1 150 ? -7.465 34.594 21.438 1 97.25 150 GLU A O 1
ATOM 1164 N N . PHE A 1 151 ? -6.902 32.844 20.172 1 96.25 151 PHE A N 1
ATOM 1165 C CA . PHE A 1 151 ? -8.266 32.625 19.703 1 96.25 151 PHE A CA 1
ATOM 1166 C C . PHE A 1 151 ? -8.914 31.469 20.469 1 96.25 151 PHE A C 1
ATOM 1168 O O . PHE A 1 151 ? -10.141 31.375 20.547 1 96.25 151 PHE A O 1
ATOM 1175 N N . ALA A 1 152 ? -8.148 30.531 20.969 1 95.81 152 ALA A N 1
ATOM 1176 C CA . ALA A 1 152 ? -8.633 29.344 21.672 1 95.81 152 ALA A CA 1
ATOM 1177 C C . ALA A 1 152 ? -7.574 28.797 22.609 1 95.81 152 ALA A C 1
ATOM 1179 O O . ALA A 1 152 ? -6.379 28.844 22.312 1 95.81 152 ALA A O 1
ATOM 1180 N N . LYS A 1 153 ? -8.031 28.172 23.75 1 96.88 153 LYS A N 1
ATOM 1181 C CA . LYS A 1 153 ? -7.117 27.484 24.641 1 96.88 153 LYS A CA 1
ATOM 1182 C C . LYS A 1 153 ? -6.68 26.141 24.062 1 96.88 153 LYS A C 1
ATOM 1184 O O . LYS A 1 153 ? -7.504 25.25 23.859 1 96.88 153 LYS A O 1
ATOM 1189 N N . LEU A 1 154 ? -5.461 26.016 23.812 1 98.12 154 LEU A N 1
ATOM 1190 C CA . LEU A 1 154 ? -4.926 24.797 23.234 1 98.12 154 LEU A CA 1
ATOM 1191 C C . LEU A 1 154 ? -4.273 23.922 24.297 1 98.12 154 LEU A C 1
ATOM 1193 O O . LEU A 1 154 ? -3.623 24.422 25.203 1 98.12 154 LEU A O 1
ATOM 1197 N N . SER A 1 155 ? -4.441 22.625 24.141 1 97.94 155 SER A N 1
ATOM 1198 C CA . SER A 1 155 ? -3.701 21.688 24.984 1 97.94 155 SER A CA 1
ATOM 1199 C C . SER A 1 155 ? -2.205 21.734 24.688 1 97.94 155 SER A C 1
ATOM 1201 O O . SER A 1 155 ? -1.8 21.875 23.531 1 97.94 155 SER A O 1
ATOM 1203 N N . GLY A 1 156 ? -1.376 21.578 25.719 1 97.44 156 GLY A N 1
ATOM 1204 C CA . GLY A 1 156 ? 0.066 21.484 25.547 1 97.44 156 GLY A CA 1
ATOM 1205 C C . GLY A 1 156 ? 0.555 20.047 25.438 1 97.44 156 GLY A C 1
ATOM 1206 O O . GLY A 1 156 ? 1.746 19.812 25.219 1 97.44 156 GLY A O 1
ATOM 1207 N N . ASP A 1 157 ? -0.341 19.047 25.594 1 98.31 157 ASP A N 1
ATOM 1208 C CA . ASP A 1 157 ? -0.01 17.641 25.469 1 98.31 157 ASP A CA 1
ATOM 1209 C C . ASP A 1 157 ? 0.328 17.281 24.031 1 98.31 157 ASP A C 1
ATOM 1211 O O . ASP A 1 157 ? -0.507 17.422 23.125 1 98.31 157 ASP A O 1
ATOM 1215 N N . PRO A 1 158 ? 1.588 16.828 23.766 1 98.56 158 PRO A N 1
ATOM 1216 C CA . PRO A 1 158 ? 1.945 16.469 22.391 1 98.56 158 PRO A CA 1
ATOM 1217 C C . PRO A 1 158 ? 0.979 15.469 21.766 1 98.56 158 PRO A C 1
ATOM 1219 O O . PRO A 1 158 ? 0.776 15.484 20.547 1 98.56 158 PRO A O 1
ATOM 1222 N N . ARG A 1 159 ? 0.328 14.664 22.641 1 98.25 159 ARG A N 1
ATOM 1223 C CA . ARG A 1 159 ? -0.61 13.664 22.125 1 98.25 159 ARG A CA 1
ATOM 1224 C C . ARG A 1 159 ? -1.896 14.32 21.641 1 98.25 159 ARG A C 1
ATOM 1226 O O . ARG A 1 159 ? -2.721 13.68 20.984 1 98.25 159 ARG A O 1
ATOM 1233 N N . ARG A 1 160 ? -2.016 15.523 21.812 1 98.69 160 ARG A N 1
ATOM 1234 C CA . ARG A 1 160 ? -3.207 16.266 21.422 1 98.69 160 ARG A CA 1
ATOM 1235 C C . ARG A 1 160 ? -2.877 17.312 20.359 1 98.69 160 ARG A C 1
ATOM 1237 O O . ARG A 1 160 ? -3.676 18.203 20.094 1 98.69 160 ARG A O 1
ATOM 1244 N N . ARG A 1 161 ? -1.683 17.234 19.75 1 98.81 161 ARG A N 1
ATOM 1245 C CA . ARG A 1 161 ? -1.264 18.094 18.641 1 98.81 161 ARG A CA 1
ATOM 1246 C C . ARG A 1 161 ? -0.776 17.266 17.453 1 98.81 161 ARG A C 1
ATOM 1248 O O . ARG A 1 161 ? 0.054 16.375 17.625 1 98.81 161 ARG A O 1
ATOM 1255 N N . GLY A 1 162 ? -1.371 17.516 16.312 1 98.88 162 GLY A N 1
ATOM 1256 C CA . GLY A 1 162 ? -0.998 16.797 15.102 1 98.88 162 GLY A CA 1
ATOM 1257 C C . GLY A 1 162 ? -0.588 17.719 13.961 1 98.88 162 GLY A C 1
ATOM 1258 O O . GLY A 1 162 ? -0.865 18.922 13.992 1 98.88 162 GLY A O 1
ATOM 1259 N N . LEU A 1 163 ? 0.144 17.188 13.039 1 98.94 163 LEU A N 1
ATOM 1260 C CA . LEU A 1 163 ? 0.559 17.859 11.805 1 98.94 163 LEU A CA 1
ATOM 1261 C C . LEU A 1 163 ? 0.085 17.078 10.586 1 98.94 163 LEU A C 1
ATOM 1263 O O . LEU A 1 163 ? 0.095 15.844 10.586 1 98.94 163 LEU A O 1
ATOM 1267 N N . CYS A 1 164 ? -0.312 17.797 9.562 1 98.88 164 CYS A N 1
ATOM 1268 C CA . CYS A 1 164 ? -0.77 17.203 8.312 1 98.88 164 CYS A CA 1
ATOM 1269 C C . CYS A 1 164 ? -0.214 17.953 7.113 1 98.88 164 CYS A C 1
ATOM 1271 O O . CYS A 1 164 ? -0.146 19.188 7.125 1 98.88 164 CYS A O 1
ATOM 1273 N N . GLY A 1 165 ? 0.144 17.219 6.098 1 98.81 165 GLY A N 1
ATOM 1274 C CA . GLY A 1 165 ? 0.5 17.859 4.836 1 98.81 165 GLY A CA 1
ATOM 1275 C C . GLY A 1 165 ? 0.824 16.859 3.74 1 98.81 165 GLY A C 1
ATOM 1276 O O . GLY A 1 165 ? 0.894 15.648 3.994 1 98.81 165 GLY A O 1
ATOM 1277 N N . GLY A 1 166 ? 0.941 17.375 2.537 1 98.69 166 GLY A N 1
ATOM 1278 C CA . GLY A 1 166 ? 1.291 16.562 1.374 1 98.69 166 GLY A CA 1
ATOM 1279 C C . GLY A 1 166 ? 2.559 17.047 0.687 1 98.69 166 GLY A C 1
ATOM 1280 O O . GLY A 1 166 ? 2.928 18.219 0.785 1 98.69 166 GLY A O 1
ATOM 1281 N N . SER A 1 167 ? 3.191 16.047 -0.005 1 98.56 167 SER A N 1
ATOM 1282 C CA . SER A 1 167 ? 4.414 16.375 -0.727 1 98.56 167 SER A CA 1
ATOM 1283 C C . SER A 1 167 ? 5.457 16.984 0.205 1 98.56 167 SER A C 1
ATOM 1285 O O . SER A 1 167 ? 5.797 16.391 1.234 1 98.56 167 SER A O 1
ATOM 1287 N N . SER A 1 168 ? 5.902 18.234 -0.072 1 98.75 168 SER A N 1
ATOM 1288 C CA . SER A 1 168 ? 6.805 18.922 0.85 1 98.75 168 SER A CA 1
ATOM 1289 C C . SER A 1 168 ? 6.141 19.156 2.201 1 98.75 168 SER A C 1
ATOM 1291 O O . SER A 1 168 ? 6.797 19.078 3.242 1 98.75 168 SER A O 1
ATOM 1293 N N . GLY A 1 169 ? 4.848 19.422 2.189 1 98.81 169 GLY A N 1
ATOM 1294 C CA . GLY A 1 169 ? 4.117 19.578 3.436 1 98.81 169 GLY A CA 1
ATOM 1295 C C . GLY A 1 169 ? 4.09 18.312 4.273 1 98.81 169 GLY A C 1
ATOM 1296 O O . GLY A 1 169 ? 4.055 18.375 5.504 1 98.81 169 GLY A O 1
ATOM 1297 N N . GLY A 1 170 ? 3.969 17.156 3.555 1 98.88 170 GLY A N 1
ATOM 1298 C CA . GLY A 1 170 ? 4.066 15.883 4.254 1 98.88 170 GLY A CA 1
ATOM 1299 C C . GLY A 1 170 ? 5.426 15.656 4.891 1 98.88 170 GLY A C 1
ATOM 1300 O O . GLY A 1 170 ? 5.512 15.266 6.055 1 98.88 170 GLY A O 1
ATOM 1301 N N . ASN A 1 171 ? 6.477 15.961 4.105 1 98.81 171 ASN A N 1
ATOM 1302 C CA . ASN A 1 171 ? 7.836 15.883 4.633 1 98.81 171 ASN A CA 1
ATOM 1303 C C . ASN A 1 171 ? 8.039 16.828 5.812 1 98.81 171 ASN A C 1
ATOM 1305 O O . ASN A 1 171 ? 8.617 16.438 6.832 1 98.81 171 ASN A O 1
ATOM 1309 N N . GLY A 1 172 ? 7.586 18.031 5.656 1 98.88 172 GLY A N 1
ATOM 1310 C CA . GLY A 1 172 ? 7.684 19.016 6.715 1 98.88 172 GLY A CA 1
ATOM 1311 C C . GLY A 1 172 ? 6.965 18.609 7.984 1 98.88 172 GLY A C 1
ATOM 1312 O O . GLY A 1 172 ? 7.477 18.797 9.086 1 98.88 172 GLY A O 1
ATOM 1313 N N . SER A 1 173 ? 5.77 18.047 7.852 1 98.94 173 SER A N 1
ATOM 1314 C CA . SER A 1 173 ? 4.996 17.562 8.992 1 98.94 173 SER A CA 1
ATOM 1315 C C . SER A 1 173 ? 5.727 16.438 9.711 1 98.94 173 SER A C 1
ATOM 1317 O O . SER A 1 173 ? 5.84 16.438 10.938 1 98.94 173 SER A O 1
ATOM 1319 N N . PHE A 1 174 ? 6.211 15.461 8.945 1 98.94 174 PHE A N 1
ATOM 1320 C CA . PHE A 1 174 ? 6.945 14.336 9.516 1 98.94 174 PHE A CA 1
ATOM 1321 C C . PHE A 1 174 ? 8.195 14.82 10.242 1 98.94 174 PHE A C 1
ATOM 1323 O O . PHE A 1 174 ? 8.422 14.469 11.406 1 98.94 174 PHE A O 1
ATOM 1330 N N . THR A 1 175 ? 8.961 15.672 9.602 1 98.94 175 THR A N 1
ATOM 1331 C CA . THR A 1 175 ? 10.219 16.156 10.156 1 98.94 175 THR A CA 1
ATOM 1332 C C . THR A 1 175 ? 9.977 17.016 11.391 1 98.94 175 THR A C 1
ATOM 1334 O O . THR A 1 175 ? 10.695 16.922 12.383 1 98.94 175 THR A O 1
ATOM 1337 N N . ALA A 1 176 ? 8.969 17.844 11.312 1 98.94 176 ALA A N 1
ATOM 1338 C CA . ALA A 1 176 ? 8.656 18.703 12.453 1 98.94 176 ALA A CA 1
ATOM 1339 C C . ALA A 1 176 ? 8.32 17.859 13.688 1 98.94 176 ALA A C 1
ATOM 1341 O O . ALA A 1 176 ? 8.844 18.125 14.781 1 98.94 176 ALA A O 1
ATOM 1342 N N . ALA A 1 177 ? 7.473 16.875 13.516 1 98.88 177 ALA A N 1
ATOM 1343 C CA . ALA A 1 177 ? 7.117 16.016 14.641 1 98.88 177 ALA A CA 1
ATOM 1344 C C . ALA A 1 177 ? 8.328 15.227 15.125 1 98.88 177 ALA A C 1
ATOM 1346 O O . ALA A 1 177 ? 8.5 15.023 16.328 1 98.88 177 ALA A O 1
ATOM 1347 N N . TRP A 1 178 ? 9.133 14.766 14.203 1 98.81 178 TRP A N 1
ATOM 1348 C CA . TRP A 1 178 ? 10.344 14.016 14.539 1 98.81 178 TRP A CA 1
ATOM 1349 C C . TRP A 1 178 ? 11.297 14.859 15.375 1 98.81 178 TRP A C 1
ATOM 1351 O O . TRP A 1 178 ? 11.875 14.367 16.344 1 98.81 178 TRP A O 1
ATOM 1361 N N . GLN A 1 179 ? 11.383 16.141 15.039 1 98.69 179 GLN A N 1
ATOM 1362 C CA . GLN A 1 179 ? 12.344 17.047 15.68 1 98.69 179 GLN A CA 1
ATOM 1363 C C . GLN A 1 179 ? 11.805 17.578 17 1 98.69 179 GLN A C 1
ATOM 1365 O O . GLN A 1 179 ? 12.578 17.859 17.922 1 98.69 179 GLN A O 1
ATOM 1370 N N . ARG A 1 180 ? 10.539 17.703 17.094 1 98.62 180 ARG A N 1
ATOM 1371 C CA . ARG A 1 180 ? 9.922 18.234 18.312 1 98.62 180 ARG A CA 1
ATOM 1372 C C . ARG A 1 180 ? 8.789 17.328 18.781 1 98.62 180 ARG A C 1
ATOM 1374 O O . ARG A 1 180 ? 7.637 17.75 18.859 1 98.62 180 ARG A O 1
ATOM 1381 N N . PRO A 1 181 ? 9.211 16.078 19.156 1 98.62 181 PRO A N 1
ATOM 1382 C CA . PRO A 1 181 ? 8.18 15.172 19.656 1 98.62 181 PRO A CA 1
ATOM 1383 C C . PRO A 1 181 ? 7.586 15.641 20.984 1 98.62 181 PRO A C 1
ATOM 1385 O O . PRO A 1 181 ? 6.566 15.109 21.438 1 98.62 181 PRO A O 1
ATOM 1388 N N . ASP A 1 182 ? 8.156 16.609 21.578 1 98.5 182 ASP A N 1
ATOM 1389 C CA . ASP A 1 182 ? 7.633 17.219 22.797 1 98.5 182 ASP A CA 1
ATOM 1390 C C . ASP A 1 182 ? 6.465 18.156 22.484 1 98.5 182 ASP A C 1
ATOM 1392 O O . ASP A 1 182 ? 5.727 18.547 23.391 1 98.5 182 ASP A O 1
ATOM 1396 N N . ALA A 1 183 ? 6.324 18.5 21.25 1 98.75 183 ALA A N 1
ATOM 1397 C CA . ALA A 1 183 ? 5.277 19.453 20.875 1 98.75 183 ALA A CA 1
ATOM 1398 C C . ALA A 1 183 ? 4.184 18.75 20.062 1 98.75 183 ALA A C 1
ATOM 1400 O O . ALA A 1 183 ? 3.01 19.125 20.156 1 98.75 183 ALA A O 1
ATOM 1401 N N . PHE A 1 184 ? 4.625 17.875 19.219 1 98.88 184 PHE A N 1
ATOM 1402 C CA . PHE A 1 184 ? 3.689 17.203 18.328 1 98.88 184 PHE A CA 1
ATOM 1403 C C . PHE A 1 184 ? 3.801 15.688 18.469 1 98.88 184 PHE A C 1
ATO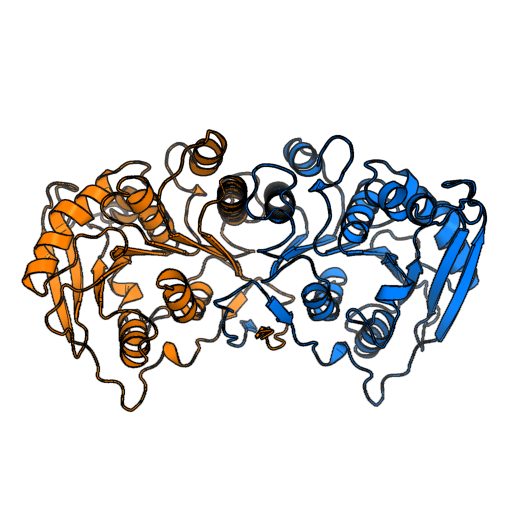M 1405 O O . PHE A 1 184 ? 4.902 15.133 18.438 1 98.88 184 PHE A O 1
ATOM 1412 N N . GLY A 1 185 ? 2.65 14.977 18.562 1 98.81 185 GLY A N 1
ATOM 1413 C CA . GLY A 1 185 ? 2.684 13.539 18.75 1 98.81 185 GLY A CA 1
ATOM 1414 C C . GLY A 1 185 ? 1.992 12.781 17.625 1 98.81 185 GLY A C 1
ATOM 1415 O O . GLY A 1 185 ? 2.041 11.547 17.594 1 98.81 185 GLY A O 1
ATOM 1416 N N . ARG A 1 186 ? 1.322 13.492 16.672 1 98.88 186 ARG A N 1
ATOM 1417 C CA . ARG A 1 186 ? 0.559 12.852 15.609 1 98.88 186 ARG A CA 1
ATOM 1418 C C . ARG A 1 186 ? 0.894 13.461 14.25 1 98.88 186 ARG A C 1
ATOM 1420 O O . ARG A 1 186 ? 1.067 14.672 14.133 1 98.88 186 ARG A O 1
ATOM 1427 N N . VAL A 1 187 ? 1.057 12.594 13.25 1 98.88 187 VAL A N 1
ATOM 1428 C CA . VAL A 1 187 ? 1.438 13.078 11.93 1 98.88 187 VAL A CA 1
ATOM 1429 C C . VAL A 1 187 ? 0.614 12.359 10.859 1 98.88 187 VAL A C 1
ATOM 1431 O O . VAL A 1 187 ? 0.461 11.133 10.906 1 98.88 187 VAL A O 1
ATOM 1434 N N . LEU A 1 188 ? 0.056 13.086 10.031 1 98.94 188 LEU A N 1
ATOM 1435 C CA . LEU A 1 188 ? -0.521 12.633 8.773 1 98.94 188 LEU A CA 1
ATOM 1436 C C . LEU A 1 188 ? 0.289 13.148 7.586 1 98.94 188 LEU A C 1
ATOM 1438 O O . LEU A 1 188 ? 0.166 14.312 7.207 1 98.94 188 LEU A O 1
ATOM 1442 N N . ALA A 1 189 ? 1.12 12.32 6.98 1 98.94 189 ALA A N 1
ATOM 1443 C CA . ALA A 1 189 ? 2.029 12.703 5.902 1 98.94 189 ALA A CA 1
ATOM 1444 C C . ALA A 1 189 ? 1.628 12.039 4.59 1 98.94 189 ALA A C 1
ATOM 1446 O O . ALA A 1 189 ? 1.657 10.812 4.473 1 98.94 189 ALA A O 1
ATOM 1447 N N . LEU A 1 190 ? 1.298 12.844 3.578 1 98.81 190 LEU A N 1
ATOM 1448 C CA . LEU A 1 190 ? 0.735 12.383 2.314 1 98.81 190 LEU A CA 1
ATOM 1449 C C . LEU A 1 190 ? 1.715 12.602 1.168 1 98.81 190 LEU A C 1
ATOM 1451 O O . LEU A 1 190 ? 2.139 13.734 0.921 1 98.81 190 LEU A O 1
ATOM 1455 N N . VAL A 1 191 ? 2.062 11.523 0.438 1 98.69 191 VAL A N 1
ATOM 1456 C CA . VAL A 1 191 ? 2.996 11.555 -0.685 1 98.69 191 VAL A CA 1
ATOM 1457 C C . VAL A 1 191 ? 4.199 12.43 -0.332 1 98.69 191 VAL A C 1
ATOM 1459 O O . VAL A 1 191 ? 4.559 13.336 -1.086 1 98.69 191 VAL A O 1
ATOM 1462 N N . SER A 1 192 ? 4.855 12.117 0.753 1 98.88 192 SER A N 1
ATOM 1463 C CA . SER A 1 192 ? 5.891 12.961 1.342 1 98.88 192 SER A CA 1
ATOM 1464 C C . SER A 1 192 ? 7.113 13.047 0.434 1 98.88 192 SER A C 1
ATOM 1466 O O . SER A 1 192 ? 7.512 12.055 -0.176 1 98.88 192 SER A O 1
ATOM 1468 N N . SER A 1 193 ? 7.746 14.195 0.402 1 98.75 193 SER A N 1
ATOM 1469 C CA . SER A 1 193 ? 8.875 14.484 -0.478 1 98.75 193 SER A CA 1
ATOM 1470 C C . SER A 1 193 ? 10.203 14.109 0.181 1 98.75 193 SER A C 1
ATOM 1472 O O . SER A 1 193 ? 11.172 14.859 0.096 1 98.75 193 SER A O 1
ATOM 1474 N N . PHE A 1 194 ? 10.273 13 0.792 1 98.81 194 PHE A N 1
ATOM 1475 C CA . PHE A 1 194 ? 11.523 12.562 1.398 1 98.81 194 PHE A CA 1
ATOM 1476 C C . PHE A 1 194 ? 12.672 12.641 0.394 1 98.81 194 PHE A C 1
ATOM 1478 O O . PHE A 1 194 ? 13.805 12.953 0.76 1 98.81 194 PHE A O 1
ATOM 1485 N N . ALA A 1 195 ? 12.391 12.422 -0.867 1 98.38 195 ALA A N 1
ATOM 1486 C CA . ALA A 1 195 ? 13.375 12.391 -1.946 1 98.38 195 ALA A CA 1
ATOM 1487 C C . ALA A 1 195 ? 13.992 13.773 -2.164 1 98.38 195 ALA A C 1
ATOM 1489 O O . ALA A 1 195 ? 15.062 13.891 -2.775 1 98.38 195 ALA A O 1
ATOM 1490 N N . GLN A 1 196 ? 13.383 14.789 -1.609 1 97.56 196 GLN A N 1
ATOM 1491 C CA . GLN A 1 196 ? 13.812 16.156 -1.887 1 97.56 196 GLN A CA 1
ATOM 1492 C C . GLN A 1 196 ? 14.625 16.719 -0.722 1 97.56 196 GLN A C 1
ATOM 1494 O O . GLN A 1 196 ? 15.141 17.828 -0.805 1 97.56 196 GLN A O 1
ATOM 1499 N N . MET A 1 197 ? 14.789 15.969 0.27 1 98.25 197 MET A N 1
ATOM 1500 C CA . MET A 1 197 ? 15.492 16.484 1.44 1 98.25 197 MET A CA 1
ATOM 1501 C C . MET A 1 197 ? 16.969 16.734 1.122 1 98.25 197 MET A C 1
ATOM 1503 O O . MET A 1 197 ? 17.641 15.867 0.579 1 98.25 197 MET A O 1
ATOM 1507 N N . PRO A 1 198 ? 17.422 17.969 1.515 1 96.94 198 PRO A N 1
ATOM 1508 C CA . PRO A 1 198 ? 18.859 18.203 1.333 1 96.94 198 PRO A CA 1
ATOM 1509 C C . PRO A 1 198 ? 19.719 17.203 2.08 1 96.94 198 PRO A C 1
ATOM 1511 O O . PRO A 1 198 ? 19.469 16.906 3.252 1 96.94 198 PRO A O 1
ATOM 1514 N N . GLY A 1 199 ? 20.672 16.641 1.423 1 96.25 199 GLY A N 1
ATOM 1515 C CA . GLY A 1 199 ? 21.531 15.656 2.033 1 96.25 199 GLY A CA 1
ATOM 1516 C C . GLY A 1 199 ? 20.969 14.25 1.979 1 96.25 199 GLY A C 1
ATOM 1517 O O . GLY A 1 199 ? 21.625 13.289 2.393 1 96.25 199 GLY A O 1
ATOM 1518 N N . GLY A 1 200 ? 19.766 14.07 1.456 1 97.75 200 GLY A N 1
ATOM 1519 C CA . GLY A 1 200 ? 19.141 12.766 1.33 1 97.75 200 GLY A CA 1
ATOM 1520 C C . GLY A 1 200 ? 18.172 12.453 2.455 1 97.75 200 GLY A C 1
ATOM 1521 O O . GLY A 1 200 ? 18.141 13.164 3.465 1 97.75 200 GLY A O 1
ATOM 1522 N N . ASN A 1 201 ? 17.328 11.477 2.279 1 98.5 201 ASN A N 1
ATOM 1523 C CA . ASN A 1 201 ? 16.359 10.992 3.254 1 98.5 201 ASN A CA 1
ATOM 1524 C C . ASN A 1 201 ? 17.047 10.266 4.41 1 98.5 201 ASN A C 1
ATOM 1526 O O . ASN A 1 201 ? 17.562 9.156 4.238 1 98.5 201 ASN A O 1
ATOM 1530 N N . PRO A 1 202 ? 17.016 10.781 5.598 1 98.56 202 PRO A N 1
ATOM 1531 C CA . PRO A 1 202 ? 17.781 10.172 6.691 1 98.56 202 PRO A CA 1
ATOM 1532 C C . PRO A 1 202 ? 16.984 9.109 7.438 1 98.56 202 PRO A C 1
ATOM 1534 O O . PRO A 1 202 ? 17.562 8.359 8.242 1 98.56 202 PRO A O 1
ATOM 1537 N N . TYR A 1 203 ? 15.742 9 7.25 1 98.75 203 TYR A N 1
ATOM 1538 C CA . TYR A 1 203 ? 14.836 8.367 8.195 1 98.75 203 TYR A CA 1
ATOM 1539 C C . TYR A 1 203 ? 15.016 6.855 8.203 1 98.75 203 TYR A C 1
ATOM 1541 O O . TYR A 1 203 ? 15.031 6.23 9.266 1 98.75 203 TYR A O 1
ATOM 1549 N N . PRO A 1 204 ? 15.188 6.234 7.023 1 98.56 204 PRO A N 1
ATOM 1550 C CA . PRO A 1 204 ? 15.438 4.793 7.105 1 98.56 204 PRO A CA 1
ATOM 1551 C C . PRO A 1 204 ? 16.672 4.457 7.949 1 98.56 204 PRO A C 1
ATOM 1553 O O . PRO A 1 204 ? 16.625 3.523 8.758 1 98.56 204 PRO A O 1
ATOM 1556 N N . ARG A 1 205 ? 17.688 5.207 7.773 1 98 205 ARG A N 1
ATOM 1557 C CA . ARG A 1 205 ? 18.922 4.969 8.531 1 98 205 ARG A CA 1
ATOM 1558 C C . ARG A 1 205 ? 18.719 5.258 10.016 1 98 205 ARG A C 1
ATOM 1560 O O . ARG A 1 205 ? 19.141 4.484 10.867 1 98 205 ARG A O 1
ATOM 1567 N N . LEU A 1 206 ? 18.094 6.379 10.367 1 98.5 206 LEU A N 1
ATOM 1568 C CA . LEU A 1 206 ? 17.859 6.762 11.758 1 98.5 206 LEU A CA 1
ATOM 1569 C C . LEU A 1 206 ? 17.031 5.715 12.477 1 98.5 206 LEU A C 1
ATOM 1571 O O . LEU A 1 206 ? 17.344 5.34 13.617 1 98.5 206 LEU A O 1
ATOM 1575 N N . LEU A 1 207 ? 16.016 5.27 11.828 1 98.44 207 LEU A N 1
ATOM 1576 C CA . LEU A 1 207 ? 15.141 4.27 12.422 1 98.44 207 LEU A CA 1
ATOM 1577 C C . LEU A 1 207 ? 15.859 2.936 12.586 1 98.44 207 LEU A C 1
ATOM 1579 O O . LEU A 1 207 ? 15.695 2.256 13.602 1 98.44 207 LEU A O 1
ATOM 1583 N N . ALA A 1 208 ? 16.625 2.551 11.617 1 97.06 208 ALA A N 1
ATOM 1584 C CA . ALA A 1 208 ? 17.406 1.314 11.688 1 97.06 208 ALA A CA 1
ATOM 1585 C C . ALA A 1 208 ? 18.422 1.37 12.82 1 97.06 208 ALA A C 1
ATOM 1587 O O . ALA A 1 208 ? 18.75 0.345 13.43 1 97.06 208 ALA A O 1
ATOM 1588 N N . ALA A 1 209 ? 18.875 2.539 13.148 1 97.56 209 ALA A N 1
ATOM 1589 C CA . ALA A 1 209 ? 19.875 2.738 14.195 1 97.56 209 ALA A CA 1
ATOM 1590 C C . ALA A 1 209 ? 19.219 2.729 15.578 1 97.56 209 ALA A C 1
ATOM 1592 O O . ALA A 1 209 ? 19.906 2.844 16.594 1 97.56 209 ALA A O 1
ATOM 1593 N N . GLY A 1 210 ? 17.953 2.598 15.594 1 96.06 210 GLY A N 1
ATOM 1594 C CA . GLY A 1 210 ? 17.281 2.445 16.875 1 96.06 210 GLY A CA 1
ATOM 1595 C C . GLY A 1 210 ? 16.688 3.74 17.391 1 96.06 210 GLY A C 1
ATOM 1596 O O . GLY A 1 210 ? 16.172 3.789 18.516 1 96.06 210 GLY A O 1
ATOM 1597 N N . GLU A 1 211 ? 16.719 4.816 16.578 1 95.88 211 GLU A N 1
ATOM 1598 C CA . GLU A 1 211 ? 16.062 6.051 16.984 1 95.88 211 GLU A CA 1
ATOM 1599 C C . GLU A 1 211 ? 14.547 5.906 16.938 1 95.88 211 GLU A C 1
ATOM 1601 O O . GLU A 1 211 ? 13.992 5.367 15.969 1 95.88 211 GLU A O 1
ATOM 1606 N N . ARG A 1 212 ? 13.898 6.34 18 1 95.94 212 ARG A N 1
ATOM 1607 C CA . ARG A 1 212 ? 12.445 6.273 18.094 1 95.94 212 ARG A CA 1
ATOM 1608 C C . ARG A 1 212 ? 11.875 7.566 18.656 1 95.94 212 ARG A C 1
ATOM 1610 O O . ARG A 1 212 ? 12.547 8.266 19.422 1 95.94 212 ARG A O 1
ATOM 1617 N N . ARG A 1 213 ? 10.75 7.93 18.203 1 98.06 213 ARG A N 1
ATOM 1618 C CA . ARG A 1 213 ? 9.945 9.031 18.719 1 98.06 213 ARG A CA 1
ATOM 1619 C C . ARG A 1 213 ? 8.555 8.555 19.125 1 98.06 213 ARG A C 1
ATOM 1621 O O . ARG A 1 213 ? 8.008 7.637 18.516 1 98.06 213 ARG A O 1
ATOM 1628 N N . PRO A 1 214 ? 7.98 9.109 20.25 1 98.25 214 PRO A N 1
ATOM 1629 C CA . PRO A 1 214 ? 6.617 8.75 20.641 1 98.25 214 PRO A CA 1
ATOM 1630 C C . PRO A 1 214 ? 5.555 9.352 19.734 1 98.25 214 PRO A C 1
ATOM 1632 O O . PRO A 1 214 ? 4.727 10.148 20.188 1 98.25 214 PRO A O 1
ATOM 1635 N N . LEU A 1 215 ? 5.562 8.922 18.516 1 98.81 215 LEU A N 1
ATOM 1636 C CA . LEU A 1 215 ? 4.68 9.477 17.484 1 98.81 215 LEU A CA 1
ATOM 1637 C C . LEU A 1 215 ? 3.668 8.43 17.031 1 98.81 215 LEU A C 1
ATOM 1639 O O . LEU A 1 215 ? 3.953 7.23 17.047 1 98.81 215 LEU A O 1
ATOM 1643 N N . ARG A 1 216 ? 2.473 8.844 16.734 1 98.88 216 ARG A N 1
ATOM 1644 C CA . ARG A 1 216 ? 1.541 8.102 15.898 1 98.88 216 ARG A CA 1
ATOM 1645 C C . ARG A 1 216 ? 1.53 8.648 14.469 1 98.88 216 ARG A C 1
ATOM 1647 O O . ARG A 1 216 ? 1.237 9.828 14.258 1 98.88 216 ARG A O 1
ATOM 1654 N N . ILE A 1 217 ? 1.826 7.793 13.461 1 98.94 217 ILE A N 1
ATOM 1655 C CA . ILE A 1 217 ? 2.15 8.281 12.125 1 98.94 217 ILE A CA 1
ATOM 1656 C C . ILE A 1 217 ? 1.248 7.605 11.094 1 98.94 217 ILE A C 1
ATOM 1658 O O . ILE A 1 217 ? 1.211 6.379 11.008 1 98.94 217 ILE A O 1
ATOM 1662 N N . PHE A 1 218 ? 0.478 8.352 10.383 1 98.94 218 PHE A N 1
ATOM 1663 C CA . PHE A 1 218 ? -0.208 7.902 9.172 1 98.94 218 PHE A CA 1
ATOM 1664 C C . PHE A 1 218 ? 0.531 8.375 7.926 1 98.94 218 PHE A C 1
ATOM 1666 O O . PHE A 1 218 ? 0.624 9.578 7.668 1 98.94 218 PHE A O 1
ATOM 1673 N N . LEU A 1 219 ? 1.087 7.434 7.156 1 98.88 219 LEU A N 1
ATOM 1674 C CA . LEU A 1 219 ? 1.819 7.707 5.922 1 98.88 219 LEU A CA 1
ATOM 1675 C C . LEU A 1 219 ? 1.038 7.219 4.707 1 98.88 219 LEU A C 1
ATOM 1677 O O . LEU A 1 219 ? 0.47 6.121 4.73 1 98.88 219 LEU A O 1
ATOM 1681 N N . GLN A 1 220 ? 0.942 8.039 3.727 1 98.88 220 GLN A N 1
ATOM 1682 C CA . GLN A 1 220 ? 0.33 7.648 2.461 1 98.88 220 GLN A CA 1
ATOM 1683 C C . GLN A 1 220 ? 1.265 7.926 1.288 1 98.88 220 GLN A C 1
ATOM 1685 O O . GLN A 1 220 ? 1.927 8.969 1.247 1 98.88 220 GLN A O 1
ATOM 1690 N N . ALA A 1 221 ? 1.375 7 0.322 1 98.81 221 ALA A N 1
ATOM 1691 C CA . ALA A 1 221 ? 2.152 7.133 -0.907 1 98.81 221 ALA A CA 1
ATOM 1692 C C . ALA A 1 221 ? 1.316 6.766 -2.129 1 98.81 221 ALA A C 1
ATOM 1694 O O . ALA A 1 221 ? 0.189 6.281 -1.994 1 98.81 221 ALA A O 1
ATOM 1695 N N . SER A 1 222 ? 1.841 7.105 -3.283 1 98.44 222 SER A N 1
ATOM 1696 C CA . SER A 1 222 ? 1.218 6.766 -4.559 1 98.44 222 SER A CA 1
ATOM 1697 C C . SER A 1 222 ? 2.164 5.957 -5.438 1 98.44 222 SER A C 1
ATOM 1699 O O . SER A 1 222 ? 3.342 6.297 -5.57 1 98.44 222 SER A O 1
ATOM 1701 N N . HIS A 1 223 ? 1.67 4.965 -6.059 1 98.56 223 HIS A N 1
ATOM 1702 C CA . HIS A 1 223 ? 2.477 4.008 -6.805 1 98.56 223 HIS A CA 1
ATOM 1703 C C . HIS A 1 223 ? 3.229 4.688 -7.945 1 98.56 223 HIS A C 1
ATOM 1705 O O . HIS A 1 223 ? 4.395 4.371 -8.203 1 98.56 223 HIS A O 1
ATOM 1711 N N . ARG A 1 224 ? 2.582 5.586 -8.656 1 98.19 224 ARG A N 1
ATOM 1712 C CA . ARG A 1 224 ? 3.191 6.246 -9.812 1 98.19 224 ARG A CA 1
ATOM 1713 C C . ARG A 1 224 ? 3.594 7.676 -9.469 1 98.19 224 ARG A C 1
ATOM 1715 O O . ARG A 1 224 ? 3.404 8.586 -10.281 1 98.19 224 ARG A O 1
ATOM 1722 N N . ASP A 1 225 ? 4.062 7.848 -8.297 1 98.44 225 ASP A N 1
ATOM 1723 C CA . ASP A 1 225 ? 4.562 9.156 -7.871 1 98.44 225 ASP A CA 1
ATOM 1724 C C . ASP A 1 225 ? 5.801 9.555 -8.672 1 98.44 225 ASP A C 1
ATOM 1726 O O . ASP A 1 225 ? 6.215 8.836 -9.586 1 98.44 225 ASP A O 1
ATOM 1730 N N . LEU A 1 226 ? 6.406 10.703 -8.398 1 98.56 226 LEU A N 1
ATOM 1731 C CA . LEU A 1 226 ? 7.52 11.266 -9.148 1 98.56 226 LEU A CA 1
ATOM 1732 C C . LEU A 1 226 ? 8.734 10.336 -9.094 1 98.56 226 LEU A C 1
ATOM 1734 O O . LEU A 1 226 ? 9.133 9.898 -8.016 1 98.56 226 LEU A O 1
ATOM 1738 N N . GLY A 1 227 ? 9.242 9.992 -10.289 1 98.38 227 GLY A N 1
ATOM 1739 C CA . GLY A 1 227 ? 10.438 9.164 -10.383 1 98.38 227 GLY A CA 1
ATOM 1740 C C . GLY A 1 227 ? 10.211 7.742 -9.914 1 98.38 227 GLY A C 1
ATOM 1741 O O . GLY A 1 227 ? 11.148 7.066 -9.484 1 98.38 227 GLY A O 1
ATOM 1742 N N . TRP A 1 228 ? 9 7.215 -9.992 1 98 228 TRP A N 1
ATOM 1743 C CA . TRP A 1 228 ? 8.609 5.949 -9.375 1 98 228 TRP A CA 1
ATOM 1744 C C . TRP A 1 228 ? 9.375 4.785 -9.992 1 98 228 TRP A C 1
ATOM 1746 O O . TRP A 1 228 ? 9.43 3.695 -9.422 1 98 228 TRP A O 1
ATOM 1756 N N . ASN A 1 229 ? 9.977 4.988 -11.172 1 97.75 229 ASN A N 1
ATOM 1757 C CA . ASN A 1 229 ? 10.703 3.926 -11.859 1 97.75 229 ASN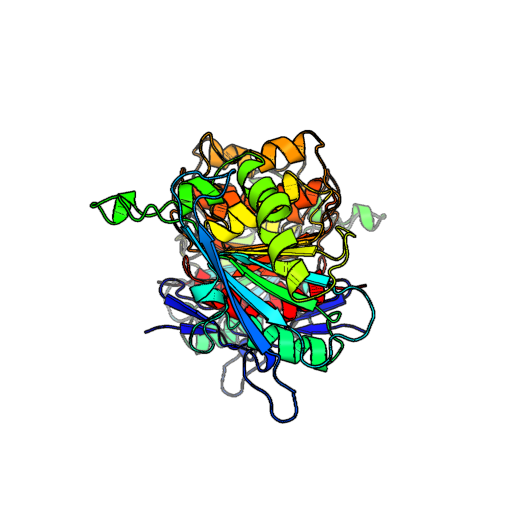 A CA 1
ATOM 1758 C C . ASN A 1 229 ? 12.156 4.312 -12.117 1 97.75 229 ASN A C 1
ATOM 1760 O O . ASN A 1 229 ? 12.797 3.773 -13.023 1 97.75 229 ASN A O 1
ATOM 1764 N N . GLU A 1 230 ? 12.688 5.254 -11.359 1 98.31 230 GLU A N 1
ATOM 1765 C CA . GLU A 1 230 ? 14.062 5.738 -11.484 1 98.31 230 GLU A CA 1
ATOM 1766 C C . GLU A 1 230 ? 14.898 5.336 -10.281 1 98.31 230 GLU A C 1
ATOM 1768 O O . GLU A 1 230 ? 14.375 5.191 -9.172 1 98.31 230 GLU A O 1
ATOM 1773 N N . PRO A 1 231 ? 16.172 5.168 -10.445 1 98 231 PRO A N 1
ATOM 1774 C CA . PRO A 1 231 ? 17.031 4.762 -9.336 1 98 231 PRO A CA 1
ATOM 1775 C C . PRO A 1 231 ? 17.156 5.836 -8.25 1 98 231 PRO A C 1
ATOM 1777 O O . PRO A 1 231 ? 17.297 5.512 -7.07 1 98 231 PRO A O 1
ATOM 1780 N N . GLU A 1 232 ? 17.125 7.102 -8.672 1 97.44 232 GLU A N 1
ATOM 1781 C CA . GLU A 1 232 ? 17.281 8.242 -7.773 1 97.44 232 GLU A CA 1
ATOM 1782 C C . GLU A 1 232 ? 16.031 9.125 -7.789 1 97.44 232 GLU A C 1
ATOM 1784 O O . GLU A 1 232 ? 15.211 9.023 -8.703 1 97.44 232 GLU A O 1
ATOM 1789 N N . ASP A 1 233 ? 15.898 9.922 -6.703 1 98 233 ASP A N 1
ATOM 1790 C CA . ASP A 1 233 ? 14.766 10.844 -6.586 1 98 233 ASP A CA 1
ATOM 1791 C C . ASP A 1 233 ? 13.445 10.109 -6.777 1 98 233 ASP A C 1
ATOM 1793 O O . ASP A 1 233 ? 12.57 10.578 -7.508 1 98 233 ASP A O 1
ATOM 1797 N N . ASN A 1 234 ? 13.398 8.859 -6.273 1 98.75 234 ASN A N 1
ATOM 1798 C CA . ASN A 1 234 ? 12.234 7.984 -6.379 1 98.75 234 ASN A CA 1
ATOM 1799 C C . ASN A 1 234 ? 11.273 8.188 -5.207 1 98.75 234 ASN A C 1
ATOM 1801 O O . ASN A 1 234 ? 11.492 7.641 -4.125 1 98.75 234 ASN A O 1
ATOM 1805 N N . TRP A 1 235 ? 10.18 8.836 -5.441 1 98.81 235 TRP A N 1
ATOM 1806 C CA . TRP A 1 235 ? 9.266 9.234 -4.371 1 98.81 235 TRP A CA 1
ATOM 1807 C C . TRP A 1 235 ? 8.5 8.031 -3.836 1 98.81 235 TRP A C 1
ATOM 1809 O O . TRP A 1 235 ? 8.18 7.969 -2.646 1 98.81 235 TRP A O 1
ATOM 1819 N N . LEU A 1 236 ? 8.219 7.047 -4.703 1 98.88 236 LEU A N 1
ATOM 1820 C CA . LEU A 1 236 ? 7.605 5.809 -4.238 1 98.88 236 LEU A CA 1
ATOM 1821 C C . LEU A 1 236 ? 8.555 5.047 -3.32 1 98.88 236 LEU A C 1
ATOM 1823 O O . LEU A 1 236 ? 8.211 4.746 -2.174 1 98.88 236 LEU A O 1
ATOM 1827 N N . ALA A 1 237 ? 9.742 4.789 -3.787 1 98.94 237 ALA A N 1
ATOM 1828 C CA . ALA A 1 237 ? 10.703 3.969 -3.047 1 98.94 237 ALA A CA 1
ATOM 1829 C C . ALA A 1 237 ? 11.047 4.609 -1.705 1 98.94 237 ALA A C 1
ATOM 1831 O O . ALA A 1 237 ? 11.156 3.916 -0.691 1 98.94 237 ALA A O 1
ATOM 1832 N N . GLU A 1 238 ? 11.219 5.898 -1.683 1 98.88 238 GLU A N 1
ATOM 1833 C CA . GLU A 1 238 ? 11.602 6.566 -0.443 1 98.88 238 GLU A CA 1
ATOM 1834 C C . GLU A 1 238 ? 10.5 6.457 0.606 1 98.88 238 GLU A C 1
ATOM 1836 O O . GLU A 1 238 ? 10.781 6.285 1.794 1 98.88 238 GLU A O 1
ATOM 1841 N N . ASN A 1 239 ? 9.281 6.598 0.227 1 98.94 239 ASN A N 1
ATOM 1842 C CA . ASN A 1 239 ? 8.188 6.414 1.173 1 98.94 239 ASN A CA 1
ATOM 1843 C C . ASN A 1 239 ? 8.07 4.957 1.614 1 98.94 239 ASN A C 1
ATOM 1845 O O . ASN A 1 239 ? 7.809 4.68 2.785 1 98.94 239 ASN A O 1
ATOM 1849 N N . LEU A 1 240 ? 8.242 3.988 0.685 1 98.94 240 LEU A N 1
ATOM 1850 C CA . LEU A 1 240 ? 8.227 2.57 1.027 1 98.94 240 LEU A CA 1
ATOM 1851 C C . LEU A 1 240 ? 9.32 2.244 2.039 1 98.94 240 LEU A C 1
ATOM 1853 O O . LEU A 1 240 ? 9.102 1.476 2.977 1 98.94 240 LEU A O 1
ATOM 1857 N N . GLU A 1 241 ? 10.461 2.791 1.856 1 98.88 241 GLU A N 1
ATOM 1858 C CA . GLU A 1 241 ? 11.594 2.516 2.73 1 98.88 241 GLU A CA 1
ATOM 1859 C C . GLU A 1 241 ? 11.375 3.102 4.121 1 98.88 241 GLU A C 1
ATOM 1861 O O . GLU A 1 241 ? 11.758 2.492 5.125 1 98.88 241 GLU A O 1
ATOM 1866 N N . VAL A 1 242 ? 10.773 4.312 4.18 1 98.94 242 VAL A N 1
ATOM 1867 C CA . VAL A 1 242 ? 10.43 4.871 5.48 1 98.94 242 VAL A CA 1
ATOM 1868 C C . VAL A 1 242 ? 9.391 3.982 6.168 1 98.94 242 VAL A C 1
ATOM 1870 O O . VAL A 1 242 ? 9.516 3.686 7.359 1 98.94 242 VAL A O 1
ATOM 1873 N N . ALA A 1 243 ? 8.422 3.514 5.441 1 98.94 243 ALA A N 1
ATOM 1874 C CA . ALA A 1 243 ? 7.395 2.639 5.996 1 98.94 243 ALA A CA 1
ATOM 1875 C C . ALA A 1 243 ? 8 1.341 6.52 1 98.94 243 ALA A C 1
ATOM 1877 O O . ALA A 1 243 ? 7.652 0.881 7.609 1 98.94 243 ALA A O 1
ATOM 1878 N N . ALA A 1 244 ? 8.898 0.747 5.746 1 98.94 244 ALA A N 1
ATOM 1879 C CA . ALA A 1 244 ? 9.555 -0.486 6.172 1 98.94 244 ALA A CA 1
ATOM 1880 C C . ALA A 1 244 ? 10.336 -0.27 7.465 1 98.94 244 ALA A C 1
ATOM 1882 O O . ALA A 1 244 ? 10.305 -1.111 8.367 1 98.94 244 ALA A O 1
ATOM 1883 N N . ALA A 1 245 ? 11.031 0.853 7.535 1 98.88 245 ALA A N 1
ATOM 1884 C CA . ALA A 1 245 ? 11.828 1.158 8.719 1 98.88 245 ALA A CA 1
ATOM 1885 C C . ALA A 1 245 ? 10.93 1.392 9.938 1 98.88 245 ALA A C 1
ATOM 1887 O O . ALA A 1 245 ? 11.25 0.961 11.047 1 98.88 245 ALA A O 1
ATOM 1888 N N . LEU A 1 246 ? 9.828 2.094 9.711 1 98.88 246 LEU A N 1
ATOM 1889 C CA . LEU A 1 246 ? 8.867 2.283 10.789 1 98.88 246 LEU A CA 1
ATOM 1890 C C . LEU A 1 246 ? 8.336 0.942 11.289 1 98.88 246 LEU A C 1
ATOM 1892 O O . LEU A 1 246 ? 8.227 0.721 12.5 1 98.88 246 LEU A O 1
ATOM 1896 N N . ALA A 1 247 ? 8.047 0.054 10.359 1 98.81 247 ALA A N 1
ATOM 1897 C CA . ALA A 1 247 ? 7.555 -1.272 10.719 1 98.81 247 ALA A CA 1
ATOM 1898 C C . ALA A 1 247 ? 8.562 -2.01 11.594 1 98.81 247 ALA A C 1
ATOM 1900 O O . ALA A 1 247 ? 8.219 -2.523 12.656 1 98.81 247 ALA A O 1
ATOM 1901 N N . ARG A 1 248 ? 9.773 -2.029 11.234 1 98.62 248 ARG A N 1
ATOM 1902 C CA . ARG A 1 248 ? 10.812 -2.766 11.945 1 98.62 248 ARG A CA 1
ATOM 1903 C C . ARG A 1 248 ? 11.078 -2.154 13.32 1 98.62 248 ARG A C 1
ATOM 1905 O O . ARG A 1 248 ? 11.469 -2.857 14.258 1 98.62 248 ARG A O 1
ATOM 1912 N N . SER A 1 249 ? 10.844 -0.852 13.477 1 98.44 249 SER A N 1
ATOM 1913 C CA . SER A 1 249 ? 11.125 -0.159 14.727 1 98.44 249 SER A CA 1
ATOM 1914 C C . SER A 1 249 ? 10.031 -0.402 15.758 1 98.44 249 SER A C 1
ATOM 1916 O O . SER A 1 249 ? 10.211 -0.117 16.938 1 98.44 249 SER A O 1
ATOM 1918 N N . GLY A 1 250 ? 8.875 -0.904 15.25 1 97.94 250 GLY A N 1
ATOM 1919 C CA . GLY A 1 250 ? 7.738 -1.076 16.141 1 97.94 250 GLY A CA 1
ATOM 1920 C C . GLY A 1 250 ? 6.953 0.203 16.375 1 97.94 250 GLY A C 1
ATOM 1921 O O . GLY A 1 250 ? 6.207 0.32 17.344 1 97.94 250 GLY A O 1
ATOM 1922 N N . ALA A 1 251 ? 7.117 1.193 15.5 1 98.19 251 ALA A N 1
ATOM 1923 C CA . ALA A 1 251 ? 6.402 2.463 15.594 1 98.19 251 ALA A CA 1
ATOM 1924 C C . ALA A 1 251 ? 4.895 2.254 15.5 1 98.19 251 ALA A C 1
ATOM 1926 O O . ALA A 1 251 ? 4.434 1.274 14.906 1 98.19 251 ALA A O 1
ATOM 1927 N N . ASP A 1 252 ? 4.098 3.084 16.172 1 98.25 252 ASP A N 1
ATOM 1928 C CA . ASP A 1 252 ? 2.654 3.178 15.969 1 98.25 252 ASP A CA 1
ATOM 1929 C C . ASP A 1 252 ? 2.336 3.898 14.656 1 98.25 252 ASP A C 1
ATOM 1931 O O . ASP A 1 252 ? 2.195 5.125 14.633 1 98.25 252 ASP A O 1
ATOM 1935 N N . PHE A 1 253 ? 2.234 3.117 13.57 1 98.62 253 PHE A N 1
ATOM 1936 C CA . PHE A 1 253 ? 2.074 3.781 12.281 1 98.62 253 PHE A CA 1
ATOM 1937 C C . PHE A 1 253 ? 1.112 3.008 11.391 1 98.62 253 PHE A C 1
ATOM 1939 O O . PHE A 1 253 ? 0.819 1.838 11.656 1 98.62 253 PHE A O 1
ATOM 1946 N N . ARG A 1 254 ? 0.593 3.664 10.406 1 98.69 254 ARG A N 1
ATOM 1947 C CA . ARG A 1 254 ? -0.161 3.102 9.289 1 98.69 254 ARG A CA 1
ATOM 1948 C C . ARG A 1 254 ? 0.345 3.641 7.957 1 98.69 254 ARG A C 1
ATOM 1950 O O . ARG A 1 254 ? 0.639 4.832 7.836 1 98.69 254 ARG A O 1
ATOM 1957 N N . PHE A 1 255 ? 0.575 2.742 7.07 1 98.88 255 PHE A N 1
ATOM 1958 C CA . PHE A 1 255 ? 0.988 3.086 5.715 1 98.88 255 PHE A CA 1
ATOM 1959 C C . PHE A 1 255 ? -0.076 2.674 4.703 1 98.88 255 PHE A C 1
ATOM 1961 O O . PHE A 1 255 ? -0.6 1.56 4.762 1 98.88 255 PHE A O 1
ATOM 1968 N N . VAL A 1 256 ? -0.484 3.557 3.865 1 98.81 256 VAL A N 1
ATOM 1969 C CA . VAL A 1 256 ? -1.448 3.289 2.803 1 98.81 256 VAL A CA 1
ATOM 1970 C C . VAL A 1 256 ? -0.837 3.641 1.448 1 98.81 256 VAL A C 1
ATOM 1972 O O . VAL A 1 256 ? -0.226 4.699 1.291 1 98.81 256 VAL A O 1
ATOM 1975 N N . LEU A 1 257 ? -0.935 2.752 0.535 1 98.69 257 LEU A N 1
ATOM 1976 C CA . LEU A 1 257 ? -0.446 2.961 -0.823 1 98.69 257 LEU A CA 1
ATOM 1977 C C . LEU A 1 257 ? -1.604 3.049 -1.811 1 98.69 257 LEU A C 1
ATOM 1979 O O . LEU A 1 257 ? -2.459 2.162 -1.853 1 98.69 257 LEU A O 1
ATOM 1983 N N . GLY A 1 258 ? -1.683 4.148 -2.535 1 97.75 258 GLY A N 1
ATOM 1984 C CA . GLY A 1 258 ? -2.686 4.32 -3.574 1 97.75 258 GLY A CA 1
ATOM 1985 C C . GLY A 1 258 ? -2.127 4.164 -4.977 1 97.75 258 GLY A C 1
ATOM 1986 O O . GLY A 1 258 ? -0.955 3.824 -5.148 1 97.75 258 GLY A O 1
ATOM 1987 N N . ASP A 1 259 ? -3.045 4.336 -5.949 1 96.94 259 ASP A N 1
ATOM 1988 C CA . ASP A 1 259 ? -2.689 4.277 -7.363 1 96.94 259 ASP A CA 1
ATOM 1989 C C . ASP A 1 259 ? -2.457 5.672 -7.934 1 96.94 259 ASP A C 1
ATOM 1991 O O . ASP A 1 259 ? -2.721 6.676 -7.266 1 96.94 259 ASP A O 1
ATOM 1995 N N . GLY A 1 260 ? -1.862 5.801 -9.016 1 95.5 260 GLY A N 1
ATOM 1996 C CA . GLY A 1 260 ? -1.724 7.062 -9.727 1 95.5 260 GLY A CA 1
ATOM 1997 C C . GLY A 1 260 ? -0.451 7.809 -9.375 1 95.5 260 GLY A C 1
ATOM 1998 O O . GLY A 1 260 ? 0.542 7.199 -8.977 1 95.5 260 GLY A O 1
ATOM 1999 N N . GLY A 1 261 ? -0.488 9.156 -9.703 1 97 261 GLY A N 1
ATOM 2000 C CA . GLY A 1 261 ? 0.727 9.953 -9.594 1 97 261 GLY A CA 1
ATOM 2001 C C . GLY A 1 261 ? 0.748 10.844 -8.367 1 97 261 GLY A C 1
ATOM 2002 O O . GLY A 1 261 ? 0.148 10.516 -7.344 1 97 261 GLY A O 1
ATOM 2003 N N . HIS A 1 262 ? 1.635 11.828 -8.406 1 97.62 262 HIS A N 1
ATOM 2004 C CA . HIS A 1 262 ? 1.805 12.812 -7.348 1 97.62 262 HIS A CA 1
ATOM 2005 C C . HIS A 1 262 ? 0.61 13.758 -7.281 1 97.62 262 HIS A C 1
ATOM 2007 O O . HIS A 1 262 ? 0.59 14.789 -7.957 1 97.62 262 HIS A O 1
ATOM 2013 N N . ALA A 1 263 ? -0.367 13.367 -6.465 1 96 263 ALA A N 1
ATOM 2014 C CA . ALA A 1 263 ? -1.616 14.125 -6.402 1 96 263 ALA A CA 1
ATOM 2015 C C . ALA A 1 263 ? -2.193 14.125 -4.992 1 96 263 ALA A C 1
ATOM 2017 O O . ALA A 1 263 ? -1.775 13.328 -4.145 1 96 263 ALA A O 1
ATOM 2018 N N . SER A 1 264 ? -3.123 15.023 -4.797 1 95.88 264 SER A N 1
ATOM 2019 C CA . SER A 1 264 ? -3.691 15.172 -3.459 1 95.88 264 SER A CA 1
ATOM 2020 C C . SER A 1 264 ? -4.98 14.367 -3.316 1 95.88 264 SER A C 1
ATOM 2022 O O . SER A 1 264 ? -5.484 14.188 -2.205 1 95.88 264 SER A O 1
ATOM 2024 N N . ASP A 1 265 ? -5.484 13.852 -4.371 1 95.81 265 ASP A N 1
ATOM 2025 C CA . ASP A 1 265 ? -6.836 13.305 -4.387 1 95.81 265 ASP A CA 1
ATOM 2026 C C . ASP A 1 265 ? -6.945 12.086 -3.475 1 95.81 265 ASP A C 1
ATOM 2028 O O . ASP A 1 265 ? -7.949 11.914 -2.779 1 95.81 265 ASP A O 1
ATOM 2032 N N . HIS A 1 266 ? -5.969 11.211 -3.537 1 97.81 266 HIS A N 1
ATOM 2033 C CA . HIS A 1 266 ? -6.039 10.039 -2.674 1 97.81 266 HIS A CA 1
ATOM 2034 C C . HIS A 1 266 ? -5.969 10.43 -1.203 1 97.81 266 HIS A C 1
ATOM 2036 O O . HIS A 1 266 ? -6.77 9.961 -0.391 1 97.81 266 HIS A O 1
ATOM 2042 N N . GLY A 1 267 ? -4.984 11.273 -0.849 1 98.31 267 GLY A N 1
ATOM 2043 C CA . GLY A 1 267 ? -4.902 11.773 0.516 1 98.31 267 GLY A CA 1
ATOM 2044 C C . GLY A 1 267 ? -6.18 12.445 0.98 1 98.31 267 GLY A C 1
ATOM 2045 O O . GLY A 1 267 ? -6.578 12.305 2.137 1 98.31 267 GLY A O 1
ATOM 2046 N N . ALA A 1 268 ? -6.754 13.227 0.067 1 98.5 268 ALA A N 1
ATOM 2047 C CA . ALA A 1 268 ? -8.016 13.891 0.376 1 98.5 268 ALA A CA 1
ATOM 2048 C C . ALA A 1 268 ? -9.109 12.875 0.676 1 98.5 268 ALA A C 1
ATOM 2050 O O . ALA A 1 268 ? -9.883 13.047 1.621 1 98.5 268 ALA A O 1
ATOM 2051 N N . ALA A 1 269 ? -9.172 11.836 -0.116 1 98.12 269 ALA A N 1
ATOM 2052 C CA . ALA A 1 269 ? -10.172 10.789 0.093 1 98.12 269 ALA A CA 1
ATOM 2053 C C . ALA A 1 269 ? -9.953 10.078 1.423 1 98.12 269 ALA A C 1
ATOM 2055 O O . ALA A 1 269 ? -10.906 9.641 2.068 1 98.12 269 ALA A O 1
ATOM 2056 N N . LEU A 1 270 ? -8.742 10 1.871 1 98.31 270 LEU A N 1
ATOM 2057 C CA . LEU A 1 270 ? -8.367 9.273 3.076 1 98.31 270 LEU A CA 1
ATOM 2058 C C . LEU A 1 270 ? -8.531 10.148 4.316 1 98.31 270 LEU A C 1
ATOM 2060 O O . LEU A 1 270 ? -8.578 9.641 5.438 1 98.31 270 LEU A O 1
ATOM 2064 N N . LEU A 1 271 ? -8.57 11.438 4.156 1 98.81 271 LEU A N 1
ATOM 2065 C CA . LEU A 1 271 ? -8.383 12.367 5.262 1 98.81 271 LEU A CA 1
ATOM 2066 C C . LEU A 1 271 ? -9.32 12.031 6.422 1 98.81 271 LEU A C 1
ATOM 2068 O O . LEU A 1 271 ? -8.875 11.906 7.566 1 98.81 271 LEU A O 1
ATOM 2072 N N . PRO A 1 272 ? -10.648 11.805 6.211 1 98.81 272 PRO A N 1
ATOM 2073 C CA . PRO A 1 272 ? -11.516 11.508 7.355 1 98.81 272 PRO A CA 1
ATOM 2074 C C . PRO A 1 272 ? -11.094 10.25 8.109 1 98.81 272 PRO A C 1
ATOM 2076 O O . PRO A 1 272 ? -10.977 10.273 9.336 1 98.81 272 PRO A O 1
ATOM 2079 N N . ASP A 1 273 ? -10.836 9.219 7.383 1 98.56 273 ASP A N 1
ATOM 2080 C CA . ASP A 1 273 ? -10.477 7.957 8.023 1 98.56 273 ASP A CA 1
ATOM 2081 C C . ASP A 1 273 ? -9.086 8.039 8.656 1 98.56 273 ASP A C 1
ATOM 2083 O O . ASP A 1 273 ? -8.836 7.426 9.695 1 98.56 273 ASP A O 1
ATOM 2087 N N . ALA A 1 274 ? -8.188 8.773 7.992 1 98.81 274 ALA A N 1
ATOM 2088 C CA . ALA A 1 274 ? -6.859 8.977 8.562 1 98.81 274 ALA A CA 1
ATOM 2089 C C . ALA A 1 274 ? -6.941 9.719 9.891 1 98.81 274 ALA A C 1
ATOM 2091 O O . ALA A 1 274 ? -6.23 9.383 10.844 1 98.81 274 ALA A O 1
ATOM 2092 N N . LEU A 1 275 ? -7.785 10.711 9.938 1 98.88 275 LEU A N 1
ATOM 2093 C CA . LEU A 1 275 ? -7.957 11.453 11.18 1 98.88 275 LEU A CA 1
ATOM 2094 C C . LEU A 1 275 ? -8.578 10.562 12.258 1 98.88 275 LEU A C 1
ATOM 2096 O O . LEU A 1 275 ? -8.156 10.609 13.414 1 98.88 275 LEU A O 1
ATOM 2100 N N . ARG A 1 276 ? -9.602 9.758 11.93 1 98.62 276 ARG A N 1
ATOM 2101 C CA . ARG A 1 276 ? -10.164 8.82 12.891 1 98.62 276 ARG A CA 1
ATOM 2102 C C . ARG A 1 276 ? -9.086 7.895 13.453 1 98.62 276 ARG A C 1
ATOM 2104 O O . ARG A 1 276 ? -9.023 7.66 14.656 1 98.62 276 ARG A O 1
ATOM 2111 N N . TRP A 1 277 ? -8.289 7.367 12.547 1 98.56 277 TRP A N 1
ATOM 2112 C CA . TRP A 1 277 ? -7.223 6.465 12.961 1 98.56 277 TRP A CA 1
ATOM 2113 C C . TRP A 1 277 ? -6.207 7.191 13.836 1 98.56 277 TRP A C 1
ATOM 2115 O O . TRP A 1 277 ? -5.777 6.664 14.867 1 98.56 277 TRP A O 1
ATOM 2125 N N . LEU A 1 278 ? -5.812 8.367 13.398 1 98.56 278 LEU A N 1
ATOM 2126 C CA . LEU A 1 278 ? -4.766 9.156 14.047 1 98.56 278 LEU A CA 1
ATOM 2127 C C . LEU A 1 278 ? -5.188 9.555 15.461 1 98.56 278 LEU A C 1
ATOM 2129 O O . LEU A 1 278 ? -4.344 9.68 16.344 1 98.56 278 LEU A O 1
ATOM 2133 N N . TRP A 1 279 ? -6.449 9.711 15.68 1 98.25 279 TRP A N 1
ATOM 2134 C CA . TRP A 1 279 ? -6.941 10.227 16.953 1 98.25 279 TRP A CA 1
ATOM 2135 C C . TRP A 1 279 ? -7.68 9.148 17.734 1 98.25 279 TRP A C 1
ATOM 2137 O O . TRP A 1 279 ? -8.43 9.453 18.672 1 98.25 279 TRP A O 1
ATOM 2147 N N . ARG A 1 280 ? -7.434 7.91 17.297 1 95.75 280 ARG A N 1
ATOM 2148 C CA . ARG A 1 280 ? -8.031 6.805 18.031 1 95.75 280 ARG A CA 1
ATOM 2149 C C . ARG A 1 280 ? -7.551 6.793 19.484 1 95.75 280 ARG A C 1
ATOM 2151 O O . ARG A 1 280 ? -6.488 7.332 19.797 1 95.75 280 ARG A O 1
ATOM 2158 N N . ALA A 1 281 ? -8.398 6.137 20.344 1 87.12 281 ALA A N 1
ATOM 2159 C CA . ALA A 1 281 ? -8.078 6.082 21.766 1 87.12 281 ALA A CA 1
ATOM 2160 C C . ALA A 1 281 ? -6.816 5.262 22.016 1 87.12 281 ALA A C 1
ATOM 2162 O O . ALA A 1 281 ? -6.5 4.352 21.25 1 87.12 281 ALA A O 1
ATOM 2163 N N . MET B 1 1 ? -8.75 9.234 -20.562 1 82.38 1 MET B N 1
ATOM 2164 C CA . MET B 1 1 ? -9.812 9.461 -19.594 1 82.38 1 MET B CA 1
ATOM 2165 C C . MET B 1 1 ? -9.336 9.156 -18.188 1 82.38 1 MET B C 1
ATOM 2167 O O . MET B 1 1 ? -8.625 8.172 -17.953 1 82.38 1 MET B O 1
ATOM 2171 N N . THR B 1 2 ? -9.703 9.977 -17.234 1 89.69 2 THR B N 1
ATOM 2172 C CA . THR B 1 2 ? -9.352 9.781 -15.828 1 89.69 2 THR B CA 1
ATOM 2173 C C . THR B 1 2 ? -10.156 8.641 -15.219 1 89.69 2 THR B C 1
ATOM 2175 O O . THR B 1 2 ? -11.375 8.578 -15.375 1 89.69 2 THR B O 1
ATOM 2178 N N . LEU B 1 3 ? -9.469 7.641 -14.711 1 93.44 3 LEU B N 1
ATOM 2179 C CA . LEU B 1 3 ? -10.141 6.555 -14.008 1 93.44 3 LEU B CA 1
ATOM 2180 C C . LEU B 1 3 ? -10.492 6.965 -12.586 1 93.44 3 LEU B C 1
ATOM 2182 O O . LEU B 1 3 ? -9.633 7.434 -11.836 1 93.44 3 LEU B O 1
ATOM 2186 N N . ARG B 1 4 ? -11.672 6.789 -12.203 1 94.25 4 ARG B N 1
ATOM 2187 C CA . ARG B 1 4 ? -12.133 7.133 -10.859 1 94.25 4 ARG B CA 1
ATOM 2188 C C . ARG B 1 4 ? -12.219 5.895 -9.977 1 94.25 4 ARG B C 1
ATOM 2190 O O . ARG B 1 4 ? -12.789 4.879 -10.375 1 94.25 4 ARG B O 1
ATOM 2197 N N . VAL B 1 5 ? -11.602 5.926 -8.914 1 95.25 5 VAL B N 1
ATOM 2198 C CA . VAL B 1 5 ? -11.711 4.883 -7.898 1 95.25 5 VAL B CA 1
ATOM 2199 C C . VAL B 1 5 ? -12.805 5.254 -6.895 1 95.25 5 VAL B C 1
ATOM 2201 O O . VAL B 1 5 ? -12.719 6.289 -6.234 1 95.25 5 VAL B O 1
ATOM 2204 N N . PRO B 1 6 ? -13.82 4.414 -6.73 1 94.69 6 PRO B N 1
ATOM 2205 C CA . PRO B 1 6 ? -14.883 4.738 -5.777 1 94.69 6 PRO B CA 1
ATOM 2206 C C . PRO B 1 6 ? -14.383 4.793 -4.336 1 94.69 6 PRO B C 1
ATOM 2208 O O . PRO B 1 6 ? -13.438 4.082 -3.977 1 94.69 6 PRO B O 1
ATOM 2211 N N . PHE B 1 7 ? -15.078 5.664 -3.598 1 94.44 7 PHE B N 1
ATOM 2212 C CA . PHE B 1 7 ? -14.734 5.773 -2.184 1 94.44 7 PHE B CA 1
ATOM 2213 C C . PHE B 1 7 ? -15 4.465 -1.457 1 94.44 7 PHE B C 1
ATOM 2215 O O . PHE B 1 7 ? -16.062 3.85 -1.641 1 94.44 7 PHE B O 1
ATOM 2222 N N . ALA B 1 8 ? -14.078 4.008 -0.682 1 93.06 8 ALA B N 1
ATOM 2223 C CA . ALA B 1 8 ? -14.211 2.936 0.3 1 93.06 8 ALA B CA 1
ATOM 2224 C C . ALA B 1 8 ? -13.586 3.33 1.635 1 93.06 8 ALA B C 1
ATOM 2226 O O . ALA B 1 8 ? -12.438 3.771 1.684 1 93.06 8 ALA B O 1
ATOM 2227 N N . PRO B 1 9 ? -14.359 3.133 2.727 1 94.12 9 PRO B N 1
ATOM 2228 C CA . PRO B 1 9 ? -13.789 3.506 4.023 1 94.12 9 PRO B CA 1
ATOM 2229 C C . PRO B 1 9 ? -12.586 2.646 4.41 1 94.12 9 PRO B C 1
ATOM 2231 O O . PRO B 1 9 ? -12.555 1.452 4.098 1 94.12 9 PRO B O 1
ATOM 2234 N N . LEU B 1 10 ? -11.602 3.236 5.055 1 95.44 10 LEU B N 1
ATOM 2235 C CA . LEU B 1 10 ? -10.469 2.514 5.621 1 95.44 10 LEU B CA 1
ATOM 2236 C C . LEU B 1 10 ? -10.836 1.887 6.961 1 95.44 10 LEU B C 1
ATOM 2238 O O . LEU B 1 10 ? -11.453 2.537 7.805 1 95.44 10 LEU B O 1
ATOM 2242 N N . PRO B 1 11 ? -10.477 0.644 7.121 1 95.31 11 PRO B N 1
ATOM 2243 C CA . PRO B 1 11 ? -10.656 0.094 8.469 1 95.31 11 PRO B CA 1
ATOM 2244 C C . PRO B 1 11 ? -9.805 0.803 9.516 1 95.31 11 PRO B C 1
ATOM 2246 O O . PRO B 1 11 ? -8.594 0.975 9.312 1 95.31 11 PRO B O 1
ATOM 2249 N N . ILE B 1 12 ? -10.383 1.197 10.586 1 94.69 12 ILE B N 1
ATOM 2250 C CA . ILE B 1 12 ? -9.625 1.823 11.664 1 94.69 12 ILE B CA 1
ATOM 2251 C C . ILE B 1 12 ? -8.891 0.753 12.469 1 94.69 12 ILE B C 1
ATOM 2253 O O . ILE B 1 12 ? -7.688 0.874 12.727 1 94.69 12 ILE B O 1
ATOM 2257 N N . ASP B 1 13 ? -9.602 -0.284 12.836 1 94.06 13 ASP B N 1
ATOM 2258 C CA . ASP B 1 13 ? -9.008 -1.463 13.461 1 94.06 13 ASP B CA 1
ATOM 2259 C C . ASP B 1 13 ? -8.586 -2.488 12.414 1 94.06 13 ASP B C 1
ATOM 2261 O O . ASP B 1 13 ? -9.422 -2.971 11.641 1 94.06 13 ASP B O 1
ATOM 2265 N N . GLN B 1 14 ? -7.316 -2.832 12.359 1 95.44 14 GLN B N 1
ATOM 2266 C CA . GLN B 1 14 ? -6.777 -3.691 11.312 1 95.44 14 GLN B CA 1
ATOM 2267 C C . GLN B 1 14 ? -6.574 -5.117 11.82 1 95.44 14 GLN B C 1
ATOM 2269 O O . GLN B 1 14 ? -5.938 -5.934 11.148 1 95.44 14 GLN B O 1
ATOM 2274 N N . SER B 1 15 ? -7.109 -5.488 13.016 1 92.56 15 SER B N 1
ATOM 2275 C CA . SER B 1 15 ? -6.836 -6.789 13.617 1 92.56 15 SER B CA 1
ATOM 2276 C C . SER B 1 15 ? -7.617 -7.898 12.914 1 92.56 15 SER B C 1
ATOM 2278 O O . SER B 1 15 ? -7.207 -9.062 12.93 1 92.56 15 SER B O 1
ATOM 2280 N N . ASP B 1 16 ? -8.75 -7.574 12.391 1 94.25 16 ASP B N 1
ATOM 2281 C CA . ASP B 1 16 ? -9.609 -8.547 11.727 1 94.25 16 ASP B CA 1
ATOM 2282 C C . ASP B 1 16 ? -10.312 -7.934 10.523 1 94.25 16 ASP B C 1
ATOM 2284 O O . ASP B 1 16 ? -11.453 -7.484 10.625 1 94.25 16 ASP B O 1
ATOM 2288 N N . VAL B 1 17 ? -9.664 -7.906 9.383 1 96.69 17 VAL B N 1
ATOM 2289 C CA . VAL B 1 17 ? -10.141 -7.281 8.148 1 96.69 17 VAL B CA 1
ATOM 2290 C C . VAL B 1 17 ? -10.32 -8.344 7.07 1 96.69 17 VAL B C 1
ATOM 2292 O O . VAL B 1 17 ? -9.453 -9.188 6.867 1 96.69 17 VAL B O 1
ATOM 2295 N N . ASP B 1 18 ? -11.453 -8.367 6.406 1 95.38 18 ASP B N 1
ATOM 2296 C CA . ASP B 1 18 ? -11.742 -9.227 5.262 1 95.38 18 ASP B CA 1
ATOM 2297 C C . ASP B 1 18 ? -12.172 -8.398 4.051 1 95.38 18 ASP B C 1
ATOM 2299 O O . ASP B 1 18 ? -12.789 -7.336 4.207 1 95.38 18 ASP B O 1
ATOM 2303 N N . TYR B 1 19 ? -11.836 -8.836 2.908 1 97 19 TYR B N 1
ATOM 2304 C CA . TYR B 1 19 ? -12.18 -8.133 1.673 1 97 19 TYR B CA 1
ATOM 2305 C C . TYR B 1 19 ? -13.273 -8.875 0.914 1 97 19 TYR B C 1
ATOM 2307 O O . TYR B 1 19 ? -13.211 -10.094 0.757 1 97 19 TYR B O 1
ATOM 2315 N N . ASP B 1 20 ? -14.25 -8.133 0.455 1 97 20 ASP B N 1
ATOM 2316 C CA . ASP B 1 20 ? -15.305 -8.727 -0.367 1 97 20 ASP B CA 1
ATOM 2317 C C . ASP B 1 20 ? -14.789 -9.047 -1.768 1 97 20 ASP B C 1
ATOM 2319 O O . ASP B 1 20 ? -14.023 -8.273 -2.348 1 97 20 ASP B O 1
ATOM 2323 N N . LEU B 1 21 ? -15.203 -10.219 -2.24 1 98 21 LEU B N 1
ATOM 2324 C CA . LEU B 1 21 ? -14.898 -10.594 -3.617 1 98 21 LEU B CA 1
ATOM 2325 C C . LEU B 1 21 ? -15.734 -9.781 -4.598 1 98 21 LEU B C 1
ATOM 2327 O O . LEU B 1 21 ? -16.812 -9.305 -4.25 1 98 21 LEU B O 1
ATOM 2331 N N . GLY B 1 22 ? -15.211 -9.578 -5.781 1 97.5 22 GLY B N 1
ATOM 2332 C CA . GLY B 1 22 ? -15.953 -8.953 -6.867 1 97.5 22 GLY B CA 1
ATOM 2333 C C . GLY B 1 22 ? -16.688 -9.953 -7.734 1 97.5 22 GLY B C 1
ATOM 2334 O O . GLY B 1 22 ? -16.609 -11.164 -7.508 1 97.5 22 GLY B O 1
ATOM 2335 N N . PRO B 1 23 ? -17.359 -9.492 -8.703 1 97.75 23 PRO B N 1
ATOM 2336 C CA . PRO B 1 23 ? -18.234 -10.352 -9.516 1 97.75 23 PRO B CA 1
ATOM 2337 C C . PRO B 1 23 ? -17.453 -11.398 -10.305 1 97.75 23 PRO B C 1
ATOM 2339 O O . PRO B 1 23 ? -17.984 -12.477 -10.602 1 97.75 23 PRO B O 1
ATOM 2342 N N . ASP B 1 24 ? -16.219 -11.164 -10.633 1 98.56 24 ASP B N 1
ATOM 2343 C CA . ASP B 1 24 ? -15.438 -12.062 -11.484 1 98.56 24 ASP B CA 1
ATOM 2344 C C . ASP B 1 24 ? -14.953 -13.273 -10.703 1 98.56 24 ASP B C 1
ATOM 2346 O O . ASP B 1 24 ? -14.375 -14.203 -11.281 1 98.56 24 ASP B O 1
ATOM 2350 N N . SER B 1 25 ? -15.219 -13.297 -9.398 1 98.69 25 SER B N 1
ATOM 2351 C CA . SER B 1 25 ? -14.797 -14.414 -8.562 1 98.69 25 SER B CA 1
ATOM 2352 C C . SER B 1 25 ? -15.922 -15.422 -8.383 1 98.69 25 SER B C 1
ATOM 2354 O O . SER B 1 25 ? -15.773 -16.406 -7.641 1 98.69 25 SER B O 1
ATOM 2356 N N . PHE B 1 26 ? -17.031 -15.172 -9.031 1 98.69 26 PHE B N 1
ATOM 2357 C CA . PHE B 1 26 ? -18.188 -16.062 -8.945 1 98.69 26 PHE B CA 1
ATOM 2358 C C . PHE B 1 26 ? -18.594 -16.562 -10.32 1 98.69 26 PHE B C 1
ATOM 2360 O O . PHE B 1 26 ? -18.328 -15.914 -11.328 1 98.69 26 PHE B O 1
ATOM 2367 N N . VAL B 1 27 ? -19.172 -17.781 -10.258 1 98.5 27 VAL B N 1
ATOM 2368 C CA . VAL B 1 27 ? -19.703 -18.297 -11.508 1 98.5 27 VAL B CA 1
ATOM 2369 C C . VAL B 1 27 ? -20.719 -17.312 -12.094 1 98.5 27 VAL B C 1
ATOM 2371 O O . VAL B 1 27 ? -21.594 -16.828 -11.375 1 98.5 27 VAL B O 1
ATOM 2374 N N . ARG B 1 28 ? -20.578 -16.984 -13.375 1 98.19 28 ARG B N 1
ATOM 2375 C CA . ARG B 1 28 ? -21.469 -16.062 -14.062 1 98.19 28 ARG B CA 1
ATOM 2376 C C . ARG B 1 28 ? -22.344 -16.781 -15.078 1 98.19 28 ARG B C 1
ATOM 2378 O O . ARG B 1 28 ? -21.859 -17.625 -15.836 1 98.19 28 ARG B O 1
ATOM 2385 N N . PRO B 1 29 ? -23.609 -16.344 -15.086 1 97.12 29 PRO B N 1
ATOM 2386 C CA . PRO B 1 29 ? -24.469 -16.922 -16.125 1 97.12 29 PRO B CA 1
ATOM 2387 C C . PRO B 1 29 ? -23.953 -16.625 -17.531 1 97.12 29 PRO B C 1
ATOM 2389 O O . PRO B 1 29 ? -23.516 -15.508 -17.812 1 97.12 29 PRO B O 1
ATOM 2392 N N . GLY B 1 30 ? -23.906 -17.672 -18.359 1 97.25 30 GLY B N 1
ATOM 2393 C CA . GLY B 1 30 ? -23.531 -17.484 -19.75 1 97.25 30 GLY B CA 1
ATOM 2394 C C . GLY B 1 30 ? -22.047 -17.719 -20 1 97.25 30 GLY B C 1
ATOM 2395 O O . GLY B 1 30 ? -21.625 -17.828 -21.141 1 97.25 30 GLY B O 1
ATOM 2396 N N . VAL B 1 31 ? -21.281 -17.812 -18.953 1 98.12 31 VAL B N 1
ATOM 2397 C CA . VAL B 1 31 ? -19.859 -18.094 -19.125 1 98.12 31 VAL B CA 1
ATOM 2398 C C . VAL B 1 31 ? -19.625 -19.609 -19.141 1 98.12 31 VAL B C 1
ATOM 2400 O O . VAL B 1 31 ? -19.922 -20.297 -18.172 1 98.12 31 VAL B O 1
ATOM 2403 N N . PRO B 1 32 ? -19.141 -20.094 -20.281 1 97.75 32 PRO B N 1
ATOM 2404 C CA . PRO B 1 32 ? -18.875 -21.531 -20.312 1 97.75 32 PRO B CA 1
ATOM 2405 C C . PRO B 1 32 ? -17.766 -21.938 -19.328 1 97.75 32 PRO B C 1
ATOM 2407 O O . PRO B 1 32 ? -16.734 -21.266 -19.25 1 97.75 32 PRO B O 1
ATOM 2410 N N . ALA B 1 33 ? -18 -22.953 -18.609 1 97.62 33 ALA B N 1
ATOM 2411 C CA . ALA B 1 33 ? -17 -23.469 -17.688 1 97.62 33 ALA B CA 1
ATOM 2412 C C . ALA B 1 33 ? -15.938 -24.281 -18.406 1 97.62 33 ALA B C 1
ATOM 2414 O O . ALA B 1 33 ? -16.25 -25.047 -19.328 1 97.62 33 ALA B O 1
ATOM 2415 N N . GLY B 1 34 ? -14.656 -24.062 -18.016 1 98.38 34 GLY B N 1
ATOM 2416 C CA . GLY B 1 34 ? -13.609 -24.953 -18.469 1 98.38 34 GLY B CA 1
ATOM 2417 C C . GLY B 1 34 ? -13.703 -26.344 -17.859 1 98.38 34 GLY B C 1
ATOM 2418 O O . GLY B 1 34 ? -14.68 -26.656 -17.172 1 98.38 34 GLY B O 1
ATOM 2419 N N . ARG B 1 35 ? -12.766 -27.188 -18.25 1 97.88 35 ARG B N 1
ATOM 2420 C CA . ARG B 1 35 ? -12.672 -28.547 -17.734 1 97.88 35 ARG B CA 1
ATOM 2421 C C . ARG B 1 35 ? -11.367 -28.75 -16.969 1 97.88 35 ARG B C 1
ATOM 2423 O O . ARG B 1 35 ? -10.297 -28.328 -17.422 1 97.88 35 ARG B O 1
ATOM 2430 N N . THR B 1 36 ? -11.57 -29.375 -15.805 1 98.69 36 THR B N 1
ATOM 2431 C CA . THR B 1 36 ? -10.391 -29.625 -14.977 1 98.69 36 THR B CA 1
ATOM 2432 C C . THR B 1 36 ? -10.055 -31.109 -14.961 1 98.69 36 THR B C 1
ATOM 2434 O O . THR B 1 36 ? -10.938 -31.953 -14.773 1 98.69 36 THR B O 1
ATOM 2437 N N . VAL B 1 37 ? -8.805 -31.469 -15.211 1 98.56 37 VAL B N 1
ATOM 2438 C CA . VAL B 1 37 ? -8.297 -32.844 -15.07 1 98.56 37 VAL B CA 1
ATOM 2439 C C . VAL B 1 37 ? -7.191 -32.875 -14.016 1 98.56 37 VAL B C 1
ATOM 2441 O O . VAL B 1 37 ? -6.648 -31.828 -13.641 1 98.56 37 VAL B O 1
ATOM 2444 N N . GLU B 1 38 ? -6.965 -33.969 -13.43 1 98.44 38 GLU B N 1
ATOM 2445 C CA . GLU B 1 38 ? -5.957 -34.094 -12.383 1 98.44 38 GLU B CA 1
ATOM 2446 C C . GLU B 1 38 ? -4.973 -35.219 -12.703 1 98.44 38 GLU B C 1
ATOM 2448 O O . GLU B 1 38 ? -5.336 -36.188 -13.352 1 98.44 38 GLU B O 1
ATOM 2453 N N . PHE B 1 39 ? -3.773 -35.094 -12.297 1 98.56 39 PHE B N 1
ATOM 2454 C CA . PHE B 1 39 ? -2.783 -36.188 -12.289 1 98.56 39 PHE B CA 1
ATOM 2455 C C . PHE B 1 39 ? -1.853 -36.031 -11.086 1 98.56 39 PHE B C 1
ATOM 2457 O O . PHE B 1 39 ? -1.855 -35.031 -10.398 1 98.56 39 PHE B O 1
ATOM 2464 N N . THR B 1 40 ? -1.158 -37.125 -10.812 1 98.5 40 THR B N 1
ATOM 2465 C CA . THR B 1 40 ? -0.182 -37.156 -9.727 1 98.5 40 THR B CA 1
ATOM 2466 C C . THR B 1 40 ? 1.236 -37.25 -10.273 1 98.5 40 THR B C 1
ATOM 2468 O O . THR B 1 40 ? 1.456 -37.906 -11.312 1 98.5 40 THR B O 1
ATOM 2471 N N . ILE B 1 41 ? 2.115 -36.625 -9.656 1 98.5 41 ILE B N 1
ATOM 2472 C CA . ILE B 1 41 ? 3.541 -36.812 -9.906 1 98.5 41 ILE B CA 1
ATOM 2473 C C . ILE B 1 41 ? 4.191 -37.469 -8.703 1 98.5 41 ILE B C 1
ATOM 2475 O O . ILE B 1 41 ? 4.266 -36.906 -7.617 1 98.5 41 ILE B O 1
ATOM 2479 N N . ASP B 1 42 ? 4.656 -38.656 -8.961 1 98.06 42 ASP B N 1
ATOM 2480 C CA . ASP B 1 42 ? 5.305 -39.438 -7.914 1 98.06 42 ASP B CA 1
ATOM 2481 C C . ASP B 1 42 ? 6.82 -39.469 -8.102 1 98.06 42 ASP B C 1
ATOM 2483 O O . ASP B 1 42 ? 7.309 -39.625 -9.227 1 98.06 42 ASP B O 1
ATOM 2487 N N . ASP B 1 43 ? 7.449 -39.219 -7.07 1 98 43 ASP B N 1
ATOM 2488 C CA . ASP B 1 43 ? 8.906 -39.344 -7.012 1 98 43 ASP B CA 1
ATOM 2489 C C . ASP B 1 43 ? 9.562 -38.531 -8.133 1 98 43 ASP B C 1
ATOM 2491 O O . ASP B 1 43 ? 10.359 -39.094 -8.906 1 98 43 ASP B O 1
ATOM 2495 N N . PRO B 1 44 ? 9.156 -37.312 -8.242 1 98.19 44 PRO B N 1
ATOM 2496 C CA . PRO B 1 44 ? 9.82 -36.531 -9.266 1 98.19 44 PRO B CA 1
ATOM 2497 C C . PRO B 1 44 ? 11.328 -36.438 -9.055 1 98.19 44 PRO B C 1
ATOM 2499 O O . PRO B 1 44 ? 11.805 -36.5 -7.922 1 98.19 44 PRO B O 1
ATOM 2502 N N . ALA B 1 45 ? 12.086 -36.25 -10.141 1 98.44 45 ALA B N 1
ATOM 2503 C CA . ALA B 1 45 ? 13.547 -36.156 -10.094 1 98.44 45 ALA B CA 1
ATOM 2504 C C . ALA B 1 45 ? 13.984 -34.969 -9.211 1 98.44 45 ALA B C 1
ATOM 2506 O O . ALA B 1 45 ? 14.953 -35.094 -8.469 1 98.44 45 ALA B O 1
ATOM 2507 N N . ALA B 1 46 ? 13.305 -33.875 -9.242 1 98.25 46 ALA B N 1
ATOM 2508 C CA . ALA B 1 46 ? 13.672 -32.656 -8.508 1 98.25 46 ALA B CA 1
ATOM 2509 C C . ALA B 1 46 ? 13.477 -32.844 -7.008 1 98.25 46 ALA B C 1
ATOM 2511 O O . ALA B 1 46 ? 14.211 -32.281 -6.199 1 98.25 46 ALA B O 1
ATOM 2512 N N . TYR B 1 47 ? 12.484 -33.594 -6.637 1 98.25 47 TYR B N 1
ATOM 2513 C CA . TYR B 1 47 ? 12.156 -33.781 -5.23 1 98.25 47 TYR B CA 1
ATOM 2514 C C . TYR B 1 47 ? 11.898 -35.281 -4.949 1 98.25 47 TYR B C 1
ATOM 2516 O O . TYR B 1 47 ? 10.766 -35.656 -4.625 1 98.25 47 TYR B O 1
ATOM 2524 N N . PRO B 1 48 ? 12.984 -36 -4.887 1 97.88 48 PRO B N 1
ATOM 2525 C CA . PRO B 1 48 ? 12.828 -37.438 -4.727 1 97.88 48 PRO B CA 1
ATOM 2526 C C . PRO B 1 48 ? 12.07 -37.812 -3.451 1 97.88 48 PRO B C 1
ATOM 2528 O O . PRO B 1 48 ? 12.281 -37.219 -2.404 1 97.88 48 PRO B O 1
ATOM 2531 N N . GLY B 1 49 ? 11.195 -38.812 -3.607 1 97.38 49 GLY B N 1
ATOM 2532 C CA . GLY B 1 49 ? 10.453 -39.344 -2.475 1 97.38 49 GLY B CA 1
ATOM 2533 C C . GLY B 1 49 ? 9.141 -38.625 -2.223 1 97.38 49 GLY B C 1
ATOM 2534 O O . GLY B 1 49 ? 8.297 -39.094 -1.468 1 97.38 49 GLY B O 1
ATOM 2535 N N . THR B 1 50 ? 8.914 -37.5 -2.91 1 98.31 50 THR B N 1
ATOM 2536 C CA . THR B 1 50 ? 7.68 -36.75 -2.699 1 98.31 50 THR B CA 1
ATOM 2537 C C . THR B 1 50 ? 6.617 -37.156 -3.717 1 98.31 50 THR B C 1
ATOM 2539 O O . THR B 1 50 ? 6.934 -37.781 -4.734 1 98.31 50 THR B O 1
ATOM 2542 N N . THR B 1 51 ? 5.426 -36.938 -3.385 1 98.12 51 THR B N 1
ATOM 2543 C CA . THR B 1 51 ? 4.293 -37.031 -4.297 1 98.12 51 THR B CA 1
ATOM 2544 C C . THR B 1 51 ? 3.449 -35.75 -4.227 1 98.12 51 THR B C 1
ATOM 2546 O O . THR B 1 51 ? 3.48 -35.031 -3.225 1 98.12 51 THR B O 1
ATOM 2549 N N . ARG B 1 52 ? 2.857 -35.406 -5.312 1 98.38 52 ARG B N 1
ATOM 2550 C CA . ARG B 1 52 ? 1.953 -34.25 -5.305 1 98.38 52 ARG B CA 1
ATOM 2551 C C . ARG B 1 52 ? 0.876 -34.406 -6.375 1 98.38 52 ARG B C 1
ATOM 2553 O O . ARG B 1 52 ? 1.027 -35.188 -7.312 1 98.38 52 ARG B O 1
ATOM 2560 N N . THR B 1 53 ? -0.171 -33.75 -6.156 1 98.69 53 THR B N 1
ATOM 2561 C CA . THR B 1 53 ? -1.268 -33.656 -7.117 1 98.69 53 THR B CA 1
ATOM 2562 C C . THR B 1 53 ? -1.166 -32.406 -7.941 1 98.69 53 THR B C 1
ATOM 2564 O O . THR B 1 53 ? -0.764 -31.344 -7.426 1 98.69 53 THR B O 1
ATOM 2567 N N . VAL B 1 54 ? -1.461 -32.469 -9.234 1 98.88 54 VAL B N 1
ATOM 2568 C CA . VAL B 1 54 ? -1.57 -31.328 -10.148 1 98.88 54 VAL B CA 1
ATOM 2569 C C . VAL B 1 54 ? -2.93 -31.359 -10.836 1 98.88 54 VAL B C 1
ATOM 2571 O O . VAL B 1 54 ? -3.377 -32.406 -11.312 1 98.88 54 VAL B O 1
ATOM 2574 N N . TRP B 1 55 ? -3.631 -30.234 -10.812 1 98.94 55 TRP B N 1
ATOM 2575 C CA . TRP B 1 55 ? -4.863 -30.062 -11.578 1 98.94 55 TRP B CA 1
ATOM 2576 C C . TRP B 1 55 ? -4.637 -29.141 -12.773 1 98.94 55 TRP B C 1
ATOM 2578 O O . TRP B 1 55 ? -3.924 -28.141 -12.664 1 98.94 55 TRP B O 1
ATOM 2588 N N . VAL B 1 56 ? -5.148 -29.531 -13.914 1 98.88 56 VAL B N 1
ATOM 2589 C CA . VAL B 1 56 ? -5.066 -28.766 -15.148 1 98.88 56 VAL B CA 1
ATOM 2590 C C . VAL B 1 56 ? -6.461 -28.297 -15.555 1 98.88 56 VAL B C 1
ATOM 2592 O O . VAL B 1 56 ? -7.336 -29.109 -15.859 1 98.88 56 VAL B O 1
ATOM 2595 N N . HIS B 1 57 ? -6.668 -26.984 -15.508 1 98.88 57 HIS B N 1
ATOM 2596 C CA . HIS B 1 57 ? -7.934 -26.391 -15.906 1 98.88 57 HIS B CA 1
ATOM 2597 C C . HIS B 1 57 ? -7.859 -25.859 -17.328 1 98.88 57 HIS B C 1
ATOM 2599 O O . HIS B 1 57 ? -7.172 -24.859 -17.594 1 98.88 57 HIS B O 1
ATOM 2605 N N . LEU B 1 58 ? -8.547 -26.5 -18.234 1 98.56 58 LEU B N 1
ATOM 2606 C CA . LEU B 1 58 ? -8.562 -26.141 -19.641 1 98.56 58 LEU B CA 1
ATOM 2607 C C . LEU B 1 58 ? -9.703 -25.172 -19.938 1 98.56 58 LEU B C 1
ATOM 2609 O O . LEU B 1 58 ? -10.805 -25.328 -19.422 1 98.56 58 LEU B O 1
ATOM 2613 N N . PRO B 1 59 ? -9.367 -24.109 -20.719 1 98.12 59 PRO B N 1
ATOM 2614 C CA . PRO B 1 59 ? -10.469 -23.203 -21.078 1 98.12 59 PRO B CA 1
ATOM 2615 C C . PRO B 1 59 ? -11.539 -23.891 -21.922 1 98.12 59 PRO B C 1
ATOM 2617 O O . PRO B 1 59 ? -11.258 -24.875 -22.609 1 98.12 59 PRO B O 1
ATOM 2620 N N . ALA B 1 60 ? -12.719 -23.359 -21.891 1 96.69 60 ALA B N 1
ATOM 2621 C CA . ALA B 1 60 ? -13.859 -23.969 -22.578 1 96.69 60 ALA B CA 1
ATOM 2622 C C . ALA B 1 60 ? -13.641 -24 -24.094 1 96.69 60 ALA B C 1
ATOM 2624 O O . ALA B 1 60 ? -14.055 -24.953 -24.766 1 96.69 60 ALA B O 1
ATOM 2625 N N . GLN B 1 61 ? -12.961 -22.969 -24.609 1 90.56 61 GLN B N 1
ATOM 2626 C CA . GLN B 1 61 ? -12.68 -22.875 -26.047 1 90.56 61 GLN B CA 1
ATOM 2627 C C . GLN B 1 61 ? -11.203 -22.578 -26.297 1 90.56 61 GLN B C 1
ATOM 2629 O O . GLN B 1 61 ? -10.844 -21.453 -26.625 1 90.56 61 GLN B O 1
ATOM 2634 N N . PRO B 1 62 ? -10.359 -23.562 -26.125 1 86.12 62 PRO B N 1
ATOM 2635 C CA . PRO B 1 62 ? -8.922 -23.328 -26.219 1 86.12 62 PRO B CA 1
ATOM 2636 C C . PRO B 1 62 ? -8.477 -22.891 -27.609 1 86.12 62 PRO B C 1
ATOM 2638 O O . PRO B 1 62 ? -7.438 -22.234 -27.766 1 86.12 62 PRO B O 1
ATOM 2641 N N . GLY B 1 63 ? -9.164 -23.062 -28.594 1 85.81 63 GLY B N 1
ATOM 2642 C CA . GLY B 1 63 ? -8.742 -22.75 -29.953 1 85.81 63 GLY B CA 1
ATOM 2643 C C . GLY B 1 63 ? -7.613 -23.641 -30.438 1 85.81 63 GLY B C 1
ATOM 2644 O O . GLY B 1 63 ? -7.379 -24.719 -29.891 1 85.81 63 GLY B O 1
ATOM 2645 N N . SER B 1 64 ? -6.898 -23.188 -31.609 1 89.38 64 SER B N 1
ATOM 2646 C CA . SER B 1 64 ? -5.895 -24.031 -32.25 1 89.38 64 SER B CA 1
ATOM 2647 C C . SER B 1 64 ? -4.484 -23.547 -31.938 1 89.38 64 SER B C 1
ATOM 2649 O O . SER B 1 64 ? -3.514 -24.281 -32.125 1 89.38 64 SER B O 1
ATOM 2651 N N . LYS B 1 65 ? -4.41 -22.359 -31.406 1 92.19 65 LYS B N 1
ATOM 2652 C CA . LYS B 1 65 ? -3.1 -21.797 -31.109 1 92.19 65 LYS B CA 1
ATOM 2653 C C . LYS B 1 65 ? -2.602 -22.266 -29.734 1 92.19 65 LYS B C 1
ATOM 2655 O O . LYS B 1 65 ? -3.4 -22.609 -28.859 1 92.19 65 LYS B O 1
ATOM 2660 N N . PRO B 1 66 ? -1.263 -22.344 -29.609 1 97.81 66 PRO B N 1
ATOM 2661 C CA . PRO B 1 66 ? -0.738 -22.656 -28.281 1 97.81 66 PRO B CA 1
ATOM 2662 C C . PRO B 1 66 ? -1.276 -21.734 -27.188 1 97.81 66 PRO B C 1
ATOM 2664 O O . PRO B 1 66 ? -1.397 -20.531 -27.406 1 97.81 66 PRO B O 1
ATOM 2667 N N . LEU B 1 67 ? -1.566 -22.328 -26.109 1 98.5 67 LEU B N 1
ATOM 2668 C CA . LEU B 1 67 ? -2.232 -21.594 -25.031 1 98.5 67 LEU B CA 1
ATOM 2669 C C . LEU B 1 67 ? -1.212 -20.984 -24.078 1 98.5 67 LEU B C 1
ATOM 2671 O O . LEU B 1 67 ? -0.127 -21.531 -23.891 1 98.5 67 LEU B O 1
ATOM 2675 N N . SER B 1 68 ? -1.535 -19.812 -23.547 1 98.5 68 SER B N 1
ATOM 2676 C CA . SER B 1 68 ? -0.841 -19.312 -22.375 1 98.5 68 SER B CA 1
ATOM 2677 C C . SER B 1 68 ? -1.111 -20.203 -21.156 1 98.5 68 SER B C 1
ATOM 2679 O O . SER B 1 68 ? -1.986 -21.062 -21.203 1 98.5 68 SER B O 1
ATOM 2681 N N . CYS B 1 69 ? -0.285 -20.016 -20.109 1 97.94 69 CYS B N 1
ATOM 2682 C CA . CYS B 1 69 ? -0.487 -20.828 -18.906 1 97.94 69 CYS B CA 1
ATOM 2683 C C . CYS B 1 69 ? -0.198 -20.016 -17.641 1 97.94 69 CYS B C 1
ATOM 2685 O O . CYS B 1 69 ? 0.702 -19.172 -17.641 1 97.94 69 CYS B O 1
ATOM 2687 N N . MET B 1 70 ? -1 -20.188 -16.703 1 98.75 70 MET B N 1
ATOM 2688 C CA . MET B 1 70 ? -0.8 -19.672 -15.352 1 98.75 70 MET B CA 1
ATOM 2689 C C . MET B 1 70 ? -0.688 -20.797 -14.336 1 98.75 70 MET B C 1
ATOM 2691 O O . MET B 1 70 ? -1.61 -21.609 -14.195 1 98.75 70 MET B O 1
ATOM 2695 N N . VAL B 1 71 ? 0.433 -20.875 -13.641 1 98.94 71 VAL B N 1
ATOM 2696 C CA . VAL B 1 71 ? 0.647 -21.891 -12.617 1 98.94 71 VAL B CA 1
ATOM 2697 C C . VAL B 1 71 ? 0.313 -21.312 -11.242 1 98.94 71 VAL B C 1
ATOM 2699 O O . VAL B 1 71 ? 0.847 -20.266 -10.852 1 98.94 71 VAL B O 1
ATOM 2702 N N . PHE B 1 72 ? -0.574 -21.969 -10.578 1 98.94 72 PHE B N 1
ATOM 2703 C CA . PHE B 1 72 ? -0.964 -21.609 -9.227 1 98.94 72 PHE B CA 1
ATOM 2704 C C . PHE B 1 72 ? -0.35 -22.562 -8.203 1 98.94 72 PHE B C 1
ATOM 2706 O O . PHE B 1 72 ? -0.521 -23.781 -8.305 1 98.94 72 PHE B O 1
ATOM 2713 N N . GLN B 1 73 ? 0.371 -21.953 -7.23 1 98.88 73 GLN B N 1
ATOM 2714 C CA . GLN B 1 73 ? 0.87 -22.75 -6.117 1 98.88 73 GLN B CA 1
ATOM 2715 C C . GLN B 1 73 ? -0.241 -23.062 -5.117 1 98.88 73 GLN B C 1
ATOM 2717 O O . GLN B 1 73 ? -1.266 -22.375 -5.09 1 98.88 73 GLN B O 1
ATOM 2722 N N . ASP B 1 74 ? 0.025 -24.156 -4.32 1 98.62 74 ASP B N 1
ATOM 2723 C CA . ASP B 1 74 ? -1.021 -24.625 -3.418 1 98.62 74 ASP B CA 1
ATOM 2724 C C . ASP B 1 74 ? -2.32 -24.891 -4.176 1 98.62 74 ASP B C 1
ATOM 2726 O O . ASP B 1 74 ? -3.369 -24.344 -3.83 1 98.62 74 ASP B O 1
ATOM 2730 N N . GLY B 1 75 ? -2.219 -25.844 -5.113 1 98.69 75 GLY B N 1
ATOM 2731 C CA . GLY B 1 75 ? -3.266 -26.047 -6.102 1 98.69 75 GLY B CA 1
ATOM 2732 C C . GLY B 1 75 ? -4.613 -26.359 -5.484 1 98.69 75 GLY B C 1
ATOM 2733 O O . GLY B 1 75 ? -5.641 -25.844 -5.922 1 98.69 75 GLY B O 1
ATOM 2734 N N . TRP B 1 76 ? -4.621 -27.156 -4.48 1 97.25 76 TRP B N 1
ATOM 2735 C CA . TRP B 1 76 ? -5.867 -27.562 -3.844 1 97.25 76 TRP B CA 1
ATOM 2736 C C . TRP B 1 76 ? -6.656 -26.359 -3.354 1 97.25 76 TRP B C 1
ATOM 2738 O O . TRP B 1 76 ? -7.883 -26.312 -3.49 1 97.25 76 TRP B O 1
ATOM 2748 N N . TRP B 1 77 ? -5.957 -25.453 -2.793 1 97.69 77 TRP B N 1
ATOM 2749 C CA . TRP B 1 77 ? -6.594 -24.281 -2.188 1 97.69 77 TRP B CA 1
ATOM 2750 C C . TRP B 1 77 ? -6.984 -23.266 -3.252 1 97.69 77 TRP B C 1
ATOM 2752 O O . TRP B 1 77 ? -8.078 -22.703 -3.203 1 97.69 77 TRP B O 1
ATOM 2762 N N . TYR B 1 78 ? -6.191 -23.031 -4.23 1 98.69 78 TYR B N 1
ATOM 2763 C CA . TYR B 1 78 ? -6.406 -22 -5.238 1 98.69 78 TYR B CA 1
ATOM 2764 C C . TYR B 1 78 ? -7.461 -22.438 -6.25 1 98.69 78 TYR B C 1
ATOM 2766 O O . TYR B 1 78 ? -8.086 -21.609 -6.906 1 98.69 78 TYR B O 1
ATOM 2774 N N . LEU B 1 79 ? -7.664 -23.734 -6.348 1 98.75 79 LEU B N 1
ATOM 2775 C CA . LEU B 1 79 ? -8.648 -24.281 -7.27 1 98.75 79 LEU B CA 1
ATOM 2776 C C . LEU B 1 79 ? -10.023 -24.375 -6.609 1 98.75 79 LEU B C 1
ATOM 2778 O O . LEU B 1 79 ? -11.047 -24.297 -7.289 1 98.75 79 LEU B O 1
ATOM 2782 N N . ASP B 1 80 ? -10.109 -24.562 -5.32 1 98.5 80 ASP B N 1
ATOM 2783 C CA . ASP B 1 80 ? -11.352 -24.812 -4.59 1 98.5 80 ASP B CA 1
ATOM 2784 C C . ASP B 1 80 ? -12.367 -23.703 -4.859 1 98.5 80 ASP B C 1
ATOM 2786 O O . ASP B 1 80 ? -12.148 -22.547 -4.496 1 98.5 80 ASP B O 1
ATOM 2790 N N . PRO B 1 81 ? -13.547 -24.078 -5.48 1 97.44 81 PRO B N 1
ATOM 2791 C CA . PRO B 1 81 ? -14.562 -23.062 -5.805 1 97.44 81 PRO B CA 1
ATOM 2792 C C . PRO B 1 81 ? -15.234 -22.484 -4.559 1 97.44 81 PRO B C 1
ATOM 2794 O O . PRO B 1 81 ? -15.945 -21.484 -4.652 1 97.44 81 PRO B O 1
ATOM 2797 N N . ASP B 1 82 ? -14.961 -23.094 -3.418 1 97.19 82 ASP B N 1
ATOM 2798 C CA . ASP B 1 82 ? -15.586 -22.656 -2.178 1 97.19 82 ASP B CA 1
ATOM 2799 C C . ASP B 1 82 ? -14.586 -21.906 -1.296 1 97.19 82 ASP B C 1
ATOM 2801 O O . ASP B 1 82 ? -14.953 -21.391 -0.239 1 97.19 82 ASP B O 1
ATOM 2805 N N . ALA B 1 83 ? -13.328 -21.859 -1.724 1 96.75 83 ALA B N 1
ATOM 2806 C CA . ALA B 1 83 ? -12.305 -21.109 -0.988 1 96.75 83 ALA B CA 1
ATOM 2807 C C . ALA B 1 83 ? -12.188 -19.688 -1.499 1 96.75 83 ALA B C 1
ATOM 2809 O O . ALA B 1 83 ? -13.047 -19.219 -2.246 1 96.75 83 ALA B O 1
ATOM 2810 N N . SER B 1 84 ? -11.234 -18.984 -1.056 1 95.44 84 SER B N 1
ATOM 2811 C CA . SER B 1 84 ? -11.164 -17.531 -1.282 1 95.44 84 SER B CA 1
ATOM 2812 C C . SER B 1 84 ? -10.719 -17.219 -2.707 1 95.44 84 SER B C 1
ATOM 2814 O O . SER B 1 84 ? -11.281 -16.328 -3.354 1 95.44 84 SER B O 1
ATOM 2816 N N . VAL B 1 85 ? -9.797 -17.984 -3.314 1 97.06 85 VAL B N 1
ATOM 2817 C CA . VAL B 1 85 ? -9.094 -17.562 -4.523 1 97.06 85 VAL B CA 1
ATOM 2818 C C . VAL B 1 85 ? -9.914 -17.938 -5.754 1 97.06 85 VAL B C 1
ATOM 2820 O O . VAL B 1 85 ? -10.055 -17.141 -6.684 1 97.06 85 VAL B O 1
ATOM 2823 N N . ARG B 1 86 ? -10.445 -19.172 -5.824 1 98.56 86 ARG B N 1
ATOM 2824 C CA . ARG B 1 86 ? -11.375 -19.656 -6.848 1 98.56 86 ARG B CA 1
ATOM 2825 C C . ARG B 1 86 ? -10.781 -19.484 -8.242 1 98.56 86 ARG B C 1
ATOM 2827 O O . ARG B 1 86 ? -11.438 -18.938 -9.141 1 98.56 86 ARG B O 1
ATOM 2834 N N . GLY B 1 87 ? -9.516 -19.938 -8.414 1 98.81 87 GLY B N 1
ATOM 2835 C CA . GLY B 1 87 ? -8.688 -19.656 -9.578 1 98.81 87 GLY B CA 1
ATOM 2836 C C . GLY B 1 87 ? -9.344 -20.047 -10.891 1 98.81 87 GLY B C 1
ATOM 2837 O O . GLY B 1 87 ? -9.328 -19.281 -11.852 1 98.81 87 GLY B O 1
ATOM 2838 N N . ALA B 1 88 ? -9.984 -21.219 -10.945 1 98.88 88 ALA B N 1
ATOM 2839 C CA . ALA B 1 88 ? -10.586 -21.688 -12.188 1 98.88 88 ALA B CA 1
ATOM 2840 C C . ALA B 1 88 ? -11.766 -20.812 -12.602 1 98.88 88 ALA B C 1
ATOM 2842 O O . ALA B 1 88 ? -11.922 -20.5 -13.781 1 98.88 88 ALA B O 1
ATOM 2843 N N . ILE B 1 89 ? -12.602 -20.406 -11.656 1 98.88 89 ILE B N 1
ATOM 2844 C CA . ILE B 1 89 ? -13.758 -19.562 -11.922 1 98.88 89 ILE B CA 1
ATOM 2845 C C . ILE B 1 89 ? -13.297 -18.203 -12.461 1 98.88 89 ILE B C 1
ATOM 2847 O O . ILE B 1 89 ? -13.844 -17.703 -13.445 1 98.88 89 ILE B O 1
ATOM 2851 N N . VAL B 1 90 ? -12.305 -17.641 -11.852 1 98.94 90 VAL B N 1
ATOM 2852 C CA . VAL B 1 90 ? -11.766 -16.344 -12.266 1 98.94 90 VAL B CA 1
ATOM 2853 C C . VAL B 1 90 ? -11.219 -16.438 -13.688 1 98.94 90 VAL B C 1
ATOM 2855 O O . VAL B 1 90 ? -11.5 -15.578 -14.523 1 98.94 90 VAL B O 1
ATOM 2858 N N . LEU B 1 91 ? -10.453 -17.516 -14 1 98.88 91 LEU B N 1
ATOM 2859 C CA . LEU B 1 91 ? -9.906 -17.703 -15.336 1 98.88 91 LEU B CA 1
ATOM 2860 C C . LEU B 1 91 ? -11.016 -17.828 -16.375 1 98.88 91 LEU B C 1
ATOM 2862 O O . LEU B 1 91 ? -10.969 -17.172 -17.422 1 98.88 91 LEU B O 1
ATOM 2866 N N . ASP B 1 92 ? -12.039 -18.625 -16.078 1 98.81 92 ASP B N 1
ATOM 2867 C CA . ASP B 1 92 ? -13.148 -18.797 -17 1 98.81 92 ASP B CA 1
ATOM 2868 C C . ASP B 1 92 ? -13.797 -17.453 -17.328 1 98.81 92 ASP B C 1
ATOM 2870 O O . ASP B 1 92 ? -14.031 -17.125 -18.5 1 98.81 92 ASP B O 1
ATOM 2874 N N . ASN B 1 93 ? -14.07 -16.703 -16.281 1 98.81 93 ASN B N 1
ATOM 2875 C CA . ASN B 1 93 ? -14.719 -15.406 -16.453 1 98.81 93 ASN B CA 1
ATOM 2876 C C . ASN B 1 93 ? -13.875 -14.453 -17.297 1 98.81 93 ASN B C 1
ATOM 2878 O O . ASN B 1 93 ? -14.383 -13.836 -18.234 1 98.81 93 ASN B O 1
ATOM 2882 N N . LEU B 1 94 ? -12.602 -14.336 -17 1 98.75 94 LEU B N 1
ATOM 2883 C CA . LEU B 1 94 ? -11.734 -13.367 -17.672 1 98.75 94 LEU B CA 1
ATOM 2884 C C . LEU B 1 94 ? -11.461 -13.781 -19.109 1 98.75 94 LEU B C 1
ATOM 2886 O O . LEU B 1 94 ? -11.359 -12.93 -20 1 98.75 94 LEU B O 1
ATOM 2890 N N . ILE B 1 95 ? -11.289 -15.094 -19.359 1 98.38 95 ILE B N 1
ATOM 2891 C CA . ILE B 1 95 ? -11.094 -15.594 -20.719 1 98.38 95 ILE B CA 1
ATOM 2892 C C . ILE B 1 95 ? -12.336 -15.305 -21.562 1 98.38 95 ILE B C 1
ATOM 2894 O O . ILE B 1 95 ? -12.227 -14.836 -22.703 1 98.38 95 ILE B O 1
ATOM 2898 N N . HIS B 1 96 ? -13.508 -15.547 -20.984 1 98.12 96 HIS B N 1
ATOM 2899 C CA . HIS B 1 96 ? -14.766 -15.312 -21.688 1 98.12 96 HIS B CA 1
ATOM 2900 C C . HIS B 1 96 ? -14.906 -13.844 -22.094 1 98.12 96 HIS B C 1
ATOM 2902 O O . HIS B 1 96 ? -15.383 -13.539 -23.188 1 98.12 96 HIS B O 1
ATOM 2908 N N . ASP B 1 97 ? -14.5 -12.93 -21.25 1 97.69 97 ASP B N 1
ATOM 2909 C CA . ASP B 1 97 ? -14.617 -11.5 -21.484 1 97.69 97 ASP B CA 1
ATOM 2910 C C . ASP B 1 97 ? -13.531 -11.008 -22.438 1 97.69 97 ASP B C 1
ATOM 2912 O O . ASP B 1 97 ? -13.531 -9.844 -22.844 1 97.69 97 ASP B O 1
ATOM 2916 N N . GLY B 1 98 ? -12.562 -11.852 -22.766 1 97.25 98 GLY B N 1
ATOM 2917 C CA . GLY B 1 98 ? -11.422 -11.43 -23.578 1 97.25 98 GLY B CA 1
ATOM 2918 C C . GLY B 1 98 ? -10.461 -10.531 -22.828 1 97.25 98 GLY B C 1
ATOM 2919 O O . GLY B 1 98 ? -9.672 -9.805 -23.438 1 97.25 98 GLY B O 1
ATOM 2920 N N . ALA B 1 99 ? -10.57 -10.539 -21.484 1 97.75 99 ALA B N 1
ATOM 2921 C CA . ALA B 1 99 ? -9.75 -9.672 -20.641 1 97.75 99 ALA B CA 1
ATOM 2922 C C . ALA B 1 99 ? -8.336 -10.219 -20.484 1 97.75 99 ALA B C 1
ATOM 2924 O O . ALA B 1 99 ? -7.402 -9.477 -20.188 1 97.75 99 ALA B O 1
ATOM 2925 N N . ILE B 1 100 ? -8.172 -11.555 -20.609 1 98.19 100 ILE B N 1
ATOM 2926 C CA . ILE B 1 100 ? -6.891 -12.242 -20.688 1 98.19 100 ILE B CA 1
ATOM 2927 C C . ILE B 1 100 ? -6.902 -13.234 -21.844 1 98.19 100 ILE B C 1
ATOM 2929 O O . ILE B 1 100 ? -7.969 -13.586 -22.359 1 98.19 100 ILE B O 1
ATOM 2933 N N . PRO B 1 101 ? -5.703 -13.633 -22.328 1 97.44 101 PRO B N 1
ATOM 2934 C CA . PRO B 1 101 ? -5.707 -14.625 -23.406 1 97.44 101 PRO B CA 1
ATOM 2935 C C . PRO B 1 101 ? -6.227 -15.984 -22.953 1 97.44 101 PRO B C 1
ATOM 2937 O O . PRO B 1 101 ? -6.258 -16.281 -21.766 1 97.44 101 PRO B O 1
ATOM 2940 N N . PRO B 1 102 ? -6.719 -16.719 -23.984 1 97.44 102 PRO B N 1
ATOM 2941 C CA . PRO B 1 102 ? -6.984 -18.109 -23.609 1 97.44 102 PRO B CA 1
ATOM 2942 C C . PRO B 1 102 ? -5.789 -18.781 -22.938 1 97.44 102 PRO B C 1
ATOM 2944 O O . PRO B 1 102 ? -4.66 -18.672 -23.422 1 97.44 102 PRO B O 1
ATOM 2947 N N . MET B 1 103 ? -6.098 -19.453 -21.812 1 98.19 103 MET B N 1
ATOM 2948 C CA . MET B 1 103 ? -4.961 -20.031 -21.094 1 98.19 103 MET B CA 1
ATOM 2949 C C . MET B 1 103 ? -5.391 -21.25 -20.281 1 98.19 103 MET B C 1
ATOM 2951 O O . MET B 1 103 ? -6.574 -21.406 -19.984 1 98.19 103 MET B O 1
ATOM 2955 N N . VAL B 1 104 ? -4.387 -22.078 -19.984 1 98.75 104 VAL B N 1
ATOM 2956 C CA . VAL B 1 104 ? -4.516 -23.203 -19.047 1 98.75 104 VAL B CA 1
ATOM 2957 C C . VAL B 1 104 ? -4.152 -22.75 -17.641 1 98.75 104 VAL B C 1
ATOM 2959 O O . VAL B 1 104 ? -3.137 -22.078 -17.438 1 98.75 104 VAL B O 1
ATOM 2962 N N . GLY B 1 105 ? -5.09 -23.016 -16.688 1 98.88 105 GLY B N 1
ATOM 2963 C CA . GLY B 1 105 ? -4.691 -22.938 -15.289 1 98.88 105 GLY B CA 1
ATOM 2964 C C . GLY B 1 105 ? -4.055 -24.219 -14.781 1 98.88 105 GLY B C 1
ATOM 2965 O O . GLY B 1 105 ? -4.637 -25.297 -14.914 1 98.88 105 GLY B O 1
ATOM 2966 N N . VAL B 1 106 ? -2.834 -24.156 -14.266 1 98.94 106 VAL B N 1
ATOM 2967 C CA . VAL B 1 106 ? -2.139 -25.297 -13.688 1 98.94 106 VAL B CA 1
ATOM 2968 C C . VAL B 1 106 ? -2.047 -25.125 -12.172 1 98.94 106 VAL B C 1
ATOM 2970 O O . VAL B 1 106 ? -1.379 -24.219 -11.68 1 98.94 106 VAL B O 1
ATOM 2973 N N . PHE B 1 107 ? -2.711 -25.984 -11.461 1 98.94 107 PHE B N 1
ATOM 2974 C CA . PHE B 1 107 ? -2.754 -25.922 -10.008 1 98.94 107 PHE B CA 1
ATOM 2975 C C . PHE B 1 107 ? -1.895 -27.016 -9.391 1 98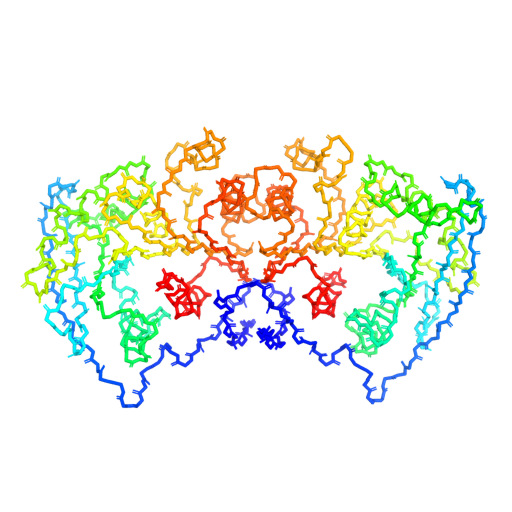.94 107 PHE B C 1
ATOM 2977 O O . PHE B 1 107 ? -2.24 -28.203 -9.469 1 98.94 107 PHE B O 1
ATOM 2984 N N . VAL B 1 108 ? -0.808 -26.609 -8.75 1 98.94 108 VAL B N 1
ATOM 2985 C CA . VAL B 1 108 ? 0.212 -27.562 -8.312 1 98.94 108 VAL B CA 1
ATOM 2986 C C . VAL B 1 108 ? 0.263 -27.594 -6.789 1 98.94 108 VAL B C 1
ATOM 2988 O O . VAL B 1 108 ? 0.462 -26.562 -6.137 1 98.94 108 VAL B O 1
ATOM 2991 N N . ASP B 1 109 ? 0.129 -28.75 -6.219 1 98.75 109 ASP B N 1
ATOM 2992 C CA . ASP B 1 109 ? 0.357 -28.922 -4.785 1 98.75 109 ASP B CA 1
ATOM 2993 C C . ASP B 1 109 ? 1.848 -29.031 -4.477 1 98.75 109 ASP B C 1
ATOM 2995 O O . ASP B 1 109 ? 2.617 -29.531 -5.297 1 98.75 109 ASP B O 1
ATOM 2999 N N . PRO B 1 110 ? 2.199 -28.578 -3.25 1 98.5 110 PRO B N 1
ATOM 3000 C CA . PRO B 1 110 ? 3.551 -28.953 -2.818 1 98.5 110 PRO B CA 1
ATOM 3001 C C . PRO B 1 110 ? 3.705 -30.438 -2.553 1 98.5 110 PRO B C 1
ATOM 3003 O O . PRO B 1 110 ? 2.707 -31.156 -2.379 1 98.5 110 PRO B O 1
ATOM 3006 N N . GLY B 1 111 ? 5 -30.859 -2.529 1 98.19 111 GLY B N 1
ATOM 3007 C CA . GLY B 1 111 ? 5.27 -32.25 -2.305 1 98.19 111 GLY B CA 1
ATOM 3008 C C . GLY B 1 111 ? 5.016 -32.688 -0.874 1 98.19 111 GLY B C 1
ATOM 3009 O O . GLY B 1 111 ? 5.125 -31.891 0.055 1 98.19 111 GLY B O 1
ATOM 3010 N N . VAL B 1 112 ? 4.609 -33.906 -0.795 1 97.62 112 VAL B N 1
ATOM 3011 C CA . VAL B 1 112 ? 4.539 -34.562 0.513 1 97.62 112 VAL B CA 1
ATOM 3012 C C . VAL B 1 112 ? 5.344 -35.844 0.496 1 97.62 112 VAL B C 1
ATOM 3014 O O . VAL B 1 112 ? 5.414 -36.531 -0.531 1 97.62 112 VAL B O 1
ATOM 3017 N N . PHE B 1 113 ? 5.977 -36.156 1.629 1 97.69 113 PHE B N 1
ATOM 3018 C CA . PHE B 1 113 ? 6.617 -37.438 1.844 1 97.69 113 PHE B CA 1
ATOM 3019 C C . PHE B 1 113 ? 5.645 -38.438 2.475 1 97.69 113 PHE B C 1
ATOM 3021 O O . PHE B 1 113 ? 5.492 -38.469 3.697 1 97.69 113 PHE B O 1
ATOM 3028 N N . PRO B 1 114 ? 5.121 -39.281 1.649 1 94.31 114 PRO B N 1
ATOM 3029 C CA . PRO B 1 114 ? 4.07 -40.156 2.186 1 94.31 114 PRO B CA 1
ATOM 3030 C C . PRO B 1 114 ? 4.59 -41.156 3.227 1 94.31 114 PRO B C 1
ATOM 3032 O O . PRO B 1 114 ? 3.82 -41.656 4.051 1 94.31 114 PRO B O 1
ATOM 3035 N N . ASP B 1 115 ? 5.836 -41.438 3.229 1 93.25 115 ASP B N 1
ATOM 3036 C CA . ASP B 1 115 ? 6.398 -42.5 4.078 1 93.25 115 ASP B CA 1
ATOM 3037 C C . ASP B 1 115 ? 6.77 -41.938 5.453 1 93.25 115 ASP B C 1
ATOM 3039 O O . ASP B 1 115 ? 7.164 -42.719 6.344 1 93.25 115 ASP B O 1
ATOM 3043 N N . ARG B 1 116 ? 6.668 -40.656 5.551 1 93.25 116 ARG B N 1
ATOM 3044 C CA . ARG B 1 116 ? 7.008 -40.062 6.84 1 93.25 116 ARG B CA 1
ATOM 3045 C C . ARG B 1 116 ? 5.809 -40.062 7.785 1 93.25 116 ARG B C 1
ATOM 3047 O O . ARG B 1 116 ? 4.691 -39.75 7.379 1 93.25 116 ARG B O 1
ATOM 3054 N N . SER B 1 117 ? 6.02 -40.594 9.039 1 90.06 117 SER B N 1
ATOM 3055 C CA . SER B 1 117 ? 4.945 -40.75 10.016 1 90.06 117 SER B CA 1
ATOM 3056 C C . SER B 1 117 ? 4.555 -39.406 10.625 1 90.06 117 SER B C 1
ATOM 3058 O O . SER B 1 117 ? 3.373 -39.156 10.844 1 90.06 117 SER B O 1
ATOM 3060 N N . ASP B 1 118 ? 5.523 -38.594 10.836 1 91.31 118 ASP B N 1
ATOM 3061 C CA . ASP B 1 118 ? 5.285 -37.281 11.398 1 91.31 118 ASP B CA 1
ATOM 3062 C C . ASP B 1 118 ? 4.641 -36.344 10.367 1 91.31 118 ASP B C 1
ATOM 3064 O O . ASP B 1 118 ? 5.238 -36.062 9.336 1 91.31 118 ASP B O 1
ATOM 3068 N N . PRO B 1 119 ? 3.434 -35.938 10.648 1 87.25 119 PRO B N 1
ATOM 3069 C CA . PRO B 1 119 ? 2.732 -35.094 9.688 1 87.25 119 PRO B CA 1
ATOM 3070 C C . PRO B 1 119 ? 3.531 -33.844 9.32 1 87.25 119 PRO B C 1
ATOM 3072 O O . PRO B 1 119 ? 3.484 -33.406 8.172 1 87.25 119 PRO B O 1
ATOM 3075 N N . THR B 1 120 ? 4.156 -33.25 10.242 1 87.31 120 THR B N 1
ATOM 3076 C CA . THR B 1 120 ? 4.957 -32.031 9.977 1 87.31 120 THR B CA 1
ATOM 3077 C C . THR B 1 120 ? 6.145 -32.375 9.086 1 87.31 120 THR B C 1
ATOM 3079 O O . THR B 1 120 ? 6.527 -31.578 8.227 1 87.31 120 THR B O 1
ATOM 3082 N N . ALA B 1 121 ? 6.652 -33.5 9.234 1 88.5 121 ALA B N 1
ATOM 3083 C CA . ALA B 1 121 ? 7.809 -33.938 8.453 1 88.5 121 ALA B CA 1
ATOM 3084 C C . ALA B 1 121 ? 7.395 -34.406 7.062 1 88.5 121 ALA B C 1
ATOM 3086 O O . ALA B 1 121 ? 8.234 -34.531 6.168 1 88.5 121 ALA B O 1
ATOM 3087 N N . ARG B 1 122 ? 6.133 -34.562 6.918 1 91.81 122 ARG B N 1
ATOM 3088 C CA . ARG B 1 122 ? 5.621 -35 5.625 1 91.81 122 ARG B CA 1
ATOM 3089 C C . ARG B 1 122 ? 5.562 -33.844 4.633 1 91.81 122 ARG B C 1
ATOM 3091 O O . ARG B 1 122 ? 5.668 -34.062 3.422 1 91.81 122 ARG B O 1
ATOM 3098 N N . LYS B 1 123 ? 5.348 -32.719 5.168 1 95.5 123 LYS B N 1
ATOM 3099 C CA . LYS B 1 123 ? 5.145 -31.578 4.297 1 95.5 123 LYS B CA 1
ATOM 3100 C C . LYS B 1 123 ? 6.473 -31.078 3.725 1 95.5 123 LYS B C 1
ATOM 3102 O O . LYS B 1 123 ? 7.422 -30.828 4.469 1 95.5 123 LYS B O 1
ATOM 3107 N N . ASN B 1 124 ? 6.551 -30.906 2.438 1 97.69 124 ASN B N 1
ATOM 3108 C CA . ASN B 1 124 ? 7.758 -30.406 1.789 1 97.69 124 ASN B CA 1
ATOM 3109 C C . ASN B 1 124 ? 7.574 -28.984 1.284 1 97.69 124 ASN B C 1
ATOM 3111 O O . ASN B 1 124 ? 8.461 -28.438 0.624 1 97.69 124 ASN B O 1
ATOM 3115 N N . ARG B 1 125 ? 6.52 -28.297 1.584 1 98.06 125 ARG B N 1
ATOM 3116 C CA . ARG B 1 125 ? 6.062 -27.031 1.036 1 98.06 125 ARG B CA 1
ATOM 3117 C C . ARG B 1 125 ? 7.113 -25.938 1.225 1 98.06 125 ARG B C 1
ATOM 3119 O O . ARG B 1 125 ? 7.551 -25.312 0.255 1 98.06 125 ARG B O 1
ATOM 3126 N N . ASN B 1 126 ? 7.547 -25.75 2.457 1 97.12 126 ASN B N 1
ATOM 3127 C CA . ASN B 1 126 ? 8.492 -24.672 2.717 1 97.12 126 ASN B CA 1
ATOM 3128 C C . ASN B 1 126 ? 9.859 -24.969 2.115 1 97.12 126 ASN B C 1
ATOM 3130 O O . ASN B 1 126 ? 10.555 -24.047 1.672 1 97.12 126 ASN B O 1
ATOM 3134 N N . ALA B 1 127 ? 10.25 -26.234 2.127 1 96.88 127 ALA B N 1
ATOM 3135 C CA . ALA B 1 127 ? 11.516 -26.625 1.515 1 96.88 127 ALA B CA 1
ATOM 3136 C C . ALA B 1 127 ? 11.516 -26.312 0.018 1 96.88 127 ALA B C 1
ATOM 3138 O O . ALA B 1 127 ? 12.555 -25.969 -0.55 1 96.88 127 ALA B O 1
ATOM 3139 N N . GLU B 1 128 ? 10.398 -26.453 -0.589 1 98.56 128 GLU B N 1
ATOM 3140 C CA . GLU B 1 128 ? 10.266 -26.203 -2.021 1 98.56 128 GLU B CA 1
ATOM 3141 C C . GLU B 1 128 ? 10.078 -24.719 -2.309 1 98.56 128 GLU B C 1
ATOM 3143 O O . GLU B 1 128 ? 10.812 -24.141 -3.111 1 98.56 128 GLU B O 1
ATOM 3148 N N . TYR B 1 129 ? 9.156 -24.062 -1.611 1 98.75 129 TYR B N 1
ATOM 3149 C CA . TYR B 1 129 ? 8.664 -22.734 -1.987 1 98.75 129 TYR B CA 1
ATOM 3150 C C . TYR B 1 129 ? 9.586 -21.656 -1.451 1 98.75 129 TYR B C 1
ATOM 3152 O O . TYR B 1 129 ? 9.703 -20.578 -2.047 1 98.75 129 TYR B O 1
ATOM 3160 N N . ASP B 1 130 ? 10.273 -21.875 -0.362 1 98.44 130 ASP B N 1
ATOM 3161 C CA . ASP B 1 130 ? 11.023 -20.797 0.278 1 98.44 130 ASP B CA 1
ATOM 3162 C C . ASP B 1 130 ? 12.508 -20.875 -0.059 1 98.44 130 ASP B C 1
ATOM 3164 O O . ASP B 1 130 ? 13.297 -20.031 0.381 1 98.44 130 ASP B O 1
ATOM 3168 N N . ALA B 1 131 ? 12.906 -21.859 -0.887 1 98 131 ALA B N 1
ATOM 3169 C CA . ALA B 1 131 ? 14.305 -22 -1.274 1 98 131 ALA B CA 1
ATOM 3170 C C . ALA B 1 131 ? 14.75 -20.844 -2.162 1 98 131 ALA B C 1
ATOM 3172 O O . ALA B 1 131 ? 13.961 -20.312 -2.949 1 98 131 ALA B O 1
ATOM 3173 N N . ALA B 1 132 ? 16.031 -20.484 -2.068 1 97.25 132 ALA B N 1
ATOM 3174 C CA . ALA B 1 132 ? 16.609 -19.422 -2.885 1 97.25 132 ALA B CA 1
ATOM 3175 C C . ALA B 1 132 ? 17.406 -20 -4.051 1 97.25 132 ALA B C 1
ATOM 3177 O O . ALA B 1 132 ? 18.547 -19.594 -4.285 1 97.25 132 ALA B O 1
ATOM 3178 N N . ASP B 1 133 ? 16.859 -20.953 -4.707 1 97.94 133 ASP B N 1
ATOM 3179 C CA . ASP B 1 133 ? 17.531 -21.562 -5.84 1 97.94 133 ASP B CA 1
ATOM 3180 C C . ASP B 1 133 ? 16.547 -21.922 -6.945 1 97.94 133 ASP B C 1
ATOM 3182 O O . ASP B 1 133 ? 15.375 -21.547 -6.887 1 97.94 133 ASP B O 1
ATOM 3186 N N . SER B 1 134 ? 17 -22.578 -8.016 1 98.5 134 SER B N 1
ATOM 3187 C CA . SER B 1 134 ? 16.203 -22.797 -9.211 1 98.5 134 SER B CA 1
ATOM 3188 C C . SER B 1 134 ? 15.469 -24.141 -9.141 1 98.5 134 SER B C 1
ATOM 3190 O O . SER B 1 134 ? 14.688 -24.469 -10.039 1 98.5 134 SER B O 1
ATOM 3192 N N . ARG B 1 135 ? 15.602 -24.891 -8.102 1 98.75 135 ARG B N 1
ATOM 3193 C CA . ARG B 1 135 ? 15.133 -26.266 -8.07 1 98.75 135 ARG B CA 1
ATOM 3194 C C . ARG B 1 135 ? 13.633 -26.344 -8.336 1 98.75 135 ARG B C 1
ATOM 3196 O O . ARG B 1 135 ? 13.172 -27.156 -9.133 1 98.75 135 ARG B O 1
ATOM 3203 N N . TYR B 1 136 ? 12.906 -25.531 -7.68 1 98.88 136 TYR B N 1
ATOM 3204 C CA . TYR B 1 136 ? 11.461 -25.562 -7.859 1 98.88 136 TYR B CA 1
ATOM 3205 C C . TYR B 1 136 ? 11.078 -25.141 -9.273 1 98.88 136 TYR B C 1
ATOM 3207 O O . TYR B 1 136 ? 10.18 -25.719 -9.883 1 98.88 136 TYR B O 1
ATOM 3215 N N . ALA B 1 137 ? 11.719 -24.094 -9.781 1 98.81 137 ALA B N 1
ATOM 3216 C CA . ALA B 1 137 ? 11.469 -23.672 -11.156 1 98.81 137 ALA B CA 1
ATOM 3217 C C . ALA B 1 137 ? 11.773 -24.797 -12.141 1 98.81 137 ALA B C 1
ATOM 3219 O O . ALA B 1 137 ? 11.008 -25.031 -13.078 1 98.81 137 ALA B O 1
ATOM 3220 N N . ASP B 1 138 ? 12.883 -25.453 -11.914 1 98.81 138 ASP B N 1
ATOM 3221 C CA . ASP B 1 138 ? 13.258 -26.578 -12.766 1 98.81 138 ASP B CA 1
ATOM 3222 C C . ASP B 1 138 ? 12.211 -27.688 -12.703 1 98.81 138 ASP B C 1
ATOM 3224 O O . ASP B 1 138 ? 11.859 -28.281 -13.727 1 98.81 138 ASP B O 1
ATOM 3228 N N . PHE B 1 139 ? 11.734 -27.953 -11.523 1 98.88 139 PHE B N 1
ATOM 3229 C CA . PHE B 1 139 ? 10.68 -28.938 -11.344 1 98.88 139 PHE B CA 1
ATOM 3230 C C . PHE B 1 139 ? 9.453 -28.578 -12.172 1 98.88 139 PHE B C 1
ATOM 3232 O O . PHE B 1 139 ? 8.914 -29.406 -12.891 1 98.88 139 PHE B O 1
ATOM 3239 N N . LEU B 1 140 ? 9.023 -27.297 -12.133 1 98.94 140 LEU B N 1
ATOM 3240 C CA . LEU B 1 140 ? 7.859 -26.859 -12.891 1 98.94 140 LEU B CA 1
ATOM 3241 C C . LEU B 1 140 ? 8.102 -26.984 -14.391 1 98.94 140 LEU B C 1
ATOM 3243 O O . LEU B 1 140 ? 7.242 -27.5 -15.117 1 98.94 140 LEU B O 1
ATOM 3247 N N . VAL B 1 141 ? 9.273 -26.625 -14.867 1 98.75 141 VAL B N 1
ATOM 3248 C CA . VAL B 1 141 ? 9.57 -26.516 -16.281 1 98.75 141 VAL B CA 1
ATOM 3249 C C . VAL B 1 141 ? 9.828 -27.906 -16.875 1 98.75 141 VAL B C 1
ATOM 3251 O O . VAL B 1 141 ? 9.375 -28.203 -17.984 1 98.75 141 VAL B O 1
ATOM 3254 N N . ASP B 1 142 ? 10.5 -28.719 -16.078 1 98.56 142 ASP B N 1
ATOM 3255 C CA . ASP B 1 142 ? 11.016 -29.953 -16.656 1 98.56 142 ASP B CA 1
ATOM 3256 C C . ASP B 1 142 ? 10.094 -31.125 -16.359 1 98.56 142 ASP B C 1
ATOM 3258 O O . ASP B 1 142 ? 10.141 -32.156 -17.031 1 98.56 142 ASP B O 1
ATOM 3262 N N . GLU B 1 143 ? 9.266 -30.969 -15.32 1 98.81 143 GLU B N 1
ATOM 3263 C CA . GLU B 1 143 ? 8.523 -32.156 -14.922 1 98.81 143 GLU B CA 1
ATOM 3264 C C . GLU B 1 143 ? 7.023 -31.891 -14.883 1 98.81 143 GLU B C 1
ATOM 3266 O O . GLU B 1 143 ? 6.223 -32.781 -15.211 1 98.81 143 GLU B O 1
ATOM 3271 N N . VAL B 1 144 ? 6.609 -30.719 -14.562 1 98.88 144 VAL B N 1
ATOM 3272 C CA . VAL B 1 144 ? 5.184 -30.422 -14.469 1 98.88 144 VAL B CA 1
ATOM 3273 C C . VAL B 1 144 ? 4.637 -30.047 -15.844 1 98.88 144 VAL B C 1
ATOM 3275 O O . VAL B 1 144 ? 3.697 -30.672 -16.344 1 98.88 144 VAL B O 1
ATOM 3278 N N . LEU B 1 145 ? 5.234 -29.047 -16.531 1 98.75 145 LEU B N 1
ATOM 3279 C CA . LEU B 1 145 ? 4.699 -28.469 -17.766 1 98.75 145 LEU B CA 1
ATOM 3280 C C . LEU B 1 145 ? 4.684 -29.5 -18.875 1 98.75 145 LEU B C 1
ATOM 3282 O O . LEU B 1 145 ? 3.75 -29.547 -19.688 1 98.75 145 LEU B O 1
ATOM 3286 N N . PRO B 1 146 ? 5.707 -30.406 -18.953 1 98.5 146 PRO B N 1
ATOM 3287 C CA . PRO B 1 146 ? 5.605 -31.453 -19.969 1 98.5 146 PRO B CA 1
ATOM 3288 C C . PRO B 1 146 ? 4.387 -32.344 -19.766 1 98.5 146 PRO B C 1
ATOM 3290 O O . PRO B 1 146 ? 3.744 -32.75 -20.75 1 98.5 146 PRO B O 1
ATOM 3293 N N . ARG B 1 147 ? 4.059 -32.719 -18.516 1 98.56 147 ARG B N 1
ATOM 3294 C CA . ARG B 1 147 ? 2.859 -33.5 -18.25 1 98.56 147 ARG B CA 1
ATOM 3295 C C . ARG B 1 147 ? 1.6 -32.719 -18.625 1 98.56 147 ARG B C 1
ATOM 3297 O O . ARG B 1 147 ? 0.644 -33.281 -19.141 1 98.56 147 ARG B O 1
ATOM 3304 N N . VAL B 1 148 ? 1.556 -31.422 -18.312 1 98.69 148 VAL B N 1
ATOM 3305 C CA . VAL B 1 148 ? 0.424 -30.562 -18.641 1 98.69 148 VAL B CA 1
ATOM 3306 C C . VAL B 1 148 ? 0.241 -30.516 -20.156 1 98.69 148 VAL B C 1
ATOM 3308 O O . VAL B 1 148 ? -0.888 -30.5 -20.656 1 98.69 148 VAL B O 1
ATOM 3311 N N . SER B 1 149 ? 1.299 -30.547 -20.906 1 97.75 149 SER B N 1
ATOM 3312 C CA . SER B 1 149 ? 1.287 -30.422 -22.359 1 97.75 149 SER B CA 1
ATOM 3313 C C . SER B 1 149 ? 0.644 -31.641 -23.016 1 97.75 149 SER B C 1
ATOM 3315 O O . SER B 1 149 ? 0.326 -31.625 -24.203 1 97.75 149 SER B O 1
ATOM 3317 N N . GLU B 1 150 ? 0.472 -32.688 -22.25 1 97.25 150 GLU B N 1
ATOM 3318 C CA . GLU B 1 150 ? -0.253 -33.844 -22.734 1 97.25 150 GLU B CA 1
ATOM 3319 C C . GLU B 1 150 ? -1.741 -33.562 -22.906 1 97.25 150 GLU B C 1
ATOM 3321 O O . GLU B 1 150 ? -2.447 -34.25 -23.625 1 97.25 150 GLU B O 1
ATOM 3326 N N . PHE B 1 151 ? -2.209 -32.531 -22.219 1 96.25 151 PHE B N 1
ATOM 3327 C CA . PHE B 1 151 ? -3.629 -32.219 -22.219 1 96.25 151 PHE B CA 1
ATOM 3328 C C . PHE B 1 151 ? -3.91 -31.031 -23.141 1 96.25 151 PHE B C 1
ATOM 3330 O O . PHE B 1 151 ? -5.035 -30.859 -23.625 1 96.25 151 PHE B O 1
ATOM 3337 N N . ALA B 1 152 ? -2.967 -30.156 -23.359 1 95.81 152 ALA B N 1
ATOM 3338 C CA . ALA B 1 152 ? -3.117 -28.953 -24.172 1 95.81 152 ALA B CA 1
ATOM 3339 C C . ALA B 1 152 ? -1.769 -28.484 -24.719 1 95.81 152 ALA B C 1
ATOM 3341 O O . ALA B 1 152 ? -0.743 -28.625 -24.047 1 95.81 152 ALA B O 1
ATOM 3342 N N . LYS B 1 153 ? -1.793 -27.859 -25.922 1 96.94 153 LYS B N 1
ATOM 3343 C CA . LYS B 1 153 ? -0.587 -27.234 -26.469 1 96.94 153 LYS B CA 1
ATOM 3344 C C . LYS B 1 153 ? -0.271 -25.922 -25.75 1 96.94 153 LYS B C 1
ATOM 3346 O O . LYS B 1 153 ? -1.047 -24.969 -25.828 1 96.94 153 LYS B O 1
ATOM 3351 N N . LEU B 1 154 ? 0.811 -25.891 -25.125 1 98.12 154 LEU B N 1
ATOM 3352 C CA . LEU B 1 154 ? 1.214 -24.703 -24.375 1 98.12 154 LEU B CA 1
ATOM 3353 C C . LEU B 1 154 ? 2.234 -23.891 -25.172 1 98.12 154 LEU B C 1
ATOM 3355 O O . LEU B 1 154 ? 3.109 -24.453 -25.828 1 98.12 154 LEU B O 1
ATOM 3359 N N . SER B 1 155 ? 2.127 -22.562 -25.078 1 97.94 155 SER B N 1
ATOM 3360 C CA . SER B 1 155 ? 3.166 -21.703 -25.609 1 97.94 155 SER B CA 1
ATOM 3361 C C . SER B 1 155 ? 4.473 -21.859 -24.844 1 97.94 155 SER B C 1
ATOM 3363 O O . SER B 1 155 ? 4.469 -22 -23.625 1 97.94 155 SER B O 1
ATOM 3365 N N . GLY B 1 156 ? 5.602 -21.781 -25.547 1 97.44 156 GLY B N 1
ATOM 3366 C CA . GLY B 1 156 ? 6.918 -21.781 -24.922 1 97.44 156 GLY B CA 1
ATOM 3367 C C . GLY B 1 156 ? 7.441 -20.391 -24.625 1 97.44 156 GLY B C 1
ATOM 3368 O O . GLY B 1 156 ? 8.516 -20.234 -24.047 1 97.44 156 GLY B O 1
ATOM 3369 N N . ASP B 1 157 ? 6.727 -19.328 -25.062 1 98.31 157 ASP B N 1
ATOM 3370 C CA . ASP B 1 157 ? 7.098 -17.938 -24.828 1 98.31 157 ASP B CA 1
ATOM 3371 C C . ASP B 1 157 ? 6.973 -17.578 -23.344 1 98.31 157 ASP B C 1
ATOM 3373 O O . ASP B 1 157 ? 5.883 -17.672 -22.766 1 98.31 157 ASP B O 1
ATOM 3377 N N . PRO B 1 158 ? 8.117 -17.203 -22.688 1 98.56 158 PRO B N 1
ATOM 3378 C CA . PRO B 1 158 ? 8.031 -16.875 -21.266 1 98.56 158 PRO B CA 1
ATOM 3379 C C . PRO B 1 158 ? 6.98 -15.797 -20.969 1 98.56 158 PRO B C 1
ATOM 3381 O O . PRO B 1 158 ? 6.395 -15.773 -19.891 1 98.56 158 PRO B O 1
ATOM 3384 N N . ARG B 1 159 ? 6.715 -14.953 -22 1 98.25 159 ARG B N 1
ATOM 3385 C CA . ARG B 1 159 ? 5.734 -13.883 -21.812 1 98.25 159 ARG B CA 1
ATOM 3386 C C . ARG B 1 159 ? 4.316 -14.445 -21.781 1 98.25 159 ARG B C 1
ATOM 3388 O O . ARG B 1 159 ? 3.371 -13.734 -21.438 1 98.25 159 ARG B O 1
ATOM 3395 N N . ARG B 1 160 ? 4.18 -15.641 -22 1 98.69 160 ARG B N 1
ATOM 3396 C CA . ARG B 1 160 ? 2.875 -16.297 -22.031 1 98.69 160 ARG B CA 1
ATOM 3397 C C . ARG B 1 160 ? 2.768 -17.344 -20.922 1 98.69 160 ARG B C 1
ATOM 3399 O O . ARG B 1 160 ? 1.861 -18.172 -20.938 1 98.69 160 ARG B O 1
ATOM 3406 N N . ARG B 1 161 ? 3.689 -17.328 -19.953 1 98.81 161 ARG B N 1
ATOM 3407 C CA . ARG B 1 161 ? 3.666 -18.203 -18.781 1 98.81 161 ARG B CA 1
ATOM 3408 C C . ARG B 1 161 ? 3.799 -17.406 -17.5 1 98.81 161 ARG B C 1
ATOM 3410 O O . ARG B 1 161 ? 4.695 -16.562 -17.375 1 98.81 161 ARG B O 1
ATOM 3417 N N . GLY B 1 162 ? 2.855 -17.609 -16.609 1 98.88 162 GLY B N 1
ATOM 3418 C CA . GLY B 1 162 ? 2.867 -16.906 -15.336 1 98.88 162 GLY B CA 1
ATOM 3419 C C . GLY B 1 162 ? 2.816 -17.828 -14.133 1 98.88 162 GLY B C 1
ATOM 3420 O O . GLY B 1 162 ? 2.486 -19.016 -14.273 1 98.88 162 GLY B O 1
ATOM 3421 N N . LEU B 1 163 ? 3.236 -17.344 -13.016 1 98.94 163 LEU B N 1
ATOM 3422 C CA . LEU B 1 163 ? 3.182 -18.016 -11.727 1 98.94 163 LEU B CA 1
ATOM 3423 C C . LEU B 1 163 ? 2.393 -17.188 -10.711 1 98.94 163 LEU B C 1
ATOM 3425 O O . LEU B 1 163 ? 2.488 -15.969 -10.695 1 98.94 163 LEU B O 1
ATOM 3429 N N . CYS B 1 164 ? 1.64 -17.875 -9.883 1 98.88 164 CYS B N 1
ATOM 3430 C CA . CYS B 1 164 ? 0.847 -17.234 -8.844 1 98.88 164 CYS B CA 1
ATOM 3431 C C . CYS B 1 164 ? 0.922 -18.016 -7.531 1 98.88 164 CYS B C 1
ATOM 3433 O O . CYS B 1 164 ? 0.901 -19.25 -7.539 1 98.88 164 CYS B O 1
ATOM 3435 N N . GLY B 1 165 ? 0.98 -17.297 -6.445 1 98.81 165 GLY B N 1
ATOM 3436 C CA .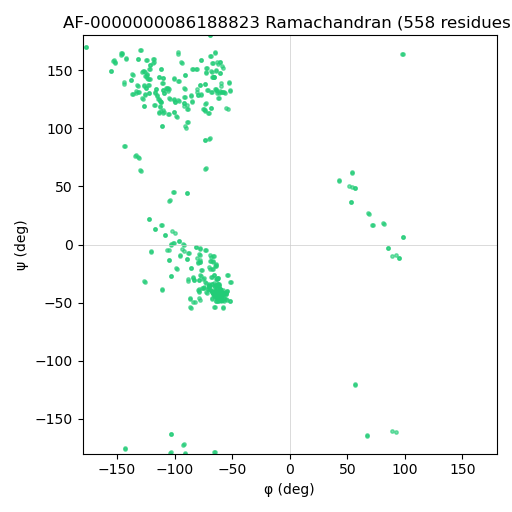 GLY B 1 165 ? 0.861 -17.938 -5.145 1 98.81 165 GLY B CA 1
ATOM 3437 C C . GLY B 1 165 ? 0.878 -16.953 -3.992 1 98.81 165 GLY B C 1
ATOM 3438 O O . GLY B 1 165 ? 1.111 -15.75 -4.195 1 98.81 165 GLY B O 1
ATOM 3439 N N . GLY B 1 166 ? 0.563 -17.469 -2.824 1 98.75 166 GLY B N 1
ATOM 3440 C CA . GLY B 1 166 ? 0.569 -16.672 -1.601 1 98.75 166 GLY B CA 1
ATOM 3441 C C . GLY B 1 166 ? 1.511 -17.219 -0.545 1 98.75 166 GLY B C 1
ATOM 3442 O O . GLY B 1 166 ? 1.805 -18.422 -0.529 1 98.75 166 GLY B O 1
ATOM 3443 N N . SER B 1 167 ? 1.954 -16.25 0.323 1 98.56 167 SER B N 1
ATOM 3444 C CA . SER B 1 167 ? 2.852 -16.672 1.399 1 98.56 167 SER B CA 1
ATOM 3445 C C . SER B 1 167 ? 4.094 -17.359 0.85 1 98.56 167 SER B C 1
ATOM 3447 O O . SER B 1 167 ? 4.789 -16.812 -0.007 1 98.56 167 SER B O 1
ATOM 3449 N N . SER B 1 168 ? 4.332 -18.641 1.253 1 98.75 168 SER B N 1
ATOM 3450 C CA . SER B 1 168 ? 5.434 -19.391 0.667 1 98.75 168 SER B CA 1
ATOM 3451 C C . SER B 1 168 ? 5.23 -19.609 -0.83 1 98.75 168 SER B C 1
ATOM 3453 O O . SER B 1 168 ? 6.191 -19.594 -1.602 1 98.75 168 SER B O 1
ATOM 3455 N N . GLY B 1 169 ? 3.988 -19.781 -1.241 1 98.81 169 GLY B N 1
ATOM 3456 C CA . GLY B 1 169 ? 3.691 -19.891 -2.66 1 98.81 169 GLY B CA 1
ATOM 3457 C C . GLY B 1 169 ? 4.027 -18.641 -3.449 1 98.81 169 GLY B C 1
ATOM 3458 O O . GLY B 1 169 ? 4.395 -18.719 -4.621 1 98.81 169 GLY B O 1
ATOM 3459 N N . GLY B 1 170 ? 3.758 -17.484 -2.795 1 98.88 170 GLY B N 1
ATOM 3460 C CA . GLY B 1 170 ? 4.172 -16.234 -3.412 1 98.88 170 GLY B CA 1
ATOM 3461 C C . GLY B 1 170 ? 5.676 -16.109 -3.57 1 98.88 170 GLY B C 1
ATOM 3462 O O . GLY B 1 170 ? 6.164 -15.734 -4.637 1 98.88 170 GLY B O 1
ATOM 3463 N N . ASN B 1 171 ? 6.391 -16.469 -2.488 1 98.81 171 ASN B N 1
ATOM 3464 C CA . ASN B 1 171 ? 7.852 -16.5 -2.541 1 98.81 171 ASN B CA 1
ATOM 3465 C C . ASN B 1 171 ? 8.359 -17.469 -3.604 1 98.81 171 ASN B C 1
ATOM 3467 O O . ASN B 1 171 ? 9.266 -17.141 -4.371 1 98.81 171 ASN B O 1
ATOM 3471 N N . GLY B 1 172 ? 7.793 -18.625 -3.607 1 98.88 172 GLY B N 1
ATOM 3472 C CA . GLY B 1 172 ? 8.164 -19.625 -4.59 1 98.88 172 GLY B CA 1
ATOM 3473 C C . GLY B 1 172 ? 7.926 -19.188 -6.02 1 98.88 172 GLY B C 1
ATOM 3474 O O . GLY B 1 172 ? 8.758 -19.422 -6.898 1 98.88 172 GLY B O 1
ATOM 3475 N N . SER B 1 173 ? 6.793 -18.547 -6.285 1 98.94 173 SER B N 1
ATOM 3476 C CA . SER B 1 173 ? 6.473 -18.016 -7.609 1 98.94 173 SER B CA 1
ATOM 3477 C C . SER B 1 173 ? 7.477 -16.953 -8.039 1 98.94 173 SER B C 1
ATOM 3479 O O . SER B 1 173 ? 7.984 -16.984 -9.164 1 98.94 173 SER B O 1
ATOM 3481 N N . PHE B 1 174 ? 7.75 -16 -7.145 1 98.94 174 PHE B N 1
ATOM 3482 C CA . PHE B 1 174 ? 8.711 -14.945 -7.426 1 98.94 174 PHE B CA 1
ATOM 3483 C C . PHE B 1 174 ? 10.086 -15.523 -7.719 1 98.94 174 PHE B C 1
ATOM 3485 O O . PHE B 1 174 ? 10.703 -15.203 -8.734 1 98.94 174 PHE B O 1
ATOM 3492 N N . THR B 1 175 ? 10.539 -16.422 -6.879 1 98.94 175 THR B N 1
ATOM 3493 C CA . THR B 1 175 ? 11.875 -17 -6.996 1 98.94 175 THR B CA 1
ATOM 3494 C C . THR B 1 175 ? 11.984 -17.859 -8.258 1 98.94 175 THR B C 1
ATOM 3496 O O . THR B 1 175 ? 12.992 -17.812 -8.961 1 98.94 175 THR B O 1
ATOM 3499 N N . ALA B 1 176 ? 10.953 -18.609 -8.523 1 98.94 176 ALA B N 1
ATOM 3500 C CA . ALA B 1 176 ? 10.969 -19.453 -9.711 1 98.94 176 ALA B CA 1
ATOM 3501 C C . ALA B 1 176 ? 11.109 -18.609 -10.977 1 98.94 176 ALA B C 1
ATOM 3503 O O . ALA B 1 176 ? 11.938 -18.906 -11.844 1 98.94 176 ALA B O 1
ATOM 3504 N N . ALA B 1 177 ? 10.328 -17.562 -11.078 1 98.88 177 ALA B N 1
ATOM 3505 C CA . ALA B 1 177 ? 10.422 -16.688 -12.242 1 98.88 177 ALA B CA 1
ATOM 3506 C C . ALA B 1 177 ? 11.781 -15.992 -12.305 1 98.88 177 ALA B C 1
ATOM 3508 O O . ALA B 1 177 ? 12.352 -15.828 -13.383 1 98.88 177 ALA B O 1
ATOM 3509 N N . TRP B 1 178 ? 12.273 -15.57 -11.164 1 98.88 178 TRP B N 1
ATOM 3510 C CA . TRP B 1 178 ? 13.57 -14.914 -11.07 1 98.88 178 TRP B CA 1
ATOM 3511 C C . TRP B 1 178 ? 14.688 -15.836 -11.562 1 98.88 178 TRP B C 1
ATOM 3513 O O . TRP B 1 178 ? 15.586 -15.398 -12.289 1 98.88 178 TRP B O 1
ATOM 3523 N N . GLN B 1 179 ? 14.562 -17.125 -11.234 1 98.69 179 GLN B N 1
ATOM 3524 C CA . GLN B 1 179 ? 15.609 -18.094 -11.539 1 98.69 179 GLN B CA 1
ATOM 3525 C C . GLN B 1 179 ? 15.5 -18.594 -12.977 1 98.69 179 GLN B C 1
ATOM 3527 O O . GLN B 1 179 ? 16.5 -18.953 -13.594 1 98.69 179 GLN B O 1
ATOM 3532 N N . ARG B 1 180 ? 14.32 -18.641 -13.477 1 98.69 180 ARG B N 1
ATOM 3533 C CA . ARG B 1 180 ? 14.094 -19.141 -14.828 1 98.69 180 ARG B CA 1
ATOM 3534 C C . ARG B 1 180 ? 13.25 -18.156 -15.641 1 98.69 180 ARG B C 1
ATOM 3536 O O . ARG B 1 180 ? 12.156 -18.5 -16.094 1 98.69 180 ARG B O 1
ATOM 3543 N N . PRO B 1 181 ? 13.859 -16.953 -15.836 1 98.62 181 PRO B N 1
ATOM 3544 C CA . PRO B 1 181 ? 13.117 -15.984 -16.641 1 98.62 181 PRO B CA 1
ATOM 3545 C C . PRO B 1 181 ? 12.953 -16.422 -18.094 1 98.62 181 PRO B C 1
ATOM 3547 O O . PRO B 1 181 ? 12.172 -15.828 -18.844 1 98.62 181 PRO B O 1
ATOM 3550 N N . ASP B 1 182 ? 13.609 -17.438 -18.484 1 98.56 182 ASP B N 1
ATOM 3551 C CA . ASP B 1 182 ? 13.469 -18.016 -19.812 1 98.56 182 ASP B CA 1
ATOM 3552 C C . ASP B 1 182 ? 12.203 -18.859 -19.906 1 98.56 182 ASP B C 1
ATOM 3554 O O . ASP B 1 182 ? 11.766 -19.219 -21 1 98.56 182 ASP B O 1
ATOM 3558 N N . ALA B 1 183 ? 11.641 -19.188 -18.781 1 98.75 183 ALA B N 1
ATOM 3559 C CA . ALA B 1 183 ? 10.461 -20.047 -18.781 1 98.75 183 ALA B CA 1
ATOM 3560 C C . ALA B 1 183 ? 9.219 -19.281 -18.359 1 98.75 183 ALA B C 1
ATOM 3562 O O . ALA B 1 183 ? 8.117 -19.562 -18.828 1 98.75 183 ALA B O 1
ATOM 3563 N N . PHE B 1 184 ? 9.414 -18.422 -17.406 1 98.88 184 PHE B N 1
ATOM 3564 C CA . PHE B 1 184 ? 8.289 -17.672 -16.859 1 98.88 184 PHE B CA 1
ATOM 3565 C C . PHE B 1 184 ? 8.547 -16.172 -16.938 1 98.88 184 PHE B C 1
ATOM 3567 O O . PHE B 1 184 ? 9.617 -15.695 -16.531 1 98.88 184 PHE B O 1
ATOM 3574 N N . GLY B 1 185 ? 7.551 -15.383 -17.391 1 98.81 185 GLY B N 1
ATOM 3575 C CA . GLY B 1 185 ? 7.746 -13.953 -17.531 1 98.81 185 GLY B CA 1
ATOM 3576 C C . GLY B 1 185 ? 6.789 -13.125 -16.703 1 98.81 185 GLY B C 1
ATOM 3577 O O . GLY B 1 185 ? 6.91 -11.906 -16.625 1 98.81 185 GLY B O 1
ATOM 3578 N N . ARG B 1 186 ? 5.793 -13.781 -16.031 1 98.88 186 ARG B N 1
ATOM 3579 C CA . ARG B 1 186 ? 4.773 -13.07 -15.266 1 98.88 186 ARG B CA 1
ATOM 3580 C C . ARG B 1 186 ? 4.598 -13.688 -13.883 1 98.88 186 ARG B C 1
ATOM 3582 O O . ARG B 1 186 ? 4.633 -14.906 -13.727 1 98.88 186 ARG B O 1
ATOM 3589 N N . VAL B 1 187 ? 4.488 -12.82 -12.859 1 98.88 187 VAL B N 1
ATOM 3590 C CA . VAL B 1 187 ? 4.383 -13.312 -11.492 1 98.88 187 VAL B CA 1
ATOM 3591 C C . VAL B 1 187 ? 3.309 -12.531 -10.742 1 98.88 187 VAL B C 1
ATOM 3593 O O . VAL B 1 187 ? 3.262 -11.305 -10.812 1 98.88 187 VAL B O 1
ATOM 3596 N N . LEU B 1 188 ? 2.461 -13.211 -10.148 1 98.94 188 LEU B N 1
ATOM 3597 C CA . LEU B 1 188 ? 1.54 -12.703 -9.133 1 98.94 188 LEU B CA 1
ATOM 3598 C C . LEU B 1 188 ? 1.884 -13.266 -7.758 1 98.94 188 LEU B C 1
ATOM 3600 O O . LEU B 1 188 ? 1.557 -14.414 -7.449 1 98.94 188 LEU B O 1
ATOM 3604 N N . ALA B 1 189 ? 2.531 -12.484 -6.91 1 98.94 189 ALA B N 1
ATOM 3605 C CA . ALA B 1 189 ? 3.014 -12.914 -5.602 1 98.94 189 ALA B CA 1
ATOM 3606 C C . ALA B 1 189 ? 2.254 -12.211 -4.48 1 98.94 189 ALA B C 1
ATOM 3608 O O . ALA B 1 189 ? 2.33 -10.992 -4.344 1 98.94 189 ALA B O 1
ATOM 3609 N N . LEU B 1 190 ? 1.564 -12.984 -3.646 1 98.81 190 LEU B N 1
ATOM 3610 C CA . LEU B 1 190 ? 0.656 -12.461 -2.629 1 98.81 190 LEU B CA 1
ATOM 3611 C C . LEU B 1 190 ? 1.188 -12.742 -1.229 1 98.81 190 LEU B C 1
ATOM 3613 O O . LEU B 1 190 ? 1.428 -13.898 -0.872 1 98.81 190 LEU B O 1
ATOM 3617 N N . VAL B 1 191 ? 1.354 -11.672 -0.412 1 98.69 191 VAL B N 1
ATOM 3618 C CA . VAL B 1 191 ? 1.861 -11.758 0.953 1 98.69 191 VAL B CA 1
ATOM 3619 C C . VAL B 1 191 ? 3.047 -12.719 1.004 1 98.69 191 VAL B C 1
ATOM 3621 O O . VAL B 1 191 ? 3.074 -13.641 1.824 1 98.69 191 VAL B O 1
ATOM 3624 N N . SER B 1 192 ? 4.039 -12.477 0.194 1 98.88 192 SER B N 1
ATOM 3625 C CA . SER B 1 192 ? 5.148 -13.398 -0.035 1 98.88 192 SER B CA 1
ATOM 3626 C C . SER B 1 192 ? 6 -13.562 1.219 1 98.88 192 SER B C 1
ATOM 3628 O O . SER B 1 192 ? 6.25 -12.586 1.937 1 98.88 192 SER B O 1
ATOM 3630 N N . SER B 1 193 ? 6.504 -14.75 1.444 1 98.75 193 SER B N 1
ATOM 3631 C CA . SER B 1 193 ? 7.262 -15.109 2.641 1 98.75 193 SER B CA 1
ATOM 3632 C C . SER B 1 193 ? 8.75 -14.836 2.451 1 98.75 193 SER B C 1
ATOM 3634 O O . SER B 1 193 ? 9.586 -15.656 2.838 1 98.75 193 SER B O 1
ATOM 3636 N N . PHE B 1 194 ? 9.102 -13.742 1.92 1 98.81 194 PHE B N 1
ATOM 3637 C CA . PHE B 1 194 ? 10.508 -13.406 1.758 1 98.81 194 PHE B CA 1
ATOM 3638 C C . PHE B 1 194 ? 11.258 -13.555 3.078 1 98.81 194 PHE B C 1
ATOM 3640 O O . PHE B 1 194 ? 12.422 -13.953 3.096 1 98.81 194 PHE B O 1
ATOM 3647 N N . ALA B 1 195 ? 10.602 -13.305 4.188 1 98.38 195 ALA B N 1
ATOM 3648 C CA . ALA B 1 195 ? 11.18 -13.328 5.527 1 98.38 195 ALA B CA 1
ATOM 3649 C C . ALA B 1 195 ? 11.594 -14.75 5.918 1 98.38 195 ALA B C 1
ATOM 3651 O O . ALA B 1 195 ? 12.391 -14.938 6.84 1 98.38 195 ALA B O 1
ATOM 3652 N N . GLN B 1 196 ? 11.117 -15.727 5.18 1 97.62 196 GLN B N 1
ATOM 3653 C CA . GLN B 1 196 ? 11.344 -17.109 5.57 1 97.62 196 GLN B CA 1
ATOM 3654 C C . GLN B 1 196 ? 12.438 -17.75 4.723 1 97.62 196 GLN B C 1
ATOM 3656 O O . GLN B 1 196 ? 12.812 -18.906 4.953 1 97.62 196 GLN B O 1
ATOM 3661 N N . MET B 1 197 ? 12.977 -17.031 3.854 1 98.31 197 MET B N 1
ATOM 3662 C CA . MET B 1 197 ? 13.984 -17.609 2.971 1 98.31 197 MET B CA 1
ATOM 3663 C C . MET B 1 197 ? 15.25 -17.953 3.748 1 98.31 197 MET B C 1
ATOM 3665 O O . MET B 1 197 ? 15.781 -17.125 4.492 1 98.31 197 MET B O 1
ATOM 3669 N N . PRO B 1 198 ? 15.727 -19.219 3.525 1 97 198 PRO B N 1
ATOM 3670 C CA . PRO B 1 198 ? 17 -19.547 4.164 1 97 198 PRO B CA 1
ATOM 3671 C C . PRO B 1 198 ? 18.141 -18.609 3.748 1 97 198 PRO B C 1
ATOM 3673 O O . PRO B 1 198 ? 18.297 -18.328 2.561 1 97 198 PRO B O 1
ATOM 3676 N N . GLY B 1 199 ? 18.844 -18.125 4.684 1 96.25 199 GLY B N 1
ATOM 3677 C CA . GLY B 1 199 ? 19.938 -17.203 4.398 1 96.25 199 GLY B CA 1
ATOM 3678 C C . GLY B 1 199 ? 19.484 -15.766 4.273 1 96.25 199 GLY B C 1
ATOM 3679 O O . GLY B 1 199 ? 20.297 -14.867 4.109 1 96.25 199 GLY B O 1
ATOM 3680 N N . GLY B 1 200 ? 18.188 -15.492 4.371 1 97.75 200 GLY B N 1
ATOM 3681 C CA . GLY B 1 200 ? 17.656 -14.141 4.297 1 97.75 200 GLY B CA 1
ATOM 3682 C C . GLY B 1 200 ? 17.125 -13.781 2.92 1 97.75 200 GLY B C 1
ATOM 3683 O O . GLY B 1 200 ? 17.375 -14.5 1.948 1 97.75 200 GLY B O 1
ATOM 3684 N N . ASN B 1 201 ? 16.359 -12.742 2.822 1 98.5 201 ASN B N 1
ATOM 3685 C CA . ASN B 1 201 ? 15.797 -12.203 1.589 1 98.5 201 ASN B CA 1
ATOM 3686 C C . ASN B 1 201 ? 16.875 -11.539 0.725 1 98.5 201 ASN B C 1
ATOM 3688 O O . ASN B 1 201 ? 17.375 -10.477 1.069 1 98.5 201 ASN B O 1
ATOM 3692 N N . PRO B 1 202 ? 17.188 -12.07 -0.408 1 98.56 202 PRO B N 1
ATOM 3693 C CA . PRO B 1 202 ? 18.312 -11.531 -1.186 1 98.56 202 PRO B CA 1
ATOM 3694 C C . PRO B 1 202 ? 17.891 -10.414 -2.139 1 98.56 202 PRO B C 1
ATOM 3696 O O . PRO B 1 202 ? 18.734 -9.719 -2.699 1 98.56 202 PRO B O 1
ATOM 3699 N N . TYR B 1 203 ? 16.656 -10.219 -2.367 1 98.75 203 TYR B N 1
ATOM 3700 C CA . TYR B 1 203 ? 16.156 -9.531 -3.553 1 98.75 203 TYR B CA 1
ATOM 3701 C C . TYR B 1 203 ? 16.438 -8.039 -3.479 1 98.75 203 TYR B C 1
ATOM 3703 O O . TYR B 1 203 ? 16.844 -7.426 -4.473 1 98.75 203 TYR B O 1
ATOM 3711 N N . PRO B 1 204 ? 16.25 -7.422 -2.297 1 98.56 204 PRO B N 1
ATOM 3712 C CA . PRO B 1 204 ? 16.609 -6.004 -2.273 1 98.56 204 PRO B CA 1
ATOM 3713 C C . PRO B 1 204 ? 18.062 -5.762 -2.666 1 98.56 204 PRO B C 1
ATOM 3715 O O . PRO B 1 204 ? 18.359 -4.84 -3.43 1 98.56 204 PRO B O 1
ATOM 3718 N N . ARG B 1 205 ? 18.922 -6.574 -2.176 1 98.06 205 ARG B N 1
ATOM 3719 C CA . ARG B 1 205 ? 20.344 -6.43 -2.484 1 98.06 205 ARG B CA 1
ATOM 3720 C C . ARG B 1 205 ? 20.609 -6.723 -3.955 1 98.06 205 ARG B C 1
ATOM 3722 O O . ARG B 1 205 ? 21.359 -5.992 -4.613 1 98.06 205 ARG B O 1
ATOM 3729 N N . LEU B 1 206 ? 20.062 -7.809 -4.512 1 98.5 206 LEU B N 1
ATOM 3730 C CA . LEU B 1 206 ? 20.281 -8.188 -5.902 1 98.5 206 LEU B CA 1
ATOM 3731 C C . LEU B 1 206 ? 19.812 -7.094 -6.848 1 98.5 206 LEU B C 1
ATOM 3733 O O . LEU B 1 206 ? 20.5 -6.758 -7.812 1 98.5 206 LEU B O 1
ATOM 3737 N N . LEU B 1 207 ? 18.672 -6.574 -6.562 1 98.44 207 LEU B N 1
ATOM 3738 C CA . LEU B 1 207 ? 18.109 -5.52 -7.398 1 98.44 207 LEU B CA 1
ATOM 3739 C C . LEU B 1 207 ? 18.953 -4.242 -7.297 1 98.44 207 LEU B C 1
ATOM 3741 O O . LEU B 1 207 ? 19.172 -3.568 -8.305 1 98.44 207 LEU B O 1
ATOM 3745 N N . ALA B 1 208 ? 19.375 -3.9 -6.121 1 97.06 208 ALA B N 1
ATOM 3746 C CA . ALA B 1 208 ? 20.203 -2.725 -5.918 1 97.06 208 ALA B CA 1
ATOM 3747 C C . ALA B 1 208 ? 21.531 -2.863 -6.656 1 97.06 208 ALA B C 1
ATOM 3749 O O . ALA B 1 208 ? 22.109 -1.869 -7.105 1 97.06 208 ALA B O 1
ATOM 3750 N N . ALA B 1 209 ? 21.984 -4.062 -6.836 1 97.62 209 ALA B N 1
ATOM 3751 C CA . ALA B 1 209 ? 23.25 -4.344 -7.5 1 97.62 209 ALA B CA 1
ATOM 3752 C C . ALA B 1 209 ? 23.094 -4.309 -9.016 1 97.62 209 ALA B C 1
ATOM 3754 O O . ALA B 1 209 ? 24.078 -4.484 -9.75 1 97.62 209 ALA B O 1
ATOM 3755 N N . GLY B 1 210 ? 21.922 -4.09 -9.445 1 96.19 210 GLY B N 1
ATOM 3756 C CA . GLY B 1 210 ? 21.719 -3.906 -10.875 1 96.19 210 GLY B CA 1
ATOM 3757 C C . GLY B 1 210 ? 21.234 -5.164 -11.57 1 96.19 210 GLY B C 1
ATOM 3758 O O . GLY B 1 210 ? 21.109 -5.188 -12.797 1 96.19 210 GLY B O 1
ATOM 3759 N N . GLU B 1 211 ? 20.922 -6.223 -10.797 1 96.06 211 GLU B N 1
ATOM 3760 C CA . GLU B 1 211 ? 20.344 -7.414 -11.406 1 96.06 211 GLU B CA 1
ATOM 3761 C C . GLU B 1 211 ? 18.906 -7.168 -11.852 1 96.06 211 GLU B C 1
ATOM 3763 O O . GLU B 1 211 ? 18.125 -6.582 -11.102 1 96.06 211 GLU B O 1
ATOM 3768 N N . ARG B 1 212 ? 18.609 -7.57 -13.07 1 96 212 ARG B N 1
ATOM 3769 C CA . ARG B 1 212 ? 17.266 -7.406 -13.617 1 96 212 ARG B CA 1
ATOM 3770 C C . ARG B 1 212 ? 16.828 -8.656 -14.367 1 96 212 ARG B C 1
ATOM 3772 O O . ARG B 1 212 ? 17.656 -9.406 -14.883 1 96 212 ARG B O 1
ATOM 3779 N N . ARG B 1 213 ? 15.578 -8.93 -14.32 1 98.12 213 ARG B N 1
ATOM 3780 C CA . ARG B 1 213 ? 14.914 -9.969 -15.094 1 98.12 213 ARG B CA 1
ATOM 3781 C C . ARG B 1 213 ? 13.766 -9.391 -15.922 1 98.12 213 ARG B C 1
ATOM 3783 O O . ARG B 1 213 ? 13.117 -8.43 -15.508 1 98.12 213 ARG B O 1
ATOM 3790 N N . PRO B 1 214 ? 13.555 -9.93 -17.172 1 98.31 214 PRO B N 1
ATOM 3791 C CA . PRO B 1 214 ? 12.422 -9.477 -18 1 98.31 214 PRO B CA 1
ATOM 3792 C C . PRO B 1 214 ? 11.078 -9.992 -17.5 1 98.31 214 PRO B C 1
ATOM 3794 O O . PRO B 1 214 ? 10.391 -10.727 -18.203 1 98.31 214 PRO B O 1
ATOM 3797 N N . LEU B 1 215 ? 10.719 -9.547 -16.328 1 98.81 215 LEU B N 1
ATOM 3798 C CA . LEU B 1 215 ? 9.516 -10.016 -15.656 1 98.81 215 LEU B CA 1
ATOM 3799 C C . LEU B 1 215 ? 8.484 -8.898 -15.531 1 98.81 215 LEU B C 1
ATOM 3801 O O . LEU B 1 215 ? 8.844 -7.723 -15.453 1 98.81 215 LEU B O 1
ATOM 3805 N N . ARG B 1 216 ? 7.234 -9.227 -15.648 1 98.88 216 ARG B N 1
ATOM 3806 C CA . ARG B 1 216 ? 6.133 -8.406 -15.148 1 98.88 216 ARG B CA 1
ATOM 3807 C C . ARG B 1 216 ? 5.621 -8.938 -13.812 1 98.88 216 ARG B C 1
ATOM 3809 O O . ARG B 1 216 ? 5.191 -10.094 -13.719 1 98.88 216 ARG B O 1
ATOM 3816 N N . ILE B 1 217 ? 5.633 -8.094 -12.75 1 98.94 217 ILE B N 1
ATOM 3817 C CA . ILE B 1 217 ? 5.469 -8.586 -11.383 1 98.94 217 ILE B CA 1
ATOM 3818 C C . ILE B 1 217 ? 4.328 -7.836 -10.695 1 98.94 217 ILE B C 1
ATOM 3820 O O . ILE B 1 217 ? 4.352 -6.609 -10.609 1 98.94 217 ILE B O 1
ATOM 3824 N N . PHE B 1 218 ? 3.318 -8.523 -10.281 1 98.94 218 PHE B N 1
ATOM 3825 C CA . PHE B 1 218 ? 2.312 -8.008 -9.359 1 98.94 218 PHE B CA 1
ATOM 3826 C C . PHE B 1 218 ? 2.568 -8.516 -7.945 1 98.94 218 PHE B C 1
ATOM 3828 O O . PHE B 1 218 ? 2.48 -9.719 -7.688 1 98.94 218 PHE B O 1
ATOM 3835 N N . LEU B 1 219 ? 2.904 -7.613 -7.023 1 98.88 219 LEU B N 1
ATOM 3836 C CA . LEU B 1 219 ? 3.168 -7.918 -5.621 1 98.88 219 LEU B CA 1
ATOM 3837 C C . LEU B 1 219 ? 2.064 -7.363 -4.727 1 98.88 219 LEU B C 1
ATOM 3839 O O . LEU B 1 219 ? 1.609 -6.234 -4.926 1 98.88 219 LEU B O 1
ATOM 3843 N N . GLN B 1 220 ? 1.603 -8.164 -3.838 1 98.88 220 GLN B N 1
ATOM 3844 C CA . GLN B 1 220 ? 0.642 -7.719 -2.834 1 98.88 220 GLN B CA 1
ATOM 3845 C C . GLN B 1 220 ? 1.123 -8.055 -1.425 1 98.88 220 GLN B C 1
ATOM 3847 O O . GLN B 1 220 ? 1.657 -9.141 -1.185 1 98.88 220 GLN B O 1
ATOM 3852 N N . ALA B 1 221 ? 0.986 -7.121 -0.468 1 98.81 221 ALA B N 1
ATOM 3853 C CA . ALA B 1 221 ? 1.314 -7.297 0.944 1 98.81 221 ALA B CA 1
ATOM 3854 C C . ALA B 1 221 ? 0.157 -6.859 1.836 1 98.81 221 ALA B C 1
ATOM 3856 O O . ALA B 1 221 ? -0.835 -6.309 1.35 1 98.81 221 ALA B O 1
ATOM 3857 N N . SER B 1 222 ? 0.258 -7.219 3.096 1 98.5 222 SER B N 1
ATOM 3858 C CA . SER B 1 222 ? -0.721 -6.832 4.105 1 98.5 222 SER B CA 1
ATOM 3859 C C . SER B 1 222 ? -0.06 -6.078 5.258 1 98.5 222 SER B C 1
ATOM 3861 O O . SER B 1 222 ? 0.989 -6.492 5.754 1 98.5 222 SER B O 1
ATOM 3863 N N . HIS B 1 223 ? -0.66 -5.051 5.699 1 98.56 223 HIS B N 1
ATOM 3864 C CA . HIS B 1 223 ? -0.073 -4.141 6.676 1 98.56 223 HIS B CA 1
ATOM 3865 C C . HIS B 1 223 ? 0.215 -4.855 7.992 1 98.56 223 HIS B C 1
ATOM 3867 O O . HIS B 1 223 ? 1.248 -4.613 8.625 1 98.56 223 HIS B O 1
ATOM 3873 N N . ARG B 1 224 ? -0.69 -5.68 8.438 1 98.25 224 ARG B N 1
ATOM 3874 C CA . ARG B 1 224 ? -0.537 -6.363 9.719 1 98.25 224 ARG B CA 1
ATOM 3875 C C . ARG B 1 224 ? -0.15 -7.824 9.516 1 98.25 224 ARG B C 1
ATOM 3877 O O . ARG B 1 224 ? -0.655 -8.711 10.211 1 98.25 224 ARG B O 1
ATOM 3884 N N . ASP B 1 225 ? 0.663 -8.047 8.555 1 98.44 225 ASP B N 1
ATOM 3885 C CA . ASP B 1 225 ? 1.178 -9.391 8.297 1 98.44 225 ASP B CA 1
ATOM 3886 C C . ASP B 1 225 ? 2.053 -9.875 9.453 1 98.44 225 ASP B C 1
ATOM 3888 O O . ASP B 1 225 ? 2.207 -9.172 10.461 1 98.44 225 ASP B O 1
ATOM 3892 N N . LEU B 1 226 ? 2.629 -11.062 9.383 1 98.56 226 LEU B N 1
ATOM 3893 C CA . LEU B 1 226 ? 3.398 -11.695 10.453 1 98.56 226 LEU B CA 1
ATOM 3894 C C . LEU B 1 226 ? 4.629 -10.867 10.805 1 98.56 226 LEU B C 1
ATOM 3896 O O . LEU B 1 226 ? 5.391 -10.469 9.914 1 98.56 226 LEU B O 1
ATOM 3900 N N . GLY B 1 227 ? 4.754 -10.539 12.109 1 98.44 227 GLY B N 1
ATOM 3901 C CA . GLY B 1 227 ? 5.906 -9.805 12.594 1 98.44 227 GLY B CA 1
ATOM 3902 C C . GLY B 1 227 ? 5.953 -8.367 12.094 1 98.44 227 GLY B C 1
ATOM 3903 O O . GLY B 1 227 ? 7.023 -7.77 12.008 1 98.44 227 GLY B O 1
ATOM 3904 N N . TRP B 1 228 ? 4.824 -7.758 11.773 1 98 228 TRP B N 1
ATOM 3905 C CA . TRP B 1 228 ? 4.746 -6.473 11.086 1 98 228 TRP B CA 1
ATOM 3906 C C . TRP B 1 228 ? 5.348 -5.363 11.938 1 98 228 TRP B C 1
ATOM 3908 O O . TRP B 1 228 ? 5.66 -4.281 11.43 1 98 228 TRP B O 1
ATOM 3918 N N . ASN B 1 229 ? 5.527 -5.59 13.234 1 97.75 229 ASN B N 1
ATOM 3919 C CA . ASN B 1 229 ? 6.059 -4.574 14.133 1 97.75 229 ASN B CA 1
ATOM 3920 C C . ASN B 1 229 ? 7.32 -5.059 14.844 1 97.75 229 ASN B C 1
ATOM 3922 O O . ASN B 1 229 ? 7.668 -4.555 15.914 1 97.75 229 ASN B O 1
ATOM 3926 N N . GLU B 1 230 ? 7.996 -6.043 14.289 1 98.25 230 GLU B N 1
ATOM 3927 C CA . GLU B 1 230 ? 9.211 -6.625 14.844 1 98.25 230 GLU B CA 1
ATOM 3928 C C . GLU B 1 230 ? 10.43 -6.305 13.977 1 98.25 230 GLU B C 1
ATOM 3930 O O . GLU B 1 230 ? 10.305 -6.141 12.766 1 98.25 230 GLU B O 1
ATOM 3935 N N . PRO B 1 231 ? 11.586 -6.23 14.547 1 98 231 PRO B N 1
ATOM 3936 C CA . PRO B 1 231 ? 12.789 -5.898 13.781 1 98 231 PRO B CA 1
ATOM 3937 C C . PRO B 1 231 ? 13.172 -6.992 12.789 1 98 231 PRO B C 1
ATOM 3939 O O . PRO B 1 231 ? 13.727 -6.699 11.727 1 98 231 PRO B O 1
ATOM 3942 N N . GLU B 1 232 ? 12.922 -8.25 13.164 1 97.44 232 GLU B N 1
ATOM 3943 C CA . GLU B 1 232 ? 13.273 -9.406 12.352 1 97.44 232 GLU B CA 1
ATOM 3944 C C . GLU B 1 232 ? 12.031 -10.195 11.945 1 97.44 232 GLU B C 1
ATOM 3946 O O . GLU B 1 232 ? 10.961 -10.023 12.539 1 97.44 232 GLU B O 1
ATOM 3951 N N . ASP B 1 233 ? 12.195 -10.992 10.875 1 98 233 ASP B N 1
ATOM 3952 C CA . ASP B 1 233 ? 11.102 -11.828 10.383 1 98 233 ASP B CA 1
ATOM 3953 C C . ASP B 1 233 ? 9.844 -10.992 10.141 1 98 233 ASP B C 1
ATOM 3955 O O . ASP B 1 233 ? 8.75 -11.391 10.547 1 98 233 ASP B O 1
ATOM 3959 N N . ASN B 1 234 ? 10.047 -9.758 9.656 1 98.75 234 ASN B N 1
ATOM 3960 C CA . ASN B 1 234 ? 8.977 -8.805 9.391 1 98.75 234 ASN B CA 1
ATOM 3961 C C . ASN B 1 234 ? 8.438 -8.945 7.973 1 98.75 234 ASN B C 1
ATOM 3963 O O . ASN B 1 234 ? 9.031 -8.438 7.023 1 98.75 234 ASN B O 1
ATOM 3967 N N . TRP B 1 235 ? 7.281 -9.516 7.828 1 98.81 235 TRP B N 1
ATOM 3968 C CA . TRP B 1 235 ? 6.734 -9.859 6.52 1 98.81 235 TRP B CA 1
ATOM 3969 C C . TRP B 1 235 ? 6.277 -8.609 5.777 1 98.81 235 TRP B C 1
ATOM 3971 O O . TRP B 1 235 ? 6.367 -8.539 4.547 1 98.81 235 TRP B O 1
ATOM 3981 N N . LEU B 1 236 ? 5.793 -7.594 6.516 1 98.88 236 LEU B N 1
ATOM 3982 C CA . LEU B 1 236 ? 5.457 -6.32 5.891 1 98.88 236 LEU B CA 1
ATOM 3983 C C . LEU B 1 236 ? 6.703 -5.637 5.34 1 98.88 236 LEU B C 1
ATOM 3985 O O . LEU B 1 236 ? 6.773 -5.332 4.148 1 98.88 236 LEU B O 1
ATOM 3989 N N . ALA B 1 237 ? 7.699 -5.465 6.172 1 98.94 237 ALA B N 1
ATOM 3990 C CA . ALA B 1 237 ? 8.898 -4.723 5.793 1 98.94 237 ALA B CA 1
ATOM 3991 C C . ALA B 1 237 ? 9.617 -5.398 4.625 1 98.94 237 ALA B C 1
ATOM 3993 O O . ALA B 1 237 ? 10.102 -4.727 3.711 1 98.94 237 ALA B O 1
ATOM 3994 N N . GLU B 1 238 ? 9.695 -6.695 4.641 1 98.88 238 GLU B N 1
ATOM 3995 C CA . GLU B 1 238 ? 10.414 -7.406 3.584 1 98.88 238 GLU B CA 1
ATOM 3996 C C . GLU B 1 238 ? 9.719 -7.227 2.234 1 98.88 238 GLU B C 1
ATOM 3998 O O . GLU B 1 238 ? 10.383 -7.09 1.205 1 98.88 238 GLU B O 1
ATOM 4003 N N . ASN B 1 239 ? 8.445 -7.285 2.201 1 98.94 239 ASN B N 1
ATOM 4004 C CA . ASN B 1 239 ? 7.734 -7.031 0.953 1 98.94 239 ASN B CA 1
ATOM 4005 C C . ASN B 1 239 ? 7.867 -5.578 0.514 1 98.94 239 ASN B C 1
ATOM 4007 O O . ASN B 1 239 ? 8.031 -5.293 -0.675 1 98.94 239 ASN B O 1
ATOM 4011 N N . LEU B 1 240 ? 7.797 -4.605 1.463 1 98.94 240 LEU B N 1
ATOM 4012 C CA . LEU B 1 240 ? 7.996 -3.193 1.151 1 98.94 240 LEU B CA 1
ATOM 4013 C C . LEU B 1 240 ? 9.383 -2.959 0.554 1 98.94 240 LEU B C 1
ATOM 4015 O O . LEU B 1 240 ? 9.531 -2.191 -0.4 1 98.94 240 LEU B O 1
ATOM 4019 N N . GLU B 1 241 ? 10.359 -3.588 1.087 1 98.88 241 GLU B N 1
ATOM 4020 C CA . GLU B 1 241 ? 11.734 -3.406 0.635 1 98.88 241 GLU B CA 1
ATOM 4021 C C . GLU B 1 241 ? 11.938 -3.99 -0.76 1 98.88 241 GLU B C 1
ATOM 4023 O O . GLU B 1 241 ? 12.664 -3.42 -1.576 1 98.88 241 GLU B O 1
ATOM 4028 N N . VAL B 1 242 ? 11.305 -5.152 -1.024 1 98.94 242 VAL B N 1
ATOM 4029 C CA . VAL B 1 242 ? 11.359 -5.699 -2.375 1 98.94 242 VAL B CA 1
ATOM 4030 C C . VAL B 1 242 ? 10.664 -4.75 -3.35 1 98.94 242 VAL B C 1
ATOM 4032 O O . VAL B 1 242 ? 11.188 -4.473 -4.434 1 98.94 242 VAL B O 1
ATOM 4035 N N . ALA B 1 243 ? 9.547 -4.207 -2.975 1 98.94 243 ALA B N 1
ATOM 4036 C CA . ALA B 1 243 ? 8.812 -3.266 -3.822 1 98.94 243 ALA B CA 1
ATOM 4037 C C . ALA B 1 243 ? 9.648 -2.02 -4.105 1 98.94 243 ALA B C 1
ATOM 4039 O O . ALA B 1 243 ? 9.711 -1.55 -5.242 1 98.94 243 ALA B O 1
ATOM 4040 N N . ALA B 1 244 ? 10.289 -1.481 -3.074 1 98.94 244 ALA B N 1
ATOM 4041 C CA . ALA B 1 244 ? 11.133 -0.304 -3.25 1 98.94 244 ALA B CA 1
ATOM 4042 C C . ALA B 1 244 ? 12.281 -0.592 -4.219 1 98.94 244 ALA B C 1
ATOM 4044 O O . ALA B 1 244 ? 12.609 0.238 -5.07 1 98.94 244 ALA B O 1
ATOM 4045 N N . ALA B 1 245 ? 12.875 -1.767 -4.074 1 98.88 245 ALA B N 1
ATOM 4046 C CA . ALA B 1 245 ? 13.984 -2.143 -4.941 1 98.88 245 ALA B CA 1
ATOM 4047 C C . ALA B 1 245 ? 13.523 -2.328 -6.383 1 98.88 245 ALA B C 1
ATOM 4049 O O . ALA B 1 245 ? 14.219 -1.938 -7.32 1 98.88 245 ALA B O 1
ATOM 4050 N N . LEU B 1 246 ? 12.359 -2.945 -6.539 1 98.94 246 LEU B N 1
ATOM 4051 C CA . LEU B 1 246 ? 11.789 -3.078 -7.875 1 98.94 246 LEU B CA 1
ATOM 4052 C C . LEU B 1 246 ? 11.547 -1.708 -8.5 1 98.94 246 LEU B C 1
ATOM 4054 O O . LEU B 1 246 ? 11.852 -1.493 -9.672 1 98.94 246 LEU B O 1
ATOM 4058 N N . ALA B 1 247 ? 11.039 -0.794 -7.699 1 98.88 247 ALA B N 1
ATOM 4059 C CA . ALA B 1 247 ? 10.789 0.561 -8.188 1 98.88 247 ALA B CA 1
ATOM 4060 C C . ALA B 1 247 ? 12.078 1.215 -8.68 1 98.88 247 ALA B C 1
ATOM 4062 O O . ALA B 1 247 ? 12.125 1.737 -9.789 1 98.88 247 ALA B O 1
ATOM 4063 N N . ARG B 1 248 ? 13.102 1.153 -7.957 1 98.62 248 ARG B N 1
ATOM 4064 C CA . ARG B 1 248 ? 14.367 1.808 -8.281 1 98.62 248 ARG B CA 1
ATOM 4065 C C . ARG B 1 248 ? 15.016 1.163 -9.5 1 98.62 248 ARG B C 1
ATOM 4067 O O . ARG B 1 248 ? 15.742 1.825 -10.242 1 98.62 248 ARG B O 1
ATOM 4074 N N . SER B 1 249 ? 14.75 -0.121 -9.734 1 98.44 249 SER B N 1
ATOM 4075 C CA . SER B 1 249 ? 15.375 -0.846 -10.836 1 98.44 249 SER B CA 1
ATOM 4076 C C . SER B 1 249 ? 14.695 -0.542 -12.164 1 98.44 249 SER B C 1
ATOM 4078 O O . SER B 1 249 ? 15.219 -0.865 -13.227 1 98.44 249 SER B O 1
ATOM 4080 N N . GLY B 1 250 ? 13.477 0.052 -12.047 1 97.94 250 GLY B N 1
ATOM 4081 C CA . GLY B 1 250 ? 12.711 0.293 -13.258 1 97.94 250 GLY B CA 1
ATOM 4082 C C . GLY B 1 250 ? 11.945 -0.93 -13.742 1 97.94 250 GLY B C 1
ATOM 4083 O O . GLY B 1 250 ? 11.547 -1.003 -14.906 1 97.94 250 GLY B O 1
ATOM 4084 N N . ALA B 1 251 ? 11.758 -1.915 -12.875 1 98.19 251 ALA B N 1
ATOM 4085 C CA . ALA B 1 251 ? 11.023 -3.135 -13.211 1 98.19 251 ALA B CA 1
ATOM 4086 C C . ALA B 1 251 ? 9.586 -2.818 -13.609 1 98.19 251 ALA B C 1
ATOM 4088 O O . ALA B 1 251 ? 9.023 -1.803 -13.188 1 98.19 251 ALA B O 1
ATOM 4089 N N . ASP B 1 252 ? 8.992 -3.6 -14.516 1 98.25 252 ASP B N 1
ATOM 4090 C CA . ASP B 1 252 ? 7.559 -3.59 -14.789 1 98.25 252 ASP B CA 1
ATOM 4091 C C . ASP B 1 252 ? 6.781 -4.27 -13.664 1 98.25 252 ASP B C 1
ATOM 4093 O O . ASP B 1 252 ? 6.562 -5.484 -13.695 1 98.25 252 ASP B O 1
ATOM 4097 N N . PHE B 1 253 ? 6.387 -3.467 -12.664 1 98.62 253 PHE B N 1
ATOM 4098 C CA . PHE B 1 253 ? 5.77 -4.102 -11.5 1 98.62 253 PHE B CA 1
ATOM 4099 C C . PHE B 1 253 ? 4.625 -3.248 -10.961 1 98.62 253 PHE B C 1
ATOM 4101 O O . PHE B 1 253 ? 4.52 -2.064 -11.297 1 98.62 253 PHE B O 1
ATOM 4108 N N . ARG B 1 254 ? 3.762 -3.857 -10.219 1 98.69 254 ARG B N 1
ATOM 4109 C CA . ARG B 1 254 ? 2.729 -3.225 -9.406 1 98.69 254 ARG B CA 1
ATOM 4110 C C . ARG B 1 254 ? 2.73 -3.781 -7.984 1 98.69 254 ARG B C 1
ATOM 4112 O O . ARG B 1 254 ? 2.877 -4.988 -7.789 1 98.69 254 ARG B O 1
ATOM 4119 N N . PHE B 1 255 ? 2.723 -2.889 -7.059 1 98.88 255 PHE B N 1
ATOM 4120 C CA . PHE B 1 255 ? 2.648 -3.244 -5.648 1 98.88 255 PHE B CA 1
ATOM 4121 C C . PHE B 1 255 ? 1.349 -2.744 -5.031 1 98.88 255 PHE B C 1
ATOM 4123 O O . PHE B 1 255 ? 0.959 -1.593 -5.238 1 98.88 255 PHE B O 1
ATOM 4130 N N . VAL B 1 256 ? 0.625 -3.588 -4.383 1 98.81 256 VAL B N 1
ATOM 4131 C CA . VAL B 1 256 ? -0.61 -3.244 -3.686 1 98.81 256 VAL B CA 1
ATOM 4132 C C . VAL B 1 256 ? -0.496 -3.623 -2.211 1 98.81 256 VAL B C 1
ATOM 4134 O O . VAL B 1 256 ? -0.045 -4.723 -1.88 1 98.81 256 VAL B O 1
ATOM 4137 N N . LEU B 1 257 ? -0.824 -2.727 -1.364 1 98.69 257 LEU B N 1
ATOM 4138 C CA . LEU B 1 257 ? -0.814 -2.959 0.076 1 98.69 257 LEU B CA 1
ATOM 4139 C C . LEU B 1 257 ? -2.232 -2.955 0.638 1 98.69 257 LEU B C 1
ATOM 4141 O O . LEU B 1 257 ? -2.986 -2.004 0.42 1 98.69 257 LEU B O 1
ATOM 4145 N N . GLY B 1 258 ? -2.621 -4.035 1.275 1 97.81 258 GLY B N 1
ATOM 4146 C CA . GLY B 1 258 ? -3.912 -4.133 1.938 1 97.81 258 GLY B CA 1
ATOM 4147 C C . GLY B 1 258 ? -3.822 -3.988 3.445 1 97.81 258 GLY B C 1
ATOM 4148 O O . GLY B 1 258 ? -2.748 -3.711 3.984 1 97.81 258 GLY B O 1
ATOM 4149 N N . ASP B 1 259 ? -5.012 -4.102 4.062 1 97 259 ASP B N 1
ATOM 4150 C CA . ASP B 1 259 ? -5.125 -4.027 5.516 1 97 259 ASP B CA 1
ATOM 4151 C C . ASP B 1 259 ? -5.168 -5.422 6.133 1 97 259 ASP B C 1
ATOM 4153 O O . ASP B 1 259 ? -5.234 -6.422 5.418 1 97 259 ASP B O 1
ATOM 4157 N N . GLY B 1 260 ? -4.992 -5.566 7.348 1 95.25 260 GLY B N 1
ATOM 4158 C CA . GLY B 1 260 ? -5.176 -6.816 8.07 1 95.25 260 GLY B CA 1
ATOM 4159 C C . GLY B 1 260 ? -3.924 -7.668 8.117 1 95.25 260 GLY B C 1
ATOM 4160 O O . GLY B 1 260 ? -2.809 -7.145 8.078 1 95.25 260 GLY B O 1
ATOM 4161 N N . GLY B 1 261 ? -4.18 -9.016 8.398 1 96.94 261 GLY B N 1
ATOM 4162 C CA . GLY B 1 261 ? -3.062 -9.906 8.672 1 96.94 261 GLY B CA 1
ATOM 4163 C C . GLY B 1 261 ? -2.717 -10.812 7.512 1 96.94 261 GLY B C 1
ATOM 4164 O O . GLY B 1 261 ? -2.945 -10.461 6.352 1 96.94 261 GLY B O 1
ATOM 4165 N N . HIS B 1 262 ? -1.963 -11.852 7.812 1 97.69 262 HIS B N 1
ATOM 4166 C CA . HIS B 1 262 ? -1.529 -12.867 6.855 1 97.69 262 HIS B CA 1
ATOM 4167 C C . HIS B 1 262 ? -2.701 -13.719 6.391 1 97.69 262 HIS B C 1
ATOM 4169 O O . HIS B 1 262 ? -3.02 -14.734 7.016 1 97.69 262 HIS B O 1
ATOM 4175 N N . ALA B 1 263 ? -3.322 -13.281 5.293 1 96.06 263 ALA B N 1
ATOM 4176 C CA . ALA B 1 263 ? -4.531 -13.945 4.82 1 96.06 263 ALA B CA 1
ATOM 4177 C C . ALA B 1 263 ? -4.617 -13.914 3.295 1 96.06 263 ALA B C 1
ATOM 4179 O O . ALA B 1 263 ? -3.9 -13.148 2.645 1 96.06 263 ALA B O 1
ATOM 4180 N N . SER B 1 264 ? -5.496 -14.75 2.793 1 95.88 264 SER B N 1
ATOM 4181 C CA . SER B 1 264 ? -5.605 -14.867 1.343 1 95.88 264 SER B CA 1
ATOM 4182 C C . SER B 1 264 ? -6.715 -13.977 0.8 1 95.88 264 SER B C 1
ATOM 4184 O O . SER B 1 264 ? -6.816 -13.766 -0.41 1 95.88 264 SER B O 1
ATOM 4186 N N . ASP B 1 265 ? -7.496 -13.406 1.647 1 95.88 265 ASP B N 1
ATOM 4187 C CA . ASP B 1 265 ? -8.734 -12.758 1.237 1 95.88 265 ASP B CA 1
ATOM 4188 C C . ASP B 1 265 ? -8.461 -11.547 0.351 1 95.88 265 ASP B C 1
ATOM 4190 O O . ASP B 1 265 ? -9.164 -11.312 -0.63 1 95.88 265 ASP B O 1
ATOM 4194 N N . HIS B 1 266 ? -7.492 -10.742 0.738 1 97.81 266 HIS B N 1
ATOM 4195 C CA . HIS B 1 266 ? -7.195 -9.578 -0.085 1 97.81 266 HIS B CA 1
ATOM 4196 C C . HIS B 1 266 ? -6.684 -9.984 -1.46 1 97.81 266 HIS B C 1
ATOM 4198 O O . HIS B 1 266 ? -7.145 -9.469 -2.48 1 97.81 266 HIS B O 1
ATOM 4204 N N . GLY B 1 267 ? -5.703 -10.898 -1.491 1 98.31 267 GLY B N 1
ATOM 4205 C CA . GLY B 1 267 ? -5.219 -11.414 -2.762 1 98.31 267 GLY B CA 1
ATOM 4206 C C . GLY B 1 267 ? -6.316 -12.008 -3.625 1 98.31 267 GLY B C 1
ATOM 4207 O O . GLY B 1 267 ? -6.309 -11.844 -4.848 1 98.31 267 GLY B O 1
ATOM 4208 N N . ALA B 1 268 ? -7.215 -12.727 -2.953 1 98.5 268 ALA B N 1
ATOM 4209 C CA . ALA B 1 268 ? -8.352 -13.305 -3.664 1 98.5 268 ALA B CA 1
ATOM 4210 C C . ALA B 1 268 ? -9.219 -12.211 -4.293 1 98.5 268 ALA B C 1
ATOM 4212 O O . ALA B 1 268 ? -9.648 -12.344 -5.438 1 98.5 268 ALA B O 1
ATOM 4213 N N . ALA B 1 269 ? -9.461 -11.18 -3.549 1 98.19 269 ALA B N 1
ATOM 4214 C CA . ALA B 1 269 ? -10.258 -10.062 -4.055 1 98.19 269 ALA B CA 1
ATOM 4215 C C . ALA B 1 269 ? -9.562 -9.383 -5.23 1 98.19 269 ALA B C 1
ATOM 4217 O O . ALA B 1 269 ? -10.227 -8.883 -6.145 1 98.19 269 ALA B O 1
ATOM 4218 N N . LEU B 1 270 ? -8.273 -9.398 -5.262 1 98.38 270 LEU B N 1
ATOM 4219 C CA . LEU B 1 270 ? -7.477 -8.711 -6.273 1 98.38 270 LEU B CA 1
ATOM 4220 C C . LEU B 1 270 ? -7.293 -9.586 -7.508 1 98.38 270 LEU B C 1
ATOM 4222 O O . LEU B 1 270 ? -6.934 -9.086 -8.578 1 98.38 270 LEU B O 1
ATOM 4226 N N . LEU B 1 271 ? -7.473 -10.859 -7.387 1 98.81 271 LEU B N 1
ATOM 4227 C CA . LEU B 1 271 ? -7 -11.82 -8.383 1 98.81 271 LEU B CA 1
ATOM 4228 C C . LEU B 1 271 ? -7.477 -11.438 -9.773 1 98.81 271 LEU B C 1
ATOM 4230 O O . LEU B 1 271 ? -6.676 -11.352 -10.711 1 98.81 271 LEU B O 1
ATOM 4234 N N . PRO B 1 272 ? -8.781 -11.117 -10.008 1 98.81 272 PRO B N 1
ATOM 4235 C CA . PRO B 1 272 ? -9.203 -10.781 -11.375 1 98.81 272 PRO B CA 1
ATOM 4236 C C . PRO B 1 272 ? -8.477 -9.57 -11.938 1 98.81 272 PRO B C 1
ATOM 4238 O O . PRO B 1 272 ? -7.969 -9.617 -13.062 1 98.81 272 PRO B O 1
ATOM 4241 N N . ASP B 1 273 ? -8.406 -8.547 -11.156 1 98.62 273 ASP B N 1
ATOM 4242 C CA . ASP B 1 273 ? -7.766 -7.32 -11.633 1 98.62 273 ASP B CA 1
ATOM 4243 C C . ASP B 1 273 ? -6.258 -7.508 -11.781 1 98.62 273 ASP B C 1
ATOM 4245 O O . ASP B 1 273 ? -5.641 -6.926 -12.68 1 98.62 273 ASP B O 1
ATOM 4249 N N . ALA B 1 274 ? -5.68 -8.289 -10.859 1 98.81 274 ALA B N 1
ATOM 4250 C CA . ALA B 1 274 ? -4.254 -8.594 -10.969 1 98.81 274 ALA B CA 1
ATOM 4251 C C . ALA B 1 274 ? -3.947 -9.344 -12.258 1 98.81 274 ALA B C 1
ATOM 4253 O O . ALA B 1 274 ? -2.943 -9.07 -12.922 1 98.81 274 ALA B O 1
ATOM 4254 N N . LEU B 1 275 ? -4.793 -10.266 -12.586 1 98.88 275 LEU B N 1
ATOM 4255 C CA . LEU B 1 275 ? -4.602 -11.016 -13.828 1 98.88 275 LEU B CA 1
ATOM 4256 C C . LEU B 1 275 ? -4.77 -10.102 -15.039 1 98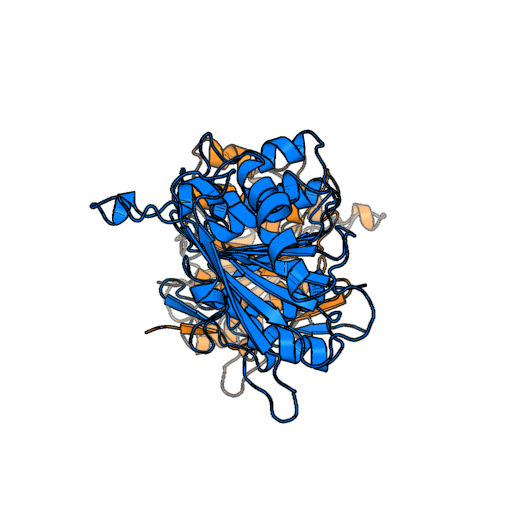.88 275 LEU B C 1
ATOM 4258 O O . LEU B 1 275 ? -3.998 -10.188 -16 1 98.88 275 LEU B O 1
ATOM 4262 N N . ARG B 1 276 ? -5.789 -9.234 -15.062 1 98.62 276 ARG B N 1
ATOM 4263 C CA . ARG B 1 276 ? -5.938 -8.266 -16.141 1 98.62 276 ARG B CA 1
ATOM 4264 C C . ARG B 1 276 ? -4.676 -7.426 -16.312 1 98.62 276 ARG B C 1
ATOM 4266 O O . ARG B 1 276 ? -4.207 -7.215 -17.438 1 98.62 276 ARG B O 1
ATOM 4273 N N . TRP B 1 277 ? -4.184 -6.934 -15.195 1 98.56 277 TRP B N 1
ATOM 4274 C CA . TRP B 1 277 ? -2.977 -6.113 -15.227 1 98.56 277 TRP B CA 1
ATOM 4275 C C . TRP B 1 277 ? -1.783 -6.918 -15.727 1 98.56 277 TRP B C 1
ATOM 4277 O O . TRP B 1 277 ? -1.003 -6.438 -16.562 1 98.56 277 TRP B O 1
ATOM 4287 N N . LEU B 1 278 ? -1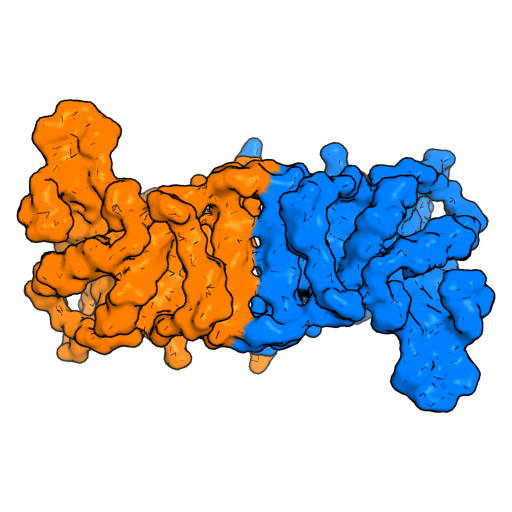.636 -8.117 -15.195 1 98.56 278 LEU B N 1
ATOM 4288 C CA . LEU B 1 278 ? -0.494 -8.984 -15.477 1 98.56 278 LEU B CA 1
ATOM 4289 C C . LEU B 1 278 ? -0.456 -9.375 -16.953 1 98.56 278 LEU B C 1
ATOM 4291 O O . LEU B 1 278 ? 0.622 -9.57 -17.516 1 98.56 278 LEU B O 1
ATOM 4295 N N . TRP B 1 279 ? -1.586 -9.438 -17.578 1 98.19 279 TRP B N 1
ATOM 4296 C CA . TRP B 1 279 ? -1.671 -9.938 -18.953 1 98.19 279 TRP B CA 1
ATOM 4297 C C . TRP B 1 279 ? -2.035 -8.82 -19.922 1 98.19 279 TRP B C 1
ATOM 4299 O O . TRP B 1 279 ? -2.447 -9.086 -21.047 1 98.19 279 TRP B O 1
ATOM 4309 N N . ARG B 1 280 ? -1.856 -7.602 -19.406 1 95.69 280 ARG B N 1
ATOM 4310 C CA . ARG B 1 280 ? -2.102 -6.465 -20.297 1 95.69 280 ARG B CA 1
ATOM 4311 C C . ARG B 1 280 ? -1.175 -6.5 -21.5 1 95.69 280 ARG B C 1
ATOM 4313 O O . ARG B 1 280 ? -0.11 -7.121 -21.453 1 95.69 280 ARG B O 1
ATOM 4320 N N . ALA B 1 281 ? -1.639 -5.801 -22.594 1 86.75 281 ALA B N 1
ATOM 4321 C CA . ALA B 1 281 ? -0.871 -5.785 -23.828 1 86.75 281 ALA B CA 1
ATOM 4322 C C . ALA B 1 281 ? 0.459 -5.059 -23.641 1 86.75 281 ALA B C 1
ATOM 4324 O O . ALA B 1 281 ? 0.569 -4.156 -22.812 1 86.75 281 ALA B O 1
#

Radius of gyration: 25.88 Å; Cα contacts (8 Å, |Δi|>4): 1383; chains: 2; bounding box: 50×84×61 Å

Nearest PDB structures (foldseek):
  3c87-assembly3_B  TM=8.422E-01  e=1.789E-15  Shigella flexneri 2a str. 2457T
  3c8h-assembly1_A  TM=8.341E-01  e=1.681E-15  Shigella flexneri 2a str. 2457T
  3c8d-assembly6_C  TM=8.028E-01  e=8.455E-16  Shigella flexneri 2a str. 2457T
  2b20-assembly1_A  TM=8.245E-01  e=1.166E-14  Shigella flexneri 2a str. 2457T
  3c8d-assembly6_D  TM=7.854E-01  e=2.949E-15  Shigella flexneri 2a str. 2457T

Solvent-accessible surface area (backbone atoms only — not comparable to full-atom values): 28034 Å² total; per-residue (Å²): 129,76,43,72,37,77,60,71,84,65,74,70,69,44,86,41,51,42,44,37,65,49,75,53,58,40,89,53,92,91,52,64,68,48,49,74,50,73,52,71,49,68,49,40,86,76,48,72,65,19,36,30,50,37,36,42,33,37,47,66,74,58,74,90,58,60,21,29,37,40,36,30,38,48,11,70,56,33,47,31,81,86,46,68,45,10,45,59,44,26,49,33,45,35,35,72,72,63,53,31,71,57,38,33,41,33,24,34,37,54,37,28,30,82,86,44,85,48,69,74,72,14,56,35,43,61,72,51,20,29,44,89,54,45,59,53,33,47,36,44,62,70,56,45,48,59,60,51,44,75,78,43,61,60,49,76,51,15,84,38,22,31,27,26,19,48,29,43,29,4,28,25,26,48,38,20,30,68,60,34,46,73,56,24,14,32,29,41,24,25,47,33,35,45,53,65,19,70,95,49,63,58,57,39,61,44,28,70,72,66,56,82,71,88,43,40,39,40,39,35,42,22,58,47,16,56,42,26,54,30,74,59,63,18,33,28,28,48,48,31,40,39,49,23,26,38,23,30,62,44,54,53,62,48,76,45,59,46,72,4,43,83,65,60,38,57,52,26,38,37,42,60,48,50,48,36,48,70,52,50,133,128,76,42,71,38,76,60,72,84,65,74,72,68,46,86,41,51,42,43,38,66,47,75,54,59,40,90,51,92,89,54,63,68,47,51,74,47,73,50,72,50,68,48,38,87,78,47,69,65,18,34,28,51,35,36,41,33,36,47,65,74,59,75,90,58,60,22,29,36,38,36,32,39,47,11,70,55,33,49,30,80,85,47,68,45,10,44,59,43,26,50,34,46,34,37,70,70,62,53,30,72,57,40,33,40,34,22,35,38,55,37,29,30,80,86,45,84,50,70,76,71,13,54,36,43,62,69,51,20,28,45,89,54,44,60,53,33,46,34,44,62,70,55,46,47,58,60,52,44,74,81,44,60,61,49,77,51,16,84,37,21,32,27,26,18,48,30,42,29,4,28,23,25,48,38,19,32,69,61,33,48,75,55,23,14,32,30,40,24,24,47,33,34,43,52,64,20,72,95,49,63,59,59,40,60,43,27,70,72,67,56,81,69,88,44,39,37,40,38,34,42,23,58,47,15,57,42,27,52,29,74,60,62,18,34,28,30,47,49,32,41,38,49,23,26,38,24,33,64,43,54,53,65,47,76,46,60,46,70,5,43,80,65,59,38,56,53,26,38,39,42,61,48,50,48,36,46,70,52,50,133